Protein AF-A0A2W0HSY3-F1 (afdb_monomer_lite)

InterPro domains:
  IPR002575 Aminoglycoside phosphotransferase [PF01636] (132-343)
  IPR011009 Protein kinase-like domain superfamily [SSF56112] (126-343)

Secondary structure (DSSP, 8-state):
-HHHHHHHHHHHHHHHHHHHHHHHHHHHHHHHHHTT-HHHHHHHHHHHHTT-TT-HHHHHHHHHHHHHTT-HHHHHHHHHTTS-HHHHHHHHHHHHHHHHHH-SSTT-EEEEE--S-SS-SEEEEEE-TTS-EEEEEEEETTT-HHHHHIIIIIGGG-HHHHHHS--EEEEEEETTEEEEEEEPP-SEETTTS--HHHHHHHHHHHHHHHTS-HHHHHTTSPPPPHHHHHHHHHHHHHT----GGGGGGTT-HHHHHHHHHHHHHHHHHHT--HHHHHHHHHHHHHHHTTTGGGTS-HHHHEEEE-SS-STTSEEE-TTS-EEE--GGG-EEEETTHHHHHHHHHTT--HHHHIIIIIT-TTT----HHHHHHHHHHHHHHHHHHS-HHHHHHHTTTTHHHHHHHHHHHHHT-

pLDDT: mean 87.39, std 12.42, range [38.22, 98.12]

Organism: NCBI:txid2045244

Structure (mmCIF, N/CA/C/O backbone):
data_AF-A0A2W0HSY3-F1
#
_entry.id   AF-A0A2W0HSY3-F1
#
loop_
_atom_site.group_PDB
_atom_site.id
_atom_site.type_symbol
_atom_site.label_atom_id
_atom_site.label_alt_id
_atom_site.label_comp_id
_atom_site.label_asym_id
_atom_site.label_entity_id
_atom_site.label_seq_id
_atom_site.pdbx_PDB_ins_code
_atom_site.Cartn_x
_atom_site.Cartn_y
_atom_site.Cartn_z
_atom_site.occupancy
_atom_site.B_iso_or_equiv
_atom_site.auth_seq_id
_atom_site.auth_comp_id
_atom_site.auth_asym_id
_atom_site.auth_atom_id
_atom_site.pdbx_PDB_model_num
ATOM 1 N N . MET A 1 1 ? -35.942 5.256 -56.254 1.00 47.88 1 MET A N 1
ATOM 2 C CA . MET A 1 1 ? -35.816 5.582 -54.806 1.00 47.88 1 MET A CA 1
ATOM 3 C C . MET A 1 1 ? -35.812 4.362 -53.870 1.00 47.88 1 MET A C 1
ATOM 5 O O . MET A 1 1 ? -35.253 4.448 -52.785 1.00 47.88 1 MET A O 1
ATOM 9 N N . THR A 1 2 ? -36.342 3.200 -54.265 1.00 46.00 2 THR A N 1
ATOM 10 C CA . THR A 1 2 ? -36.420 1.975 -53.434 1.00 46.00 2 THR A CA 1
ATOM 11 C C . THR A 1 2 ? -35.087 1.238 -53.196 1.00 46.00 2 THR A C 1
ATOM 13 O O . THR A 1 2 ? -34.966 0.524 -52.202 1.00 46.00 2 THR A O 1
ATOM 16 N N . SER A 1 3 ? -34.056 1.424 -54.035 1.00 44.88 3 SER A N 1
ATOM 17 C CA . SER A 1 3 ? -32.749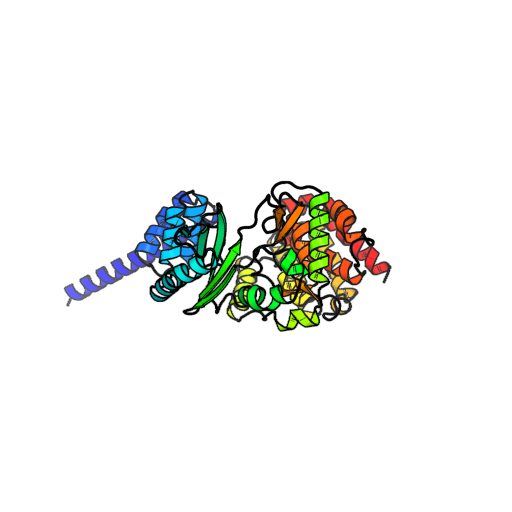 0.749 -53.858 1.00 44.88 3 SER A CA 1
ATOM 18 C C . SER A 1 3 ? -31.816 1.453 -52.850 1.00 44.88 3 SER A C 1
ATOM 20 O O . SER A 1 3 ? -31.068 0.791 -52.129 1.00 44.88 3 SER A O 1
ATOM 22 N N . ILE A 1 4 ? -31.934 2.781 -52.712 1.00 43.00 4 ILE A N 1
ATOM 23 C CA . ILE A 1 4 ? -31.157 3.597 -51.759 1.00 43.00 4 ILE A CA 1
ATOM 24 C C . ILE A 1 4 ? -31.634 3.346 -50.317 1.00 43.00 4 ILE A C 1
ATOM 26 O O . ILE A 1 4 ? -30.820 3.168 -49.411 1.00 43.00 4 ILE A O 1
ATOM 30 N N . LEU A 1 5 ? -32.949 3.202 -50.112 1.00 38.22 5 LEU A N 1
ATOM 31 C CA . LEU A 1 5 ? -33.541 2.873 -48.807 1.00 38.22 5 LEU A CA 1
ATOM 32 C C . LEU A 1 5 ? -33.212 1.442 -48.335 1.00 38.22 5 LEU A C 1
ATOM 34 O O . LEU A 1 5 ? -33.030 1.219 -47.136 1.00 38.22 5 LEU A O 1
ATOM 38 N N . LYS A 1 6 ? -33.069 0.473 -49.257 1.00 42.56 6 LYS A N 1
ATOM 39 C CA . LYS A 1 6 ? -32.594 -0.884 -48.922 1.00 42.56 6 LYS A CA 1
ATOM 40 C C . LYS A 1 6 ? -31.126 -0.878 -48.478 1.00 42.56 6 LYS A C 1
ATOM 42 O O . LYS A 1 6 ? -30.827 -1.462 -47.441 1.00 42.56 6 LYS A O 1
ATOM 47 N N . LYS A 1 7 ? -30.235 -0.156 -49.176 1.00 43.62 7 LYS A N 1
ATOM 48 C CA . LYS A 1 7 ? -28.817 -0.021 -48.778 1.00 43.62 7 LYS A CA 1
ATOM 49 C C . LYS A 1 7 ? -28.647 0.653 -47.406 1.00 43.62 7 LYS A C 1
ATOM 51 O O . LYS A 1 7 ? -27.840 0.186 -46.605 1.00 43.62 7 LYS A O 1
ATOM 56 N N . GLY A 1 8 ? -29.448 1.677 -47.091 1.00 39.06 8 GLY A N 1
ATOM 57 C CA . GLY A 1 8 ? -29.434 2.340 -45.778 1.00 39.06 8 GLY A CA 1
ATOM 58 C C . GLY A 1 8 ? -29.848 1.429 -44.612 1.00 39.06 8 GLY A C 1
ATOM 59 O O . GLY A 1 8 ? -29.198 1.435 -43.566 1.00 39.06 8 GLY A O 1
ATOM 60 N N . ARG A 1 9 ? -30.869 0.576 -44.799 1.00 42.19 9 ARG A N 1
ATOM 61 C CA . ARG A 1 9 ? -31.290 -0.418 -43.788 1.00 42.19 9 ARG A CA 1
ATOM 62 C C . ARG A 1 9 ? -30.239 -1.506 -43.552 1.00 42.19 9 ARG A C 1
ATOM 64 O O . ARG A 1 9 ? -30.031 -1.899 -42.407 1.00 42.19 9 ARG A O 1
ATOM 71 N N . THR A 1 10 ? -29.544 -1.959 -44.595 1.00 52.25 10 THR A N 1
ATOM 72 C CA . THR A 1 10 ? -28.485 -2.976 -44.469 1.00 52.25 10 THR A CA 1
ATOM 73 C C . THR A 1 10 ? -27.254 -2.435 -43.735 1.00 52.25 10 THR A C 1
ATOM 75 O O . THR A 1 10 ? -26.720 -3.113 -42.861 1.00 52.25 10 THR A O 1
ATOM 78 N N . ILE A 1 11 ? -26.841 -1.191 -44.009 1.00 50.22 11 ILE A N 1
ATOM 79 C CA . ILE A 1 11 ? -25.710 -0.543 -43.320 1.00 50.22 11 ILE A CA 1
ATOM 80 C C . ILE A 1 11 ? -26.048 -0.259 -41.848 1.00 50.22 11 ILE A C 1
ATOM 82 O O . ILE A 1 11 ? -25.233 -0.536 -40.966 1.00 50.22 11 ILE A O 1
ATOM 86 N N . ALA A 1 12 ? -27.260 0.223 -41.553 1.00 46.22 12 ALA A N 1
ATOM 87 C CA . ALA A 1 12 ? -27.715 0.438 -40.179 1.00 46.22 12 ALA A CA 1
ATOM 88 C C . ALA A 1 12 ? -27.831 -0.881 -39.387 1.00 46.22 12 ALA A C 1
ATOM 90 O O . ALA A 1 12 ? -27.395 -0.942 -38.238 1.00 46.22 12 ALA A O 1
ATOM 91 N N . GLY A 1 13 ? -28.334 -1.953 -40.013 1.00 38.31 13 GLY A N 1
ATOM 92 C CA . GLY A 1 13 ? -28.402 -3.293 -39.418 1.00 38.31 13 GLY A CA 1
ATOM 93 C C . GLY A 1 13 ? -27.022 -3.885 -39.118 1.00 38.31 13 GLY A C 1
ATOM 94 O O . GLY A 1 13 ? -26.785 -4.352 -38.005 1.00 38.31 13 GLY A O 1
ATOM 95 N N . LEU A 1 14 ? -26.077 -3.780 -40.059 1.00 49.12 14 LEU A N 1
ATOM 96 C CA . LEU A 1 14 ? -24.688 -4.218 -39.866 1.00 49.12 14 LEU A CA 1
ATOM 97 C C . LEU A 1 14 ? -23.975 -3.410 -38.774 1.00 49.12 14 LEU A C 1
ATOM 99 O O . LEU A 1 14 ? -23.235 -3.971 -37.966 1.00 49.12 14 LEU A O 1
ATOM 103 N N . THR A 1 15 ? -24.226 -2.101 -38.704 1.00 53.12 15 THR A N 1
ATOM 104 C CA . THR A 1 15 ? -23.649 -1.218 -37.679 1.00 53.12 15 THR A CA 1
ATOM 105 C C . THR A 1 15 ? -24.214 -1.537 -36.294 1.00 53.12 15 THR A C 1
ATOM 107 O O . THR A 1 15 ? -23.459 -1.656 -35.327 1.00 53.12 15 THR A O 1
ATOM 110 N N . PHE A 1 16 ? -25.525 -1.766 -36.193 1.00 44.16 16 PHE A N 1
ATOM 111 C CA . PHE A 1 16 ? -26.187 -2.162 -34.951 1.00 44.16 16 PHE A CA 1
ATOM 112 C C . PHE A 1 16 ? -25.740 -3.549 -34.471 1.00 44.16 16 PHE A C 1
ATOM 114 O O . PHE A 1 16 ? -25.403 -3.721 -33.299 1.00 44.16 16 PHE A O 1
ATOM 121 N N . GLN A 1 17 ? -25.645 -4.528 -35.373 1.00 48.41 17 GLN A N 1
ATOM 122 C CA . GLN A 1 17 ? -25.146 -5.864 -35.053 1.00 48.41 17 GLN A CA 1
ATOM 123 C C . GLN A 1 17 ? -23.683 -5.808 -34.591 1.00 48.41 17 GLN A C 1
ATOM 125 O O . GLN A 1 17 ? -23.343 -6.391 -33.565 1.00 48.41 17 GLN A O 1
ATOM 130 N N . ARG A 1 18 ? -22.831 -5.011 -35.254 1.00 57.44 18 ARG A N 1
ATOM 131 C CA . ARG A 1 18 ? -21.427 -4.799 -34.858 1.00 57.44 18 ARG A CA 1
ATOM 132 C C . ARG A 1 18 ? -21.304 -4.143 -33.477 1.00 57.44 18 ARG A C 1
ATOM 134 O O . ARG A 1 18 ? -20.464 -4.572 -32.682 1.00 57.44 18 ARG A O 1
ATOM 141 N N . LEU A 1 19 ? -22.163 -3.171 -33.158 1.00 56.44 19 LEU A N 1
ATOM 142 C CA . LEU A 1 19 ? -22.247 -2.544 -31.831 1.00 56.44 19 LEU A CA 1
ATOM 143 C C . LEU A 1 19 ? -22.704 -3.537 -30.750 1.00 56.44 19 LEU A C 1
ATOM 145 O O . LEU A 1 19 ? -22.127 -3.582 -29.660 1.00 56.44 19 LEU A O 1
ATOM 149 N N . MET A 1 20 ? -23.703 -4.369 -31.050 1.00 59.62 20 MET A N 1
ATOM 150 C CA . MET A 1 20 ? -24.232 -5.369 -30.118 1.00 59.62 20 MET A CA 1
ATOM 151 C C . MET A 1 20 ? -23.242 -6.509 -29.857 1.00 59.62 20 MET A C 1
ATOM 153 O O . MET A 1 20 ? -23.042 -6.894 -28.702 1.00 59.62 20 MET A O 1
ATOM 157 N N . THR A 1 21 ? -22.548 -7.000 -30.887 1.00 63.19 21 THR A N 1
ATOM 158 C CA . THR A 1 21 ? -21.480 -7.998 -30.736 1.00 63.19 21 THR A CA 1
ATOM 159 C C . THR A 1 21 ? -20.318 -7.446 -29.912 1.00 63.19 21 THR A C 1
ATOM 161 O O . THR A 1 21 ? -19.794 -8.156 -29.054 1.00 63.19 21 THR A O 1
ATOM 164 N N . ASN A 1 22 ? -19.950 -6.172 -30.100 1.00 74.75 22 ASN A N 1
ATOM 165 C CA . ASN A 1 22 ? -18.899 -5.540 -29.301 1.00 74.75 22 ASN A CA 1
ATOM 166 C C . ASN A 1 22 ? -19.304 -5.434 -27.819 1.00 74.75 22 ASN A C 1
ATOM 168 O O . ASN A 1 22 ? -18.531 -5.785 -26.928 1.00 74.75 22 ASN A O 1
ATOM 172 N N . ARG A 1 23 ? -20.562 -5.065 -27.539 1.00 79.94 23 ARG A N 1
ATOM 173 C CA . ARG A 1 23 ? -21.109 -5.055 -26.171 1.00 79.94 23 ARG A CA 1
ATOM 174 C C . ARG A 1 23 ? -21.131 -6.442 -25.528 1.00 79.94 23 ARG A C 1
ATOM 176 O O . ARG A 1 23 ? -20.822 -6.552 -24.342 1.00 79.94 23 ARG A O 1
ATOM 183 N N . LYS A 1 24 ? -21.489 -7.492 -26.276 1.00 84.62 24 LYS A N 1
ATOM 184 C CA . LYS A 1 24 ? -21.477 -8.873 -25.766 1.00 84.62 24 LYS A CA 1
ATOM 185 C C . LYS A 1 24 ? -20.056 -9.309 -25.407 1.00 84.62 24 LYS A C 1
ATOM 187 O O . LYS A 1 24 ? -19.857 -9.783 -24.295 1.00 84.62 24 LYS A O 1
ATOM 192 N N . ALA A 1 25 ? -19.080 -9.057 -26.283 1.00 85.81 25 ALA A N 1
ATOM 193 C CA . ALA A 1 25 ? -17.674 -9.366 -26.020 1.00 85.81 25 ALA A CA 1
ATOM 194 C C . ALA A 1 25 ? -17.157 -8.659 -24.757 1.00 85.81 25 ALA A C 1
ATOM 196 O O . ALA A 1 25 ? -16.577 -9.307 -23.892 1.00 85.81 25 ALA A O 1
ATOM 197 N N . HIS A 1 26 ? -17.457 -7.367 -24.585 1.00 89.06 26 HIS A N 1
ATOM 198 C CA . HIS A 1 26 ? -17.089 -6.620 -23.376 1.00 89.06 26 HIS A CA 1
ATOM 199 C C . HIS A 1 26 ? -17.721 -7.191 -22.102 1.00 89.06 26 HIS A C 1
ATOM 201 O O . HIS A 1 26 ? -17.066 -7.264 -21.062 1.00 89.06 26 HIS A O 1
ATOM 207 N N . ARG A 1 27 ? -18.999 -7.591 -22.158 1.00 87.94 27 ARG A N 1
ATOM 208 C CA . ARG A 1 27 ? -19.686 -8.216 -21.016 1.00 87.94 27 ARG A CA 1
ATOM 209 C C . ARG A 1 27 ? -19.063 -9.563 -20.664 1.00 87.94 27 ARG A C 1
ATOM 211 O O . ARG A 1 27 ? -18.789 -9.788 -19.489 1.00 87.94 27 ARG A O 1
ATOM 218 N N . SER A 1 28 ? -18.808 -10.409 -21.662 1.00 91.56 28 SER A N 1
ATOM 219 C CA . SER A 1 28 ? -18.150 -11.707 -21.484 1.00 91.56 28 SER A CA 1
ATOM 220 C C . SER A 1 28 ? -16.746 -11.545 -20.911 1.00 91.56 28 SER A C 1
ATOM 222 O O . SER A 1 28 ? -16.454 -12.140 -19.880 1.00 91.56 28 SER A O 1
ATOM 224 N N . PHE A 1 29 ? -15.925 -10.664 -21.489 1.00 92.88 29 PHE A N 1
ATOM 225 C CA . PHE A 1 29 ? -14.591 -10.354 -20.977 1.00 92.88 29 PHE A CA 1
ATOM 226 C C . PHE A 1 29 ? -14.633 -9.902 -19.516 1.00 92.88 29 PHE A C 1
ATOM 228 O O . PHE A 1 29 ? -13.931 -10.446 -18.669 1.00 92.88 29 PHE A O 1
ATOM 235 N N . LYS A 1 30 ? -15.505 -8.938 -19.191 1.00 89.88 30 LYS A N 1
ATOM 236 C CA . LYS A 1 30 ? -15.646 -8.421 -17.825 1.00 89.88 30 LYS A CA 1
ATOM 237 C C . LYS A 1 30 ? -16.075 -9.507 -16.838 1.00 89.88 30 LYS A C 1
ATOM 239 O O . LYS A 1 30 ? -15.584 -9.501 -15.713 1.00 89.88 30 LYS A O 1
ATOM 244 N N . HIS A 1 31 ? -17.008 -10.372 -17.230 1.00 89.69 31 HIS A N 1
ATOM 245 C CA . HIS A 1 31 ? -17.491 -11.459 -16.385 1.00 89.69 31 HIS A CA 1
ATOM 246 C C . HIS A 1 31 ? -16.392 -12.493 -16.123 1.00 89.69 31 HIS A C 1
ATOM 248 O O . HIS A 1 31 ? -16.107 -12.759 -14.962 1.00 89.69 31 HIS A O 1
ATOM 254 N N . LEU A 1 32 ? -15.732 -12.980 -17.179 1.00 93.56 32 LEU A N 1
ATOM 255 C CA . LEU A 1 32 ? -14.670 -13.990 -17.088 1.00 93.56 32 LEU A CA 1
ATOM 256 C C . LEU A 1 32 ? -13.454 -13.481 -16.307 1.00 93.56 32 LEU A C 1
ATOM 258 O O . LEU A 1 32 ? -12.937 -14.173 -15.436 1.00 93.56 32 LEU A O 1
ATOM 262 N N . TYR A 1 33 ? -13.051 -12.229 -16.542 1.00 90.25 33 TYR A N 1
ATOM 263 C CA . TYR A 1 33 ? -12.015 -11.572 -15.747 1.00 90.25 33 TYR A CA 1
ATOM 264 C C . TYR A 1 33 ? -12.397 -11.509 -14.260 1.00 90.25 33 TYR A C 1
ATOM 266 O O . TYR A 1 33 ? -11.583 -11.806 -13.393 1.00 90.25 33 TYR A O 1
ATOM 274 N N . ALA A 1 34 ? -13.646 -11.143 -13.947 1.00 84.50 34 ALA A N 1
ATOM 275 C CA . ALA A 1 34 ? -14.113 -11.061 -12.563 1.00 84.50 34 ALA A CA 1
ATOM 276 C C . ALA A 1 34 ? -14.216 -12.437 -11.883 1.00 84.50 34 ALA A C 1
ATOM 278 O O . ALA A 1 34 ? -14.038 -12.519 -10.671 1.00 84.50 34 ALA A O 1
ATOM 279 N N . SER A 1 35 ? -14.481 -13.502 -12.645 1.00 87.12 35 SER A N 1
ATOM 280 C CA . SER A 1 35 ? -14.481 -14.884 -12.158 1.00 87.12 35 SER A CA 1
ATOM 281 C C . SER A 1 35 ? -13.099 -15.547 -12.189 1.00 87.12 35 SER A C 1
ATOM 283 O O . SER A 1 35 ? -13.014 -16.733 -11.890 1.00 87.12 35 SER A O 1
ATOM 285 N N . LYS A 1 36 ? -12.037 -14.807 -12.548 1.00 92.69 36 LYS A N 1
ATOM 286 C CA . LYS A 1 36 ? -10.657 -15.301 -12.707 1.00 92.69 36 LYS A CA 1
ATOM 287 C C . LYS A 1 36 ? -10.495 -16.452 -13.715 1.00 92.69 36 LYS A C 1
ATOM 289 O O . LYS A 1 36 ? -9.532 -17.204 -13.645 1.00 92.69 36 LYS A O 1
ATOM 294 N N . ASP A 1 37 ? -11.407 -16.574 -14.682 1.00 95.31 37 ASP A N 1
ATOM 295 C CA . ASP A 1 37 ? -11.264 -17.504 -15.815 1.00 95.31 37 ASP A CA 1
ATOM 296 C C . ASP A 1 37 ? -10.443 -16.806 -16.914 1.00 95.31 37 ASP A C 1
ATOM 298 O O . ASP A 1 37 ? -10.971 -16.319 -17.921 1.00 95.31 37 ASP A O 1
ATOM 302 N N . TYR A 1 38 ? -9.149 -16.624 -16.631 1.00 95.88 38 TYR A N 1
ATOM 303 C CA . TYR A 1 38 ? -8.268 -15.744 -17.398 1.00 95.88 38 TYR A CA 1
ATOM 304 C C . TYR A 1 38 ? -8.009 -16.244 -18.820 1.00 95.88 38 TYR A C 1
ATOM 306 O O . TYR A 1 38 ? -8.093 -15.445 -19.753 1.00 95.88 38 TYR A O 1
ATOM 314 N N . GLU A 1 39 ? -7.812 -17.550 -18.998 1.00 96.62 39 GLU A N 1
ATOM 315 C CA . GLU A 1 39 ? -7.611 -18.183 -20.307 1.00 96.62 39 GLU A CA 1
ATOM 316 C C . GLU A 1 39 ? -8.765 -17.896 -21.271 1.00 96.62 39 GLU A C 1
ATOM 318 O O . GLU A 1 39 ? -8.577 -17.421 -22.394 1.00 96.62 39 GLU A O 1
ATOM 323 N N . LYS A 1 40 ? -10.012 -18.071 -20.816 1.00 96.44 40 LYS A N 1
ATOM 324 C CA . LYS A 1 40 ? -11.172 -17.737 -21.654 1.00 96.44 40 LYS A CA 1
ATOM 325 C C . LYS A 1 40 ? -11.339 -16.234 -21.825 1.00 96.44 40 LYS A C 1
ATOM 327 O O . LYS A 1 40 ? -11.788 -15.788 -22.883 1.00 96.44 40 LYS A O 1
ATOM 332 N N . ALA A 1 41 ? -11.011 -15.438 -20.805 1.00 96.69 41 ALA A N 1
ATOM 333 C CA . ALA A 1 41 ? -11.081 -13.984 -20.898 1.00 96.69 41 ALA A CA 1
ATOM 334 C C . ALA A 1 41 ? -10.146 -13.440 -21.993 1.00 96.69 41 ALA A C 1
ATOM 336 O O . ALA A 1 41 ? -10.546 -12.519 -22.708 1.00 96.69 41 ALA A O 1
ATOM 337 N N . ILE A 1 42 ? -8.956 -14.024 -22.175 1.00 97.75 42 ILE A N 1
ATOM 338 C CA . ILE A 1 42 ? -7.982 -13.614 -23.201 1.00 97.75 42 ILE A CA 1
ATOM 339 C C . ILE A 1 42 ? -8.627 -13.534 -24.587 1.00 97.75 42 ILE A C 1
ATOM 341 O O . ILE A 1 42 ? -8.558 -12.485 -25.229 1.00 97.75 42 ILE A O 1
ATOM 345 N N . LEU A 1 43 ? -9.353 -14.580 -24.998 1.00 96.44 43 LEU A N 1
ATOM 346 C CA . LEU A 1 43 ? -9.995 -14.662 -26.318 1.00 96.44 43 LEU A CA 1
ATOM 347 C C . LEU A 1 43 ? -10.917 -13.466 -26.599 1.00 96.44 43 LEU A C 1
ATOM 349 O O . LEU A 1 43 ? -10.926 -12.899 -27.695 1.00 96.44 43 LEU A O 1
ATOM 353 N N . PHE A 1 44 ? -11.698 -13.052 -25.597 1.00 95.88 44 PHE A N 1
ATOM 354 C CA . PHE A 1 44 ? -12.585 -11.898 -25.727 1.00 95.88 44 PHE A CA 1
ATOM 355 C C . PHE A 1 44 ? -11.819 -10.576 -25.681 1.00 95.88 44 PHE A C 1
ATOM 357 O O . PHE A 1 44 ? -12.153 -9.665 -26.439 1.00 95.88 44 PHE A O 1
ATOM 364 N N . GLY A 1 45 ? -10.808 -10.461 -24.817 1.00 94.88 45 GLY A N 1
ATOM 365 C CA . GLY A 1 45 ? -9.984 -9.259 -24.695 1.00 94.88 45 GLY A CA 1
ATOM 366 C C . GLY A 1 45 ? -9.231 -8.938 -25.987 1.00 94.88 45 GLY A C 1
ATOM 367 O O . GLY A 1 45 ? -9.291 -7.805 -26.465 1.00 94.88 45 GLY A O 1
ATOM 368 N N . GLU A 1 46 ? -8.610 -9.937 -26.616 1.00 95.69 46 GLU A N 1
ATOM 369 C CA . GLU A 1 46 ? -7.919 -9.777 -27.902 1.00 95.69 46 GLU A CA 1
ATOM 370 C C . GLU A 1 46 ? -8.879 -9.387 -29.028 1.00 95.69 46 GLU A C 1
ATOM 372 O O . GLU A 1 46 ? -8.607 -8.465 -29.801 1.00 95.69 46 GLU A O 1
ATOM 377 N N . ALA A 1 47 ? -10.051 -10.029 -29.097 1.00 93.56 47 ALA A N 1
ATOM 378 C CA . ALA A 1 47 ? -11.070 -9.698 -30.090 1.00 93.56 47 ALA A CA 1
ATOM 379 C C . ALA A 1 47 ? -11.585 -8.253 -29.952 1.00 93.56 47 ALA A C 1
ATOM 381 O O . ALA A 1 47 ? -11.954 -7.629 -30.956 1.00 93.56 47 ALA A O 1
ATOM 382 N N . ILE A 1 48 ? -11.617 -7.722 -28.725 1.00 92.50 48 ILE A N 1
ATOM 383 C CA . ILE A 1 48 ? -11.942 -6.320 -28.455 1.00 92.50 48 ILE A CA 1
ATOM 384 C C . ILE A 1 48 ? -10.790 -5.413 -28.895 1.00 92.50 48 ILE A C 1
ATOM 386 O O . ILE A 1 48 ? -11.028 -4.511 -29.698 1.00 92.50 48 ILE A O 1
ATOM 390 N N . LEU A 1 49 ? -9.552 -5.663 -28.447 1.00 91.81 49 LEU A N 1
ATOM 391 C CA . LEU A 1 49 ? -8.402 -4.813 -28.788 1.00 91.81 49 LEU A CA 1
ATOM 392 C C . LEU A 1 49 ? -8.104 -4.789 -30.286 1.00 91.81 49 LEU A C 1
ATOM 394 O O . LEU A 1 49 ? -7.734 -3.745 -30.808 1.00 91.81 49 LEU A O 1
ATOM 398 N N . LYS A 1 50 ? -8.360 -5.878 -31.017 1.00 91.88 50 LYS A N 1
ATOM 399 C CA . LYS A 1 50 ? -8.261 -5.889 -32.485 1.00 91.88 50 LYS A CA 1
ATOM 400 C C . LYS A 1 50 ? -9.179 -4.850 -33.147 1.00 91.88 50 LYS A C 1
ATOM 402 O O . LYS A 1 50 ? -8.859 -4.330 -34.210 1.00 91.88 50 LYS A O 1
ATOM 407 N N . LYS A 1 51 ? -10.338 -4.560 -32.546 1.00 89.88 51 LYS A N 1
ATOM 408 C CA . LYS A 1 51 ? -11.318 -3.577 -33.050 1.00 89.88 51 LYS A CA 1
ATOM 409 C C . LYS A 1 51 ? -11.145 -2.196 -32.427 1.00 89.88 51 LYS A C 1
ATOM 411 O O . LYS A 1 51 ? -11.534 -1.203 -33.036 1.00 89.88 51 LYS A O 1
ATOM 416 N N . SER A 1 52 ? -10.617 -2.140 -31.212 1.00 86.56 52 SER A N 1
ATOM 417 C CA . SER A 1 52 ? -10.424 -0.917 -30.440 1.00 86.56 52 SER A CA 1
ATOM 418 C C . SER A 1 52 ? -9.051 -0.950 -29.759 1.00 86.56 52 SER A C 1
ATOM 420 O O . SER A 1 52 ? -8.980 -1.127 -28.544 1.00 86.56 52 SER A O 1
ATOM 422 N N . PRO A 1 53 ? -7.949 -0.773 -30.519 1.00 86.06 53 PRO A N 1
ATOM 423 C CA . PRO A 1 53 ? -6.590 -0.914 -29.982 1.00 86.06 53 PRO A CA 1
ATOM 424 C C . PRO A 1 53 ? -6.265 0.066 -28.849 1.00 86.06 53 PRO A C 1
ATOM 426 O O . PRO A 1 53 ? -5.422 -0.227 -28.002 1.00 86.06 53 PRO A O 1
ATOM 429 N N . ALA A 1 54 ? -6.954 1.209 -28.819 1.00 80.50 54 ALA A N 1
ATOM 430 C CA . ALA A 1 54 ? -6.811 2.251 -27.807 1.00 80.50 54 ALA A CA 1
ATOM 431 C C . ALA A 1 54 ? -7.647 2.013 -26.531 1.00 80.50 54 ALA A C 1
ATOM 433 O O . ALA A 1 54 ? -7.667 2.876 -25.655 1.00 80.50 54 ALA A O 1
ATOM 434 N N . ASP A 1 55 ? -8.357 0.882 -26.394 1.00 84.38 55 ASP A N 1
ATOM 435 C CA . ASP A 1 55 ? -9.101 0.580 -25.164 1.00 84.38 55 ASP A CA 1
ATOM 436 C C . ASP A 1 55 ? -8.142 0.217 -24.018 1.00 84.38 55 ASP A C 1
ATOM 438 O O . ASP A 1 55 ? -7.773 -0.941 -23.797 1.00 84.38 55 ASP A O 1
ATOM 442 N N . TYR A 1 56 ? -7.738 1.246 -23.274 1.00 82.75 56 TYR A N 1
ATOM 443 C CA . TYR A 1 56 ? -6.816 1.133 -22.148 1.00 82.75 56 TYR A CA 1
ATOM 444 C C . TYR A 1 56 ? -7.334 0.200 -21.040 1.00 82.75 56 TYR A C 1
ATOM 446 O O . TYR A 1 56 ? -6.555 -0.539 -20.436 1.00 82.75 56 TYR A O 1
ATOM 454 N N . ILE A 1 57 ? -8.646 0.187 -20.775 1.00 84.19 57 ILE A N 1
ATOM 455 C CA . ILE A 1 57 ? -9.225 -0.625 -19.693 1.00 84.19 57 ILE A CA 1
ATOM 456 C C . ILE A 1 57 ? -9.130 -2.108 -20.046 1.00 84.19 57 ILE A C 1
ATOM 458 O O . ILE A 1 57 ? -8.760 -2.924 -19.196 1.00 84.19 57 ILE A O 1
ATOM 462 N N . VAL A 1 58 ? -9.475 -2.464 -21.285 1.00 89.69 58 VAL A N 1
ATOM 463 C CA . VAL A 1 58 ? -9.377 -3.845 -21.763 1.00 89.69 58 VAL A CA 1
ATOM 464 C C . VAL A 1 58 ? -7.923 -4.279 -21.813 1.00 89.69 58 VAL A C 1
ATOM 466 O O . VAL A 1 58 ? -7.613 -5.351 -21.303 1.00 89.69 58 VAL A O 1
ATOM 469 N N . ARG A 1 59 ? -7.027 -3.427 -22.320 1.00 90.56 59 ARG A N 1
ATOM 470 C CA . ARG A 1 59 ? -5.588 -3.703 -22.366 1.00 90.56 59 ARG A CA 1
ATOM 471 C C . ARG A 1 59 ? -5.007 -3.999 -20.988 1.00 90.56 59 ARG A C 1
ATOM 473 O O . ARG A 1 59 ? -4.405 -5.050 -20.805 1.00 90.56 59 ARG A O 1
ATOM 480 N N . LYS A 1 60 ? -5.269 -3.141 -19.998 1.00 86.50 60 LYS A N 1
ATOM 481 C CA . LYS A 1 60 ? -4.805 -3.322 -18.612 1.00 86.50 60 LYS A CA 1
ATOM 482 C C . LYS A 1 60 ? -5.253 -4.661 -18.019 1.00 86.50 60 LYS A C 1
ATOM 484 O O . LYS A 1 60 ? -4.465 -5.358 -17.387 1.00 86.50 60 LYS A O 1
ATOM 489 N N . LYS A 1 61 ? -6.515 -5.039 -18.235 1.00 91.00 61 LYS A N 1
ATOM 490 C CA . LYS A 1 61 ? -7.056 -6.318 -17.752 1.00 91.00 61 LYS A CA 1
ATOM 491 C C . LYS A 1 61 ? -6.518 -7.514 -18.524 1.00 91.00 61 LYS A C 1
ATOM 493 O O . LYS A 1 61 ? -6.263 -8.543 -17.916 1.00 91.00 61 LYS A O 1
ATOM 498 N N . LEU A 1 62 ? -6.343 -7.380 -19.834 1.00 93.50 62 LEU A N 1
ATOM 499 C CA . LEU A 1 62 ? -5.816 -8.441 -20.683 1.00 93.50 62 LEU A CA 1
ATOM 500 C C . LEU A 1 62 ? -4.353 -8.746 -20.342 1.00 93.50 62 LEU A C 1
ATOM 502 O O . LEU A 1 62 ? -3.993 -9.912 -20.254 1.00 93.50 62 LEU A O 1
ATOM 506 N N . THR A 1 63 ? -3.548 -7.719 -20.056 1.00 92.19 63 THR A N 1
ATOM 507 C CA . THR A 1 63 ? -2.194 -7.875 -19.508 1.00 92.19 63 THR A CA 1
ATOM 508 C C . THR A 1 63 ? -2.192 -8.723 -18.232 1.00 92.19 63 THR A C 1
ATOM 510 O O . THR A 1 63 ? -1.360 -9.618 -18.121 1.00 92.19 63 THR A O 1
ATOM 513 N N . ILE A 1 64 ? -3.142 -8.505 -17.309 1.00 91.06 64 ILE A N 1
ATOM 514 C CA . ILE A 1 64 ? -3.296 -9.371 -16.126 1.00 91.06 64 ILE A CA 1
ATOM 515 C C . ILE A 1 64 ? -3.660 -10.791 -16.546 1.00 91.06 64 ILE A C 1
ATOM 517 O O . ILE A 1 64 ? -3.018 -11.724 -16.084 1.00 91.06 64 ILE A O 1
ATOM 521 N N . CYS A 1 65 ? -4.657 -10.972 -17.421 1.00 94.50 65 CYS A N 1
ATOM 522 C CA . CYS A 1 65 ? -5.050 -12.315 -17.845 1.00 94.50 65 CYS A CA 1
ATOM 523 C C . CYS A 1 65 ? -3.860 -13.094 -18.422 1.00 94.50 65 CYS A C 1
ATOM 525 O O . CYS A 1 65 ? -3.684 -14.256 -18.075 1.00 94.50 65 CYS A O 1
ATOM 527 N N . PHE A 1 66 ? -3.032 -12.457 -19.258 1.00 95.62 66 PHE A N 1
ATOM 528 C CA . PHE A 1 66 ? -1.815 -13.077 -19.778 1.00 95.62 66 PHE A CA 1
ATOM 529 C C . PHE A 1 66 ? -0.833 -13.442 -18.671 1.00 95.62 66 PHE A C 1
ATOM 531 O O . PHE A 1 66 ? -0.373 -14.577 -18.627 1.00 95.62 66 PHE A O 1
ATOM 538 N N . GLY A 1 67 ? -0.540 -12.512 -17.765 1.00 92.25 67 GLY A N 1
ATOM 539 C CA . GLY A 1 67 ? 0.399 -12.756 -16.676 1.00 92.25 67 GLY A CA 1
ATOM 540 C C . GLY A 1 67 ? -0.043 -13.864 -15.722 1.00 92.25 67 GLY A C 1
ATOM 541 O O . GLY A 1 67 ? 0.737 -14.757 -15.417 1.00 92.25 67 GLY A O 1
ATOM 542 N N . GLU A 1 68 ? -1.304 -13.845 -15.298 1.00 92.25 68 GLU A N 1
ATOM 543 C CA . GLU A 1 68 ? -1.876 -14.852 -14.393 1.00 92.25 68 GLU A CA 1
ATOM 544 C C . GLU A 1 68 ? -2.036 -16.229 -15.056 1.00 92.25 68 GLU A C 1
ATOM 546 O O . GLU A 1 68 ? -2.125 -17.235 -14.360 1.00 92.25 68 GLU A O 1
ATOM 551 N N . SER A 1 69 ? -2.044 -16.287 -16.393 1.00 94.00 69 SER A N 1
ATOM 552 C CA . SER A 1 69 ? -2.053 -17.542 -17.163 1.00 94.00 69 SER A CA 1
ATOM 553 C C . SER A 1 69 ? -0.641 -18.000 -17.575 1.00 94.00 69 SER A C 1
ATOM 555 O O . SER A 1 69 ? -0.490 -18.935 -18.351 1.00 94.00 69 SER A O 1
ATOM 557 N N . GLY A 1 70 ? 0.421 -17.336 -17.098 1.00 93.19 70 GLY A N 1
ATOM 558 C CA . GLY A 1 70 ? 1.815 -17.687 -17.410 1.00 93.19 70 GLY A CA 1
ATOM 559 C C . GLY A 1 70 ? 2.321 -17.219 -18.783 1.00 93.19 70 GLY A C 1
ATOM 560 O O . GLY A 1 70 ? 3.461 -17.492 -19.154 1.00 93.19 70 GLY A O 1
ATOM 561 N N . HIS A 1 71 ? 1.523 -16.464 -19.541 1.00 95.12 71 HIS A N 1
ATOM 562 C CA . HIS A 1 71 ? 1.900 -15.893 -20.838 1.00 95.12 71 HIS A CA 1
ATOM 563 C C . HIS A 1 71 ? 2.649 -14.557 -20.687 1.00 95.12 71 HIS A C 1
ATOM 565 O O . HIS A 1 71 ? 2.204 -13.513 -21.174 1.00 95.12 71 HIS A O 1
ATOM 571 N N . PHE A 1 72 ? 3.791 -14.563 -19.997 1.00 92.69 72 PHE A N 1
ATOM 572 C CA . PHE A 1 72 ? 4.490 -13.332 -19.603 1.00 92.69 72 PHE A CA 1
ATOM 573 C C . PHE A 1 72 ? 4.955 -12.460 -20.774 1.00 92.69 72 PHE A C 1
ATOM 575 O O . PHE A 1 72 ? 4.826 -11.240 -20.703 1.00 92.69 72 PHE A O 1
ATOM 582 N N . GLU A 1 73 ? 5.435 -13.057 -21.865 1.00 93.25 73 GLU A N 1
ATOM 583 C CA . GLU A 1 73 ? 5.864 -12.319 -23.063 1.00 93.25 73 GLU A CA 1
ATOM 584 C C . GLU A 1 73 ? 4.693 -11.550 -23.687 1.00 93.25 73 GLU A C 1
ATOM 586 O O . GLU A 1 73 ? 4.770 -10.340 -23.889 1.00 93.25 73 GLU A O 1
ATOM 591 N N . ARG A 1 74 ? 3.542 -12.213 -23.854 1.00 95.19 74 ARG A N 1
ATOM 592 C CA . ARG A 1 74 ? 2.311 -11.574 -24.349 1.00 95.19 74 ARG A CA 1
ATOM 593 C C . ARG A 1 74 ? 1.808 -10.493 -23.396 1.00 95.19 74 ARG A C 1
ATOM 595 O O . ARG A 1 74 ? 1.273 -9.474 -23.839 1.00 95.19 74 ARG A O 1
ATOM 602 N N . ALA A 1 75 ? 1.982 -10.678 -22.086 1.00 93.25 75 ALA A N 1
ATOM 603 C CA . ALA A 1 75 ? 1.655 -9.656 -21.097 1.00 93.25 75 ALA A CA 1
ATOM 604 C C . ALA A 1 75 ? 2.536 -8.406 -21.272 1.00 93.25 75 ALA A C 1
ATOM 606 O O . ALA A 1 75 ? 2.008 -7.288 -21.257 1.00 93.25 75 ALA A O 1
ATOM 607 N N . VAL A 1 76 ? 3.845 -8.597 -21.485 1.00 92.31 76 VAL A N 1
ATOM 608 C CA . VAL A 1 76 ? 4.822 -7.537 -21.780 1.00 92.31 76 VAL A CA 1
ATOM 609 C C . VAL A 1 76 ? 4.460 -6.805 -23.069 1.00 92.31 76 VAL A C 1
ATOM 611 O O . VAL A 1 76 ? 4.303 -5.586 -23.037 1.00 92.31 76 VAL A O 1
ATOM 614 N N . GLU A 1 77 ? 4.233 -7.522 -24.169 1.00 92.69 77 GLU A N 1
ATOM 615 C CA . GLU A 1 77 ? 3.846 -6.941 -25.462 1.00 92.69 77 GLU A CA 1
ATOM 616 C C . GLU A 1 77 ? 2.545 -6.140 -25.366 1.00 92.69 77 GLU A C 1
ATOM 618 O O . GLU A 1 77 ? 2.449 -5.009 -25.849 1.00 92.69 77 GLU A O 1
ATOM 623 N N . THR A 1 78 ? 1.538 -6.697 -24.686 1.00 91.81 78 THR A N 1
ATOM 624 C CA . THR A 1 78 ? 0.242 -6.034 -24.495 1.00 91.81 78 THR A CA 1
ATOM 625 C C . THR A 1 78 ? 0.402 -4.735 -23.715 1.00 91.81 78 THR A C 1
ATOM 627 O O . THR A 1 78 ? -0.253 -3.741 -24.048 1.00 91.81 78 THR A O 1
ATOM 630 N N . LYS A 1 79 ? 1.280 -4.735 -22.704 1.00 89.62 79 LYS A N 1
ATOM 631 C CA . LYS A 1 79 ? 1.578 -3.574 -21.866 1.00 89.62 79 LYS A CA 1
ATOM 632 C C . LYS A 1 79 ? 2.374 -2.518 -22.646 1.00 89.62 79 LYS A C 1
ATOM 634 O O . LYS A 1 79 ? 1.967 -1.360 -22.663 1.00 89.62 79 LYS A O 1
ATOM 639 N N . TRP A 1 80 ? 3.417 -2.925 -23.373 1.00 90.44 80 TRP A N 1
ATOM 640 C CA . TRP A 1 80 ? 4.225 -2.060 -24.243 1.00 90.44 80 TRP A CA 1
ATOM 641 C C . TRP A 1 80 ? 3.392 -1.388 -25.340 1.00 90.44 80 TRP A C 1
ATOM 643 O O . TRP A 1 80 ? 3.460 -0.175 -25.529 1.00 90.44 80 TRP A O 1
ATOM 653 N N . GLY A 1 81 ? 2.511 -2.145 -26.000 1.00 88.88 81 GLY A N 1
ATOM 654 C CA . GLY A 1 81 ? 1.581 -1.618 -27.003 1.00 88.88 81 GLY A CA 1
ATOM 655 C C . GLY A 1 81 ? 0.499 -0.684 -26.444 1.00 88.88 81 GLY A C 1
ATOM 656 O O . GLY A 1 81 ? -0.321 -0.183 -27.210 1.00 88.88 81 GLY A O 1
ATOM 657 N N . GLY A 1 82 ? 0.443 -0.487 -25.122 1.00 86.88 82 GLY A N 1
ATOM 658 C CA . GLY A 1 82 ? -0.400 0.518 -24.473 1.00 86.88 82 GLY A CA 1
ATOM 659 C C . GLY A 1 82 ? 0.227 1.907 -24.397 1.00 86.88 82 GLY A C 1
ATOM 660 O O . GLY A 1 82 ? -0.500 2.866 -24.154 1.00 86.88 82 GLY A O 1
ATOM 661 N N . LEU A 1 83 ? 1.540 2.010 -24.608 1.00 88.31 83 LEU A N 1
ATOM 662 C CA . LEU A 1 83 ? 2.255 3.277 -24.693 1.00 88.31 83 LEU A CA 1
ATOM 663 C C . LEU A 1 83 ? 2.050 3.923 -26.066 1.00 88.31 83 LEU A C 1
ATOM 665 O O . LEU A 1 83 ? 2.000 3.240 -27.090 1.00 88.31 83 LEU A O 1
ATOM 669 N N . SER A 1 84 ? 1.978 5.252 -26.096 1.00 90.12 84 SER A N 1
ATOM 670 C CA . SER A 1 84 ? 2.062 6.017 -27.340 1.00 90.12 84 SER A CA 1
ATOM 671 C C . SER A 1 84 ? 3.449 5.885 -27.978 1.00 90.12 84 SER A C 1
ATOM 673 O O . SER A 1 84 ? 4.442 5.628 -27.299 1.00 90.12 84 SER A O 1
ATOM 675 N N . ALA A 1 85 ? 3.545 6.126 -29.289 1.00 92.19 85 ALA A N 1
ATOM 676 C CA . ALA A 1 85 ? 4.827 6.085 -29.999 1.00 92.19 85 ALA A CA 1
ATOM 677 C C . ALA A 1 85 ? 5.868 7.055 -29.402 1.00 92.19 85 ALA A C 1
ATOM 679 O O . ALA A 1 85 ? 7.049 6.724 -29.326 1.00 92.19 85 ALA A O 1
ATOM 680 N N . SER A 1 86 ? 5.435 8.231 -28.931 1.00 93.50 86 SER A N 1
ATOM 681 C CA . SER A 1 86 ? 6.309 9.189 -28.244 1.00 93.50 86 SER A CA 1
ATOM 682 C C . SER A 1 86 ? 6.812 8.667 -26.900 1.00 93.50 86 SER A C 1
ATOM 684 O O . SER A 1 86 ? 7.993 8.822 -26.604 1.00 93.50 86 SER A O 1
ATOM 686 N N . GLU A 1 87 ? 5.953 8.022 -26.106 1.00 93.06 87 GLU A N 1
ATOM 687 C CA . GLU A 1 87 ? 6.350 7.429 -24.822 1.00 93.06 87 GLU A CA 1
ATOM 688 C C . GLU A 1 87 ? 7.314 6.260 -25.025 1.00 93.06 87 GLU A C 1
ATOM 690 O O . GLU A 1 87 ? 8.334 6.190 -24.345 1.00 93.06 87 GLU A O 1
ATOM 695 N N . GLN A 1 88 ? 7.038 5.381 -25.995 1.00 94.56 88 GLN A N 1
ATOM 696 C CA . GLN A 1 88 ? 7.937 4.282 -26.358 1.00 94.56 88 GLN A CA 1
ATOM 697 C C . GLN A 1 88 ? 9.315 4.808 -26.760 1.00 94.56 88 GLN A C 1
ATOM 699 O O . GLN A 1 88 ? 10.325 4.339 -26.241 1.00 94.56 88 GLN A O 1
ATOM 704 N N . LYS A 1 89 ? 9.354 5.823 -27.632 1.00 95.31 89 LYS A N 1
ATOM 705 C CA . LYS A 1 89 ? 10.598 6.479 -28.044 1.00 95.31 89 LYS A CA 1
ATOM 706 C C . LYS A 1 89 ? 11.353 7.057 -26.844 1.00 95.31 89 LYS A C 1
ATOM 708 O O . LYS A 1 89 ? 12.529 6.765 -26.683 1.00 95.31 89 LYS A O 1
ATOM 713 N N . THR A 1 90 ? 10.667 7.796 -25.971 1.00 95.19 90 THR A N 1
ATOM 714 C CA . THR A 1 90 ? 11.267 8.370 -24.754 1.00 95.19 90 THR A CA 1
ATOM 715 C C . THR A 1 90 ? 11.875 7.303 -23.843 1.00 95.19 90 THR A C 1
ATOM 717 O O . THR A 1 90 ? 12.965 7.501 -23.315 1.00 95.19 90 THR A O 1
ATOM 720 N N . VAL A 1 91 ? 11.192 6.170 -23.647 1.00 94.50 91 VAL A N 1
ATOM 721 C CA . VAL A 1 91 ? 11.733 5.065 -22.842 1.00 94.50 91 VAL A CA 1
ATOM 722 C C . VAL A 1 91 ? 12.984 4.487 -23.499 1.00 94.50 91 VAL A C 1
ATOM 724 O O . VAL A 1 91 ? 13.997 4.341 -22.824 1.00 94.50 91 VAL A O 1
ATOM 727 N N . LEU A 1 92 ? 12.934 4.197 -24.802 1.00 93.88 92 LEU A N 1
ATOM 728 C CA . LEU A 1 92 ? 14.068 3.628 -25.537 1.00 93.88 92 LEU A CA 1
ATOM 729 C C . LEU A 1 92 ? 15.290 4.555 -25.551 1.00 93.88 92 LEU A C 1
ATOM 731 O O . LEU A 1 92 ? 16.408 4.068 -25.447 1.00 93.88 92 LEU A O 1
ATOM 735 N N . GLU A 1 93 ? 15.088 5.870 -25.634 1.00 94.38 93 GLU A N 1
ATOM 736 C CA . GLU A 1 93 ? 16.170 6.862 -25.569 1.00 94.38 93 GLU A CA 1
ATOM 737 C C . GLU A 1 93 ? 16.781 6.974 -24.164 1.00 94.38 93 GLU A C 1
ATOM 739 O O . GLU A 1 93 ? 17.976 7.215 -24.034 1.00 94.38 93 GLU A O 1
ATOM 744 N N . ALA A 1 94 ? 15.992 6.760 -23.107 1.00 93.50 94 ALA A N 1
ATOM 745 C CA . ALA A 1 94 ? 16.471 6.847 -21.729 1.00 93.50 94 ALA A CA 1
ATOM 746 C C . ALA A 1 94 ? 17.208 5.584 -21.245 1.00 93.50 94 ALA A C 1
ATOM 748 O O . ALA A 1 94 ? 17.982 5.671 -20.291 1.00 93.50 94 ALA A O 1
ATOM 749 N N . LEU A 1 95 ? 16.955 4.419 -21.857 1.00 91.62 95 LEU A N 1
ATOM 750 C CA . LEU A 1 95 ? 17.534 3.139 -21.432 1.00 91.62 95 LEU A CA 1
ATOM 751 C C . LEU A 1 95 ? 19.072 3.115 -21.497 1.00 91.62 95 LEU A C 1
ATOM 753 O O . LEU A 1 95 ? 19.651 2.789 -20.462 1.00 91.62 95 LEU A O 1
ATOM 757 N N . PRO A 1 96 ? 19.741 3.514 -22.600 1.00 91.12 96 PRO A N 1
ATOM 758 C CA . PRO A 1 96 ? 21.205 3.526 -22.660 1.00 91.12 96 PRO A CA 1
ATOM 759 C C . PRO A 1 96 ? 21.831 4.370 -21.550 1.00 91.12 96 PRO A C 1
ATOM 761 O O . PRO A 1 96 ? 22.753 3.939 -20.872 1.00 91.12 96 PRO A O 1
ATOM 764 N N . GLU A 1 97 ? 21.263 5.543 -21.266 1.00 91.12 97 GLU A N 1
ATOM 765 C CA . GLU A 1 97 ? 21.801 6.401 -20.211 1.00 91.12 97 GLU A CA 1
ATOM 766 C C . GLU A 1 97 ? 21.594 5.817 -18.797 1.00 91.12 97 GLU A C 1
ATOM 768 O O . GLU A 1 97 ? 22.321 6.162 -17.862 1.00 91.12 97 GLU A O 1
ATOM 773 N N . ILE A 1 98 ? 20.559 4.993 -18.597 1.00 92.12 98 ILE A N 1
ATOM 774 C CA . ILE A 1 98 ? 20.341 4.250 -17.346 1.00 92.12 98 ILE A CA 1
ATOM 775 C C . ILE A 1 98 ? 21.347 3.102 -17.246 1.00 92.12 98 ILE A C 1
ATOM 777 O O . ILE A 1 98 ? 21.936 2.915 -16.183 1.00 92.12 98 ILE A O 1
ATOM 781 N N . GLU A 1 99 ? 21.568 2.371 -18.337 1.00 91.31 99 GLU A N 1
ATOM 782 C CA . GLU A 1 99 ? 22.566 1.300 -18.427 1.00 91.31 99 GLU A CA 1
ATOM 783 C C . GLU A 1 99 ? 23.972 1.830 -18.112 1.00 91.31 99 GLU A C 1
ATOM 785 O O . GLU A 1 99 ? 24.649 1.247 -17.265 1.00 91.31 99 GLU A O 1
ATOM 790 N N . ASP A 1 100 ? 24.340 2.990 -18.666 1.00 89.25 100 ASP A N 1
ATOM 791 C CA . ASP A 1 100 ? 25.603 3.687 -18.382 1.00 89.25 100 ASP A CA 1
ATOM 792 C C . ASP A 1 100 ? 25.736 4.099 -16.905 1.00 89.25 100 ASP A C 1
ATOM 794 O O . ASP A 1 100 ? 26.835 4.121 -16.344 1.00 89.25 100 ASP A O 1
ATOM 798 N N . THR A 1 101 ? 24.614 4.438 -16.254 1.00 89.75 101 THR A N 1
ATOM 799 C CA . THR A 1 101 ? 24.595 4.789 -14.823 1.00 89.75 101 THR A CA 1
ATOM 800 C C . THR A 1 101 ? 24.791 3.546 -13.948 1.00 89.75 101 THR A C 1
ATOM 802 O O . THR A 1 101 ? 25.463 3.627 -12.922 1.00 89.75 101 THR A O 1
ATOM 805 N N . ILE A 1 102 ? 24.210 2.406 -14.340 1.00 88.69 102 ILE A N 1
ATOM 806 C CA . ILE A 1 102 ? 24.318 1.127 -13.621 1.00 88.69 102 ILE A CA 1
ATOM 807 C C . ILE A 1 102 ? 25.738 0.555 -13.721 1.00 88.69 102 ILE A C 1
ATOM 809 O O . ILE A 1 102 ? 26.271 0.056 -12.732 1.00 88.69 102 ILE A O 1
ATOM 813 N N . GLY A 1 103 ? 26.365 0.636 -14.893 1.00 74.69 103 GLY A N 1
ATOM 814 C CA . GLY A 1 103 ? 27.715 0.132 -15.112 1.00 74.69 103 GLY A CA 1
ATOM 815 C C . GLY A 1 103 ? 28.404 0.888 -16.239 1.00 74.69 103 GLY A C 1
ATOM 816 O O . GLY A 1 103 ? 27.874 0.995 -17.335 1.00 74.69 103 GLY A O 1
ATOM 817 N N . ARG A 1 104 ? 29.629 1.371 -15.994 1.00 54.09 104 ARG A N 1
ATOM 818 C CA . ARG A 1 104 ? 30.470 2.085 -16.979 1.00 54.09 104 ARG A CA 1
ATOM 819 C C . ARG A 1 104 ? 30.961 1.205 -18.152 1.00 54.09 104 ARG A C 1
ATOM 821 O O . ARG A 1 104 ? 31.868 1.617 -18.872 1.00 54.09 104 ARG A O 1
ATOM 828 N N . SER A 1 105 ? 30.434 -0.007 -18.326 1.00 52.22 105 SER A N 1
ATOM 829 C CA . SER A 1 105 ? 30.878 -0.998 -19.309 1.00 52.22 105 SER A CA 1
ATOM 830 C C . SER A 1 105 ? 29.705 -1.563 -20.108 1.00 52.22 105 SER A C 1
ATOM 832 O O . SER A 1 105 ? 28.605 -1.761 -19.603 1.00 52.22 105 SER A O 1
ATOM 834 N N . THR A 1 106 ? 29.979 -1.855 -21.377 1.00 57.22 106 THR A N 1
ATOM 835 C CA . THR A 1 106 ? 29.072 -2.263 -22.465 1.00 57.22 106 THR A CA 1
ATOM 836 C C . THR A 1 106 ? 28.293 -3.579 -22.256 1.00 57.22 106 THR A C 1
ATOM 838 O O . THR A 1 106 ? 27.788 -4.142 -23.226 1.00 57.22 106 THR A O 1
ATOM 841 N N . GLY A 1 107 ? 28.243 -4.129 -21.040 1.00 67.25 107 GLY A N 1
ATOM 842 C CA . GLY A 1 107 ? 27.714 -5.465 -20.750 1.00 67.25 107 GLY A CA 1
ATOM 843 C C . GLY A 1 107 ? 26.333 -5.513 -20.083 1.00 67.25 107 GLY A C 1
ATOM 844 O O . GLY A 1 107 ? 25.707 -6.577 -20.072 1.00 67.25 107 GLY A O 1
ATOM 845 N N . THR A 1 108 ? 25.798 -4.380 -19.605 1.00 81.44 108 THR A N 1
ATOM 846 C CA . THR A 1 108 ? 24.455 -4.334 -19.001 1.00 81.44 108 THR A CA 1
ATOM 847 C C . THR A 1 108 ? 23.387 -4.765 -20.007 1.00 81.44 108 THR A C 1
ATOM 849 O O . THR A 1 108 ? 23.265 -4.200 -21.091 1.00 81.44 108 THR A O 1
ATOM 852 N N . ARG A 1 109 ? 22.573 -5.763 -19.639 1.00 85.06 109 ARG A N 1
ATOM 853 C CA . ARG A 1 109 ? 21.449 -6.230 -20.467 1.00 85.06 109 ARG A CA 1
ATOM 854 C C . ARG A 1 109 ? 20.122 -5.842 -19.842 1.00 85.06 109 ARG A C 1
ATOM 856 O O . ARG A 1 109 ? 19.809 -6.286 -18.735 1.00 85.06 109 ARG A O 1
ATOM 863 N N . SER A 1 110 ? 19.321 -5.092 -20.591 1.00 91.31 110 SER A N 1
ATOM 864 C CA . SER A 1 110 ? 17.972 -4.699 -20.191 1.00 91.31 110 SER A CA 1
ATOM 865 C C . SER A 1 110 ? 16.909 -5.520 -20.901 1.00 91.31 110 SER A C 1
ATOM 867 O O . SER A 1 110 ? 16.968 -5.748 -22.109 1.00 91.31 110 SER A O 1
ATOM 869 N N . ARG A 1 111 ? 15.877 -5.922 -20.164 1.00 93.44 111 ARG A N 1
ATOM 870 C CA . ARG A 1 111 ? 14.665 -6.508 -20.744 1.00 93.44 111 ARG A CA 1
ATOM 871 C C . ARG A 1 111 ? 13.432 -6.044 -19.997 1.00 93.44 111 ARG A C 1
ATOM 873 O O . ARG A 1 111 ? 13.450 -5.918 -18.776 1.00 93.44 111 ARG A O 1
ATOM 880 N N . MET A 1 112 ? 12.342 -5.827 -20.720 1.00 93.19 112 MET A N 1
ATOM 881 C CA . MET A 1 112 ? 11.059 -5.565 -20.081 1.00 93.19 112 MET A CA 1
ATOM 882 C C . MET A 1 112 ? 10.536 -6.856 -19.444 1.00 93.19 112 MET A C 1
ATOM 884 O O . MET A 1 112 ? 10.588 -7.923 -20.055 1.00 93.19 112 MET A O 1
ATOM 888 N N . ILE A 1 113 ? 10.028 -6.759 -18.219 1.00 92.31 113 ILE A N 1
ATOM 889 C CA . ILE A 1 113 ? 9.449 -7.888 -17.488 1.00 92.31 113 ILE A CA 1
ATOM 890 C C . ILE A 1 113 ? 7.993 -7.612 -17.127 1.00 92.31 113 ILE A C 1
ATOM 892 O O . ILE A 1 113 ? 7.578 -6.468 -16.909 1.00 92.31 113 ILE A O 1
ATOM 896 N N . TYR A 1 114 ? 7.202 -8.680 -17.049 1.00 87.12 114 TYR A N 1
ATOM 897 C CA . TYR A 1 114 ? 5.864 -8.598 -16.487 1.00 87.12 114 TYR A CA 1
ATOM 898 C C . TYR A 1 114 ? 5.942 -8.616 -14.960 1.00 87.12 114 TYR A C 1
ATOM 900 O O . TYR A 1 114 ? 6.581 -9.482 -14.368 1.00 87.12 114 TYR A O 1
ATOM 908 N N . THR A 1 115 ? 5.233 -7.684 -14.331 1.00 80.62 115 THR A N 1
ATOM 909 C CA . THR A 1 115 ? 4.892 -7.752 -12.911 1.00 80.62 115 THR A CA 1
ATOM 910 C C . THR A 1 115 ? 3.410 -7.430 -12.747 1.00 80.62 115 THR A C 1
ATOM 912 O O . THR A 1 115 ? 2.817 -6.714 -13.563 1.00 80.62 115 THR A O 1
ATOM 915 N N . THR A 1 116 ? 2.803 -7.950 -11.685 1.00 67.88 116 THR A N 1
ATOM 916 C CA . THR A 1 116 ? 1.363 -7.849 -11.394 1.00 67.88 116 THR A CA 1
ATOM 917 C C . THR A 1 116 ? 0.909 -6.439 -10.975 1.00 67.88 116 THR A C 1
ATOM 919 O O . THR A 1 116 ? -0.273 -6.213 -10.716 1.00 67.88 116 THR A O 1
ATOM 922 N N . GLY A 1 117 ? 1.813 -5.449 -10.960 1.00 65.81 117 GLY A N 1
ATOM 923 C CA . GLY A 1 117 ? 1.507 -4.067 -10.592 1.00 65.81 117 GLY A CA 1
ATOM 924 C C . GLY A 1 117 ? 0.750 -3.294 -11.680 1.00 65.81 117 GLY A C 1
ATOM 925 O O . GLY A 1 117 ? 1.174 -3.183 -12.835 1.00 65.81 117 GLY A O 1
ATOM 926 N N . LEU A 1 118 ? -0.374 -2.698 -11.278 1.00 63.72 118 LEU A N 1
ATOM 927 C CA . LEU A 1 118 ? -1.304 -1.984 -12.160 1.00 63.72 118 LEU A CA 1
ATOM 928 C C . LEU A 1 118 ? -0.959 -0.516 -12.420 1.00 63.72 118 LEU A C 1
ATOM 930 O O . LEU A 1 118 ? -1.619 0.126 -13.241 1.00 63.72 118 LEU A O 1
ATOM 934 N N . GLU A 1 119 ? -0.010 0.023 -11.665 1.00 69.31 119 GLU A N 1
ATOM 935 C CA . GLU A 1 119 ? 0.205 1.466 -11.550 1.00 69.31 119 GLU A CA 1
ATOM 936 C C . GLU A 1 119 ? 1.388 1.993 -12.362 1.00 69.31 119 GLU A C 1
ATOM 938 O O . GLU A 1 119 ? 1.485 3.196 -12.588 1.00 69.31 119 GLU A O 1
ATOM 943 N N . HIS A 1 120 ? 2.278 1.106 -12.802 1.00 79.31 120 HIS A N 1
ATOM 944 C CA . HIS A 1 120 ? 3.401 1.451 -13.663 1.00 79.31 120 HIS A CA 1
ATOM 945 C C . HIS A 1 120 ? 3.110 1.059 -15.110 1.00 79.31 120 HIS A C 1
ATOM 947 O O . HIS A 1 120 ? 2.437 0.058 -15.384 1.00 79.31 120 HIS A O 1
ATOM 953 N N . LEU A 1 121 ? 3.661 1.839 -16.035 1.00 85.31 121 LEU A N 1
ATOM 954 C CA . LEU A 1 121 ? 3.518 1.622 -17.467 1.00 85.31 121 LEU A CA 1
ATOM 955 C C . LEU A 1 121 ? 4.328 0.409 -17.918 1.00 85.31 121 LEU A C 1
ATOM 957 O O . LEU A 1 121 ? 3.811 -0.423 -18.648 1.00 85.31 121 LEU A O 1
ATOM 961 N N . CYS A 1 122 ? 5.549 0.243 -17.419 1.00 89.31 122 CYS A N 1
ATOM 962 C CA . CYS A 1 122 ? 6.366 -0.954 -17.617 1.00 89.31 122 CYS A CA 1
ATOM 963 C C . CYS A 1 122 ? 7.460 -1.052 -16.543 1.00 89.31 122 CYS A C 1
ATOM 965 O O . CYS A 1 122 ? 7.692 -0.095 -15.799 1.00 89.31 122 CYS A O 1
ATOM 967 N N . ILE A 1 123 ? 8.084 -2.230 -16.437 1.00 92.62 123 ILE A N 1
ATOM 968 C CA . ILE A 1 123 ? 9.290 -2.447 -15.633 1.00 92.62 123 ILE A CA 1
ATOM 969 C C . ILE A 1 123 ? 10.358 -3.070 -16.519 1.00 92.62 123 ILE A C 1
ATOM 971 O O . ILE A 1 123 ? 10.075 -4.038 -17.226 1.00 92.62 123 ILE A O 1
ATOM 975 N N . TYR A 1 124 ? 11.571 -2.535 -16.443 1.00 94.81 124 TYR A N 1
ATOM 976 C CA . TYR A 1 124 ? 12.761 -3.141 -17.027 1.00 94.81 124 TYR A CA 1
ATOM 977 C C . TYR A 1 124 ? 13.608 -3.784 -15.937 1.00 94.81 124 TYR A C 1
ATOM 979 O O . TYR A 1 124 ? 13.842 -3.177 -14.897 1.00 94.81 124 TYR A O 1
ATOM 987 N N . GLU A 1 125 ? 14.042 -5.015 -16.181 1.00 95.56 125 GLU A N 1
ATOM 988 C CA . GLU A 1 125 ? 15.103 -5.680 -15.434 1.00 95.56 125 GLU A CA 1
ATOM 989 C C . GLU A 1 125 ? 16.422 -5.419 -16.156 1.00 95.56 125 GLU A C 1
ATOM 991 O O . GLU A 1 125 ? 16.546 -5.739 -17.340 1.00 95.56 125 GLU A O 1
ATOM 996 N N . HIS A 1 126 ? 17.388 -4.867 -15.434 1.00 95.12 126 HIS A N 1
ATOM 997 C CA . HIS A 1 126 ? 18.755 -4.659 -15.887 1.00 95.12 126 HIS A CA 1
ATOM 998 C C . HIS A 1 126 ? 19.653 -5.634 -15.137 1.00 95.12 126 HIS A C 1
ATOM 1000 O O . HIS A 1 126 ? 19.584 -5.717 -13.909 1.00 95.12 126 HIS A O 1
ATOM 1006 N N . ARG A 1 127 ? 20.479 -6.377 -15.865 1.00 93.69 127 ARG A N 1
ATOM 1007 C CA . ARG A 1 127 ? 21.493 -7.264 -15.287 1.00 93.69 127 ARG A CA 1
ATOM 1008 C C . ARG A 1 127 ? 22.859 -6.685 -15.606 1.00 93.69 127 ARG A C 1
ATOM 1010 O O . ARG A 1 127 ? 23.186 -6.575 -16.788 1.00 93.69 127 ARG A O 1
ATOM 1017 N N . SER A 1 128 ? 23.593 -6.289 -14.575 1.00 90.94 128 SER A N 1
ATOM 1018 C CA . SER A 1 128 ? 24.977 -5.829 -14.691 1.00 90.94 128 SER A CA 1
ATOM 1019 C C . SER A 1 128 ? 25.940 -7.013 -14.804 1.00 90.94 128 SER A C 1
ATOM 1021 O O . SER A 1 128 ? 25.590 -8.156 -14.495 1.00 90.94 128 SER A O 1
ATOM 1023 N N . ASP A 1 129 ? 27.169 -6.731 -15.237 1.00 86.25 129 ASP A N 1
ATOM 1024 C CA . ASP A 1 129 ? 28.222 -7.740 -15.428 1.00 86.25 129 ASP A CA 1
ATOM 1025 C C . ASP A 1 129 ? 28.654 -8.420 -14.120 1.00 86.25 129 ASP A C 1
ATOM 1027 O O . ASP A 1 129 ? 29.048 -9.584 -14.121 1.00 86.25 129 ASP A O 1
ATOM 1031 N N . ASP A 1 130 ? 28.533 -7.719 -12.991 1.00 86.94 130 ASP A N 1
ATOM 1032 C CA . ASP A 1 130 ? 28.805 -8.249 -11.649 1.00 86.94 130 ASP A CA 1
ATOM 1033 C C . ASP A 1 130 ? 27.662 -9.128 -11.096 1.00 86.94 130 ASP A C 1
ATOM 1035 O O . ASP A 1 130 ? 27.729 -9.613 -9.966 1.00 86.94 130 ASP A O 1
ATOM 1039 N N . GLY A 1 131 ? 26.608 -9.353 -11.888 1.00 88.31 131 GLY A N 1
ATOM 1040 C CA . GLY A 1 131 ? 25.465 -10.190 -11.533 1.00 88.31 131 GLY A CA 1
ATOM 1041 C C . GLY A 1 131 ? 24.392 -9.490 -10.698 1.00 88.31 131 GLY A C 1
ATOM 1042 O O . GLY A 1 131 ? 23.373 -10.120 -10.393 1.00 88.31 131 GLY A O 1
ATOM 1043 N N . ARG A 1 132 ? 24.565 -8.206 -10.352 1.00 91.19 132 ARG A N 1
ATOM 1044 C CA . ARG A 1 132 ? 23.523 -7.429 -9.666 1.00 91.19 132 ARG A CA 1
ATOM 1045 C C . ARG A 1 132 ? 22.339 -7.183 -10.603 1.00 91.19 132 ARG A C 1
ATOM 1047 O O . ARG A 1 132 ? 22.441 -7.183 -11.833 1.00 91.19 132 ARG A O 1
ATOM 1054 N N . ILE A 1 133 ? 21.160 -7.039 -10.002 1.00 94.62 133 ILE A N 1
ATOM 1055 C CA . ILE A 1 133 ? 19.908 -6.852 -10.734 1.00 94.62 133 ILE A CA 1
ATOM 1056 C C . ILE A 1 133 ? 19.293 -5.530 -10.311 1.00 94.62 133 ILE A C 1
ATOM 1058 O O . ILE A 1 133 ? 19.071 -5.298 -9.125 1.00 94.62 133 ILE A O 1
ATOM 1062 N N . TYR A 1 134 ? 18.941 -4.708 -11.291 1.00 95.69 134 TYR A N 1
ATOM 1063 C CA . TYR A 1 134 ? 18.261 -3.436 -11.086 1.00 95.69 134 TYR A CA 1
ATOM 1064 C C . TYR A 1 134 ? 16.906 -3.451 -11.779 1.00 95.69 134 TYR A C 1
ATOM 1066 O O . TYR A 1 134 ? 16.712 -4.111 -12.801 1.00 95.69 134 TYR A O 1
ATOM 1074 N N . LEU A 1 135 ? 15.955 -2.711 -11.224 1.00 95.75 135 LEU A N 1
ATOM 1075 C CA . LEU A 1 135 ? 14.618 -2.552 -11.768 1.00 95.75 135 LEU A CA 1
ATOM 1076 C C . LEU A 1 135 ? 14.360 -1.083 -12.078 1.00 95.75 135 LEU A C 1
ATOM 1078 O O . LEU A 1 135 ? 14.417 -0.246 -11.178 1.00 95.75 135 LEU A O 1
ATOM 1082 N N . THR A 1 136 ? 14.006 -0.785 -13.327 1.00 95.56 136 THR A N 1
ATOM 1083 C CA . THR A 1 136 ? 13.488 0.531 -13.715 1.00 95.56 136 THR A CA 1
ATOM 1084 C C . THR A 1 136 ? 11.976 0.486 -13.823 1.00 95.56 136 THR A C 1
ATOM 1086 O O . THR A 1 136 ? 11.430 -0.157 -14.719 1.00 95.56 136 THR A O 1
ATOM 1089 N N . LYS A 1 137 ? 11.288 1.204 -12.932 1.00 94.38 137 LYS A N 1
ATOM 1090 C CA . LYS A 1 137 ? 9.841 1.436 -12.990 1.00 94.38 137 LYS A CA 1
ATOM 1091 C C . LYS A 1 137 ? 9.572 2.673 -13.845 1.00 94.38 137 LYS A C 1
ATOM 1093 O O . LYS A 1 137 ? 10.044 3.762 -13.520 1.00 94.38 137 LYS A O 1
ATOM 1098 N N . VAL A 1 138 ? 8.793 2.515 -14.915 1.00 93.75 138 VAL A N 1
ATOM 1099 C CA . VAL A 1 138 ? 8.349 3.628 -15.767 1.00 93.75 138 VAL A CA 1
ATOM 1100 C C . VAL A 1 138 ? 6.948 4.054 -15.343 1.00 93.75 138 VAL A C 1
ATOM 1102 O O . VAL A 1 138 ? 6.008 3.255 -15.374 1.00 93.75 138 VAL A O 1
ATOM 1105 N N . ILE A 1 139 ? 6.794 5.314 -14.946 1.00 91.88 139 ILE A N 1
ATOM 1106 C CA . ILE A 1 139 ? 5.534 5.881 -14.451 1.00 91.88 139 ILE A CA 1
ATOM 1107 C C . ILE A 1 139 ? 5.210 7.205 -15.148 1.00 91.88 139 ILE A C 1
ATOM 1109 O O . ILE A 1 139 ? 6.099 7.918 -15.611 1.00 91.88 139 ILE A O 1
ATOM 1113 N N . SER A 1 140 ? 3.928 7.571 -15.181 1.00 88.44 140 SER A N 1
ATOM 1114 C CA . SER A 1 140 ? 3.498 8.899 -15.633 1.00 88.44 140 SER A CA 1
ATOM 1115 C C . SER A 1 140 ? 3.862 9.966 -14.598 1.00 88.44 140 SER A C 1
ATOM 1117 O O . SER A 1 140 ? 3.462 9.881 -13.431 1.00 88.44 140 SER A O 1
ATOM 1119 N N . ALA A 1 141 ? 4.563 11.022 -15.025 1.00 86.50 141 ALA A N 1
ATOM 1120 C CA . ALA A 1 141 ? 4.936 12.142 -14.158 1.00 86.50 141 ALA A CA 1
ATOM 1121 C C . ALA A 1 141 ? 3.710 12.893 -13.609 1.00 86.50 141 ALA A C 1
ATOM 1123 O O . ALA A 1 141 ? 3.757 13.490 -12.529 1.00 86.50 141 ALA A O 1
ATOM 1124 N N . GLN A 1 142 ? 2.605 12.888 -14.360 1.00 82.69 142 GLN A N 1
ATOM 1125 C CA . GLN A 1 142 ? 1.379 13.582 -13.974 1.00 82.69 142 GLN A CA 1
ATOM 1126 C C . GLN A 1 142 ? 0.599 12.812 -12.907 1.00 82.69 142 GLN A C 1
ATOM 1128 O O . GLN A 1 142 ? 0.074 13.430 -11.975 1.00 82.69 142 GLN A O 1
ATOM 1133 N N . GLU A 1 143 ? 0.548 11.486 -13.030 1.00 77.88 143 GLU A N 1
ATOM 1134 C CA . GLU A 1 143 ? -0.265 10.615 -12.176 1.00 77.88 143 GLU A CA 1
ATOM 1135 C C . GLU A 1 143 ? 0.467 10.198 -10.898 1.00 77.88 143 GLU A C 1
ATOM 1137 O O . GLU A 1 143 ? -0.158 10.062 -9.848 1.00 77.88 143 GLU A O 1
ATOM 1142 N N . LYS A 1 144 ? 1.797 10.044 -10.952 1.00 83.12 144 LYS A N 1
ATOM 1143 C CA . LYS A 1 144 ? 2.599 9.468 -9.860 1.00 83.12 144 LYS A CA 1
ATOM 1144 C C . LYS A 1 144 ? 3.554 10.471 -9.218 1.00 83.12 144 LYS A C 1
ATOM 1146 O O . LYS A 1 144 ? 4.710 10.186 -8.912 1.00 83.12 144 LYS A O 1
ATOM 1151 N N . LYS A 1 145 ? 3.029 11.667 -8.934 1.00 87.75 145 LYS A N 1
ATOM 1152 C CA . LYS A 1 145 ? 3.781 12.754 -8.281 1.00 87.75 145 LYS A CA 1
ATOM 1153 C C . LYS A 1 145 ? 4.338 12.369 -6.910 1.00 87.75 145 LYS A C 1
ATOM 1155 O O . LYS A 1 145 ? 5.402 12.858 -6.548 1.00 87.75 145 LYS A O 1
ATOM 1160 N N . ARG A 1 146 ? 3.625 11.529 -6.150 1.00 90.25 146 ARG A N 1
ATOM 1161 C CA . ARG A 1 146 ? 4.021 11.112 -4.793 1.00 90.25 146 ARG A CA 1
ATOM 1162 C C . ARG A 1 146 ? 5.219 10.173 -4.811 1.00 90.25 146 ARG A C 1
ATOM 1164 O O . ARG A 1 146 ? 6.183 10.446 -4.109 1.00 90.25 146 ARG A O 1
ATOM 1171 N N . GLU A 1 147 ? 5.202 9.167 -5.680 1.00 92.00 147 GLU A N 1
ATOM 1172 C CA . GLU A 1 147 ? 6.339 8.260 -5.861 1.00 92.00 147 GLU A CA 1
ATOM 1173 C C . GLU A 1 147 ? 7.588 9.014 -6.334 1.00 92.00 147 GLU A C 1
ATOM 1175 O O . GLU A 1 147 ? 8.655 8.911 -5.739 1.00 92.00 147 GLU A O 1
ATOM 1180 N N . MET A 1 148 ? 7.439 9.874 -7.347 1.00 92.25 148 MET A N 1
ATOM 1181 C CA . MET A 1 148 ? 8.539 10.719 -7.815 1.00 92.25 148 MET A CA 1
ATOM 1182 C C . MET A 1 148 ? 9.088 11.618 -6.694 1.00 92.25 148 MET A C 1
ATOM 1184 O O . MET A 1 148 ? 10.303 11.742 -6.534 1.00 92.25 148 MET A O 1
ATOM 1188 N N . ALA A 1 149 ? 8.214 12.275 -5.925 1.00 93.12 149 ALA A N 1
ATOM 1189 C CA . ALA A 1 149 ? 8.629 13.136 -4.821 1.00 93.12 149 ALA A CA 1
ATOM 1190 C C . ALA A 1 149 ? 9.306 12.346 -3.693 1.00 93.12 149 ALA A C 1
ATOM 1192 O O . ALA A 1 149 ? 10.249 12.857 -3.088 1.00 93.12 149 ALA A O 1
ATOM 1193 N N . PHE A 1 150 ? 8.882 11.102 -3.447 1.00 94.81 150 PHE A N 1
ATOM 1194 C CA . PHE A 1 150 ? 9.545 10.225 -2.491 1.00 94.81 150 PHE A CA 1
ATOM 1195 C C . PHE A 1 150 ? 11.019 10.053 -2.849 1.00 94.81 150 PHE A C 1
ATOM 1197 O O . PHE A 1 150 ? 11.883 10.486 -2.090 1.00 94.81 150 PHE A O 1
ATOM 1204 N N . TYR A 1 151 ? 11.299 9.523 -4.039 1.00 95.56 151 TYR A N 1
ATOM 1205 C CA . TYR A 1 151 ? 12.662 9.195 -4.449 1.00 95.56 151 TYR A CA 1
ATOM 1206 C C . TYR A 1 151 ? 13.557 10.424 -4.664 1.00 95.56 151 TYR A C 1
ATOM 1208 O O . TYR A 1 151 ? 14.763 10.343 -4.469 1.00 95.56 151 TYR A O 1
ATOM 1216 N N . THR A 1 152 ? 12.986 11.578 -5.028 1.00 94.19 152 THR A N 1
ATOM 1217 C CA . THR A 1 152 ? 13.776 12.792 -5.323 1.00 94.19 152 THR A CA 1
ATOM 1218 C C . THR A 1 152 ? 13.921 13.765 -4.155 1.00 94.19 152 THR A C 1
ATOM 1220 O O . THR A 1 152 ? 14.809 14.611 -4.195 1.00 94.19 152 THR A O 1
ATOM 1223 N N . GLN A 1 153 ? 13.053 13.704 -3.139 1.00 93.62 153 GLN A N 1
ATOM 1224 C CA . GLN A 1 153 ? 13.026 14.706 -2.061 1.00 93.62 153 GLN A CA 1
ATOM 1225 C C . GLN A 1 153 ? 12.903 14.095 -0.664 1.00 93.62 153 GLN A C 1
ATOM 1227 O O . GLN A 1 153 ? 13.600 14.530 0.252 1.00 93.62 153 GLN A O 1
ATOM 1232 N N . VAL A 1 154 ? 12.022 13.108 -0.475 1.00 93.50 154 VAL A N 1
ATOM 1233 C CA . VAL A 1 154 ? 11.758 12.531 0.856 1.00 93.50 154 VAL A CA 1
ATOM 1234 C C . VAL A 1 154 ? 12.879 11.578 1.264 1.00 93.50 154 VAL A C 1
ATOM 1236 O O . VAL A 1 154 ? 13.443 11.742 2.343 1.00 93.50 154 VAL A O 1
ATOM 1239 N N . LEU A 1 155 ? 13.223 10.625 0.395 1.00 94.44 155 LEU A N 1
ATOM 1240 C CA . LEU A 1 155 ? 14.226 9.597 0.653 1.00 94.44 155 LEU A CA 1
ATOM 1241 C C . LEU A 1 155 ? 15.598 10.205 1.004 1.00 94.44 155 LEU A C 1
ATOM 1243 O O . LEU A 1 155 ? 16.094 9.891 2.083 1.00 94.44 155 LEU A O 1
ATOM 1247 N N . PRO A 1 156 ? 16.172 11.153 0.228 1.00 93.12 156 PRO A N 1
ATOM 1248 C CA . PRO A 1 156 ? 17.467 11.755 0.572 1.00 93.12 156 PRO A CA 1
ATOM 1249 C C . PRO A 1 156 ? 17.460 12.557 1.883 1.00 93.12 156 PRO A C 1
ATOM 1251 O O . PRO A 1 156 ? 18.515 12.845 2.440 1.00 93.12 156 PRO A O 1
ATOM 1254 N N . SER A 1 157 ? 16.278 12.936 2.382 1.00 90.81 157 SER A N 1
ATOM 1255 C CA . SER A 1 157 ? 16.120 13.744 3.596 1.00 90.81 157 SER A CA 1
ATOM 1256 C C . SER A 1 157 ? 16.029 12.913 4.886 1.00 90.81 157 SER A C 1
ATOM 1258 O O . SER A 1 157 ? 15.888 13.494 5.962 1.00 90.81 157 SER A O 1
ATOM 1260 N N . SER A 1 158 ? 16.075 11.576 4.811 1.00 90.81 158 SER A N 1
ATOM 1261 C CA . SER A 1 158 ? 15.972 10.684 5.974 1.00 90.81 158 SER A CA 1
ATOM 1262 C C . SER A 1 158 ? 16.930 9.502 5.865 1.00 90.81 158 SER A C 1
ATOM 1264 O O . SER A 1 158 ? 16.753 8.614 5.034 1.00 90.81 158 SER A O 1
ATOM 1266 N N . SER A 1 159 ? 17.910 9.438 6.767 1.00 91.00 159 SER A N 1
ATOM 1267 C CA . SER A 1 159 ? 18.833 8.300 6.856 1.00 91.00 159 SER A CA 1
ATOM 1268 C C . SER A 1 159 ? 18.123 6.984 7.194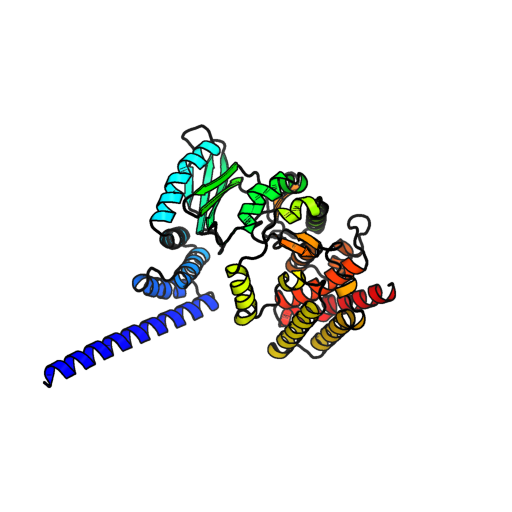 1.00 91.00 159 SER A C 1
ATOM 1270 O O . SER A 1 159 ? 18.544 5.930 6.719 1.00 91.00 159 SER A O 1
ATOM 1272 N N . ALA A 1 160 ? 17.030 7.034 7.965 1.00 91.25 160 ALA A N 1
ATOM 1273 C CA . ALA A 1 160 ? 16.200 5.867 8.252 1.00 91.25 160 ALA A CA 1
ATOM 1274 C C . ALA A 1 160 ? 15.542 5.327 6.972 1.00 91.25 160 ALA A C 1
ATOM 1276 O O . ALA A 1 160 ? 15.633 4.135 6.690 1.00 91.25 160 ALA A O 1
ATOM 1277 N N . LEU A 1 161 ? 14.957 6.203 6.144 1.00 93.44 161 LEU A N 1
ATOM 1278 C CA . LEU A 1 161 ? 14.381 5.792 4.858 1.00 93.44 161 LEU A CA 1
ATOM 1279 C C . LEU A 1 161 ? 15.445 5.243 3.901 1.00 93.44 161 LEU A C 1
ATOM 1281 O O . LEU A 1 161 ? 15.199 4.219 3.270 1.00 93.44 161 LEU A O 1
ATOM 1285 N N . VAL A 1 162 ? 16.621 5.879 3.817 1.00 94.56 162 VAL A N 1
ATOM 1286 C CA . VAL A 1 162 ? 17.739 5.403 2.977 1.00 94.56 162 VAL A CA 1
ATOM 1287 C C . VAL A 1 162 ? 18.165 3.993 3.374 1.00 94.56 162 VAL A C 1
ATOM 1289 O O . VAL A 1 162 ? 18.347 3.143 2.510 1.00 94.56 162 VAL A O 1
ATOM 1292 N N . ARG A 1 163 ? 18.269 3.708 4.677 1.00 94.12 163 ARG A N 1
ATOM 1293 C CA . ARG A 1 163 ? 18.640 2.376 5.177 1.00 94.12 163 ARG A CA 1
ATOM 1294 C C . ARG A 1 163 ? 17.646 1.291 4.749 1.00 94.12 163 ARG A C 1
ATOM 1296 O O . ARG A 1 163 ? 18.059 0.181 4.404 1.00 94.12 163 ARG A O 1
ATOM 1303 N N . HIS A 1 164 ? 16.357 1.621 4.781 1.00 95.75 164 HIS A N 1
ATOM 1304 C CA . HIS A 1 164 ? 15.255 0.676 4.595 1.00 95.75 164 HIS A CA 1
ATOM 1305 C C . HIS A 1 164 ? 14.619 0.708 3.204 1.00 95.75 164 HIS A C 1
ATOM 1307 O O . HIS A 1 164 ? 13.594 0.073 2.994 1.00 95.75 164 HIS A O 1
ATOM 1313 N N . THR A 1 165 ? 15.209 1.409 2.241 1.00 96.06 165 THR A N 1
ATOM 1314 C CA . THR A 1 165 ? 14.783 1.396 0.834 1.00 96.06 165 THR A CA 1
ATOM 1315 C C . THR A 1 165 ? 15.901 0.764 0.004 1.00 96.06 165 THR A C 1
ATOM 1317 O O . THR A 1 165 ? 17.071 0.952 0.352 1.00 96.06 165 THR A O 1
ATOM 1320 N N . PRO A 1 166 ? 15.603 -0.002 -1.062 1.00 96.25 166 PRO A N 1
ATOM 1321 C CA . PRO A 1 166 ? 16.642 -0.424 -1.997 1.00 96.25 166 PRO A CA 1
ATOM 1322 C C . PRO A 1 166 ? 17.413 0.770 -2.566 1.00 96.25 166 PRO A C 1
ATOM 1324 O O . PRO A 1 166 ? 16.875 1.877 -2.668 1.00 96.25 166 PRO A O 1
ATOM 1327 N N . GLU A 1 167 ? 18.675 0.548 -2.929 1.00 95.12 167 GLU A N 1
ATOM 1328 C CA . GLU A 1 167 ? 19.532 1.605 -3.457 1.00 95.12 167 GLU A CA 1
ATOM 1329 C C . GLU A 1 167 ? 18.929 2.192 -4.738 1.00 95.12 167 GLU A C 1
ATOM 1331 O O . GLU A 1 167 ? 18.613 1.470 -5.683 1.00 95.12 167 GLU A O 1
ATOM 1336 N N . VAL A 1 168 ? 18.762 3.514 -4.771 1.00 95.81 168 VAL A N 1
ATOM 1337 C CA . VAL A 1 168 ? 18.245 4.226 -5.942 1.00 95.81 168 VAL A CA 1
ATOM 1338 C C . VAL A 1 168 ? 19.420 4.671 -6.791 1.00 95.81 168 VAL A C 1
ATOM 1340 O O . VAL A 1 168 ? 20.174 5.556 -6.398 1.00 95.81 168 VAL A O 1
ATOM 1343 N N . VAL A 1 169 ? 19.536 4.083 -7.976 1.00 93.31 169 VAL A N 1
ATOM 1344 C CA . VAL A 1 169 ? 20.623 4.361 -8.920 1.00 93.31 169 VAL A CA 1
ATOM 1345 C C . VAL A 1 169 ? 20.312 5.591 -9.765 1.00 93.31 169 VAL A C 1
ATOM 1347 O O . VAL A 1 169 ? 21.186 6.409 -10.040 1.00 93.31 169 VAL A O 1
ATOM 1350 N N . SER A 1 170 ? 19.057 5.740 -10.199 1.00 94.31 170 SER A N 1
ATOM 1351 C CA . SER A 1 170 ? 18.676 6.822 -11.105 1.00 94.31 170 SER A CA 1
ATOM 1352 C C . SER A 1 170 ? 17.210 7.208 -10.966 1.00 94.31 170 SER A C 1
ATOM 1354 O O . SER A 1 170 ? 16.340 6.364 -10.753 1.00 94.31 170 SER A O 1
ATOM 1356 N N . VAL A 1 171 ? 16.925 8.500 -11.135 1.00 95.31 171 VAL A N 1
ATOM 1357 C CA . VAL A 1 171 ? 15.564 9.012 -11.326 1.00 95.31 171 VAL A CA 1
ATOM 1358 C C . VAL A 1 171 ? 15.573 9.986 -12.498 1.00 95.31 171 VAL A C 1
ATOM 1360 O O . VAL A 1 171 ? 15.916 11.159 -12.340 1.00 95.31 171 VAL A O 1
ATOM 1363 N N . LYS A 1 172 ? 15.183 9.515 -13.686 1.00 94.25 172 LYS A N 1
ATOM 1364 C CA . LYS A 1 172 ? 15.133 10.338 -14.903 1.00 94.25 172 LYS A CA 1
ATOM 1365 C C . LYS A 1 172 ? 13.722 10.825 -15.192 1.00 94.25 172 LYS A C 1
ATOM 1367 O O . LYS A 1 172 ? 12.747 10.106 -14.986 1.00 94.25 172 LYS A O 1
ATOM 1372 N N . LYS A 1 173 ? 13.612 12.056 -15.694 1.00 93.88 173 LYS A N 1
ATOM 1373 C CA . LYS A 1 173 ? 12.352 12.646 -16.165 1.00 93.88 173 LYS A CA 1
ATOM 1374 C C . LYS A 1 173 ? 12.502 12.989 -17.637 1.00 93.88 173 LYS A C 1
ATOM 1376 O O . LYS A 1 173 ? 13.359 13.797 -17.976 1.00 93.88 173 LYS A O 1
ATOM 1381 N N . ALA A 1 174 ? 11.664 12.413 -18.487 1.00 91.31 174 ALA A N 1
ATOM 1382 C CA . ALA A 1 174 ? 11.713 12.641 -19.926 1.00 91.31 174 ALA A CA 1
ATOM 1383 C C . ALA A 1 174 ? 10.319 12.446 -20.526 1.00 91.31 174 ALA A C 1
ATOM 1385 O O . ALA A 1 174 ? 9.590 11.561 -20.092 1.00 91.31 174 ALA A O 1
ATOM 1386 N N . GLY A 1 175 ? 9.913 13.288 -21.481 1.00 88.50 175 GLY A N 1
ATOM 1387 C CA . GLY A 1 175 ? 8.671 13.093 -22.248 1.00 88.50 175 GLY A CA 1
ATOM 1388 C C . GLY A 1 175 ? 7.379 12.949 -21.425 1.00 88.50 175 GLY A C 1
ATOM 1389 O O . GLY A 1 175 ? 6.456 12.269 -21.854 1.00 88.50 175 GLY A O 1
ATOM 1390 N N . GLY A 1 176 ? 7.299 13.541 -20.225 1.00 90.69 176 GLY A N 1
ATOM 1391 C CA . GLY A 1 176 ? 6.151 13.362 -19.318 1.00 90.69 176 GLY A CA 1
ATOM 1392 C C . GLY A 1 176 ? 6.156 12.047 -18.523 1.00 90.69 176 GLY A C 1
ATOM 1393 O O . GLY A 1 176 ? 5.233 11.798 -17.744 1.00 90.69 176 GLY A O 1
ATOM 1394 N N . LEU A 1 177 ? 7.209 11.245 -18.663 1.00 94.50 177 LEU A N 1
ATOM 1395 C CA . LEU A 1 177 ? 7.479 10.029 -17.909 1.00 94.50 177 LEU A CA 1
ATOM 1396 C C . LEU A 1 177 ? 8.530 10.270 -16.823 1.00 94.50 177 LEU A C 1
ATOM 1398 O O . LEU A 1 177 ? 9.336 11.205 -16.883 1.00 94.50 177 LEU A O 1
ATOM 1402 N N . VAL A 1 178 ? 8.517 9.391 -15.830 1.00 95.00 178 VAL A N 1
ATOM 1403 C CA . VAL A 1 178 ? 9.559 9.259 -14.814 1.00 95.00 178 VAL A CA 1
ATOM 1404 C C . VAL A 1 178 ? 10.038 7.812 -14.825 1.00 95.00 178 VAL A C 1
ATOM 1406 O O . VAL A 1 178 ? 9.223 6.891 -14.790 1.00 95.00 178 VAL A O 1
ATOM 1409 N N . LEU A 1 179 ? 11.351 7.624 -14.884 1.00 96.12 179 LEU A N 1
ATOM 1410 C CA . LEU A 1 179 ? 12.014 6.328 -14.842 1.00 96.12 179 LEU A CA 1
ATOM 1411 C C . LEU A 1 179 ? 12.802 6.261 -13.535 1.00 96.12 179 LEU A C 1
ATOM 1413 O O . LEU A 1 179 ? 13.751 7.023 -13.353 1.00 96.12 179 LEU A O 1
ATOM 1417 N N . ILE A 1 180 ? 12.360 5.409 -12.609 1.00 95.94 180 ILE A N 1
ATOM 1418 C CA . ILE A 1 180 ? 13.011 5.201 -11.308 1.00 95.94 180 ILE A CA 1
ATOM 1419 C C . ILE A 1 180 ? 13.727 3.863 -11.348 1.00 95.94 180 ILE A C 1
ATOM 1421 O O . ILE A 1 180 ? 13.071 2.823 -11.411 1.00 95.94 180 ILE A O 1
ATOM 1425 N N . THR A 1 181 ? 15.050 3.907 -11.284 1.00 96.06 181 THR A N 1
ATOM 1426 C CA . THR A 1 181 ? 15.933 2.745 -11.280 1.00 96.06 181 THR A CA 1
ATOM 1427 C C . THR A 1 181 ? 16.427 2.490 -9.865 1.00 96.06 181 THR A C 1
ATOM 1429 O O . THR A 1 181 ? 17.046 3.364 -9.256 1.00 96.06 181 THR A O 1
ATOM 1432 N N . GLN A 1 182 ? 16.171 1.291 -9.352 1.00 95.94 182 GLN A N 1
ATOM 1433 C CA . GLN A 1 182 ? 16.627 0.849 -8.035 1.00 95.94 182 GLN A CA 1
ATOM 1434 C C . GLN A 1 182 ? 17.238 -0.547 -8.110 1.00 95.94 182 GLN A C 1
ATOM 1436 O O . GLN A 1 182 ? 16.873 -1.333 -8.986 1.00 95.94 182 GLN A O 1
ATOM 1441 N N . GLU A 1 183 ? 18.137 -0.875 -7.190 1.00 95.12 183 GLU A N 1
ATOM 1442 C CA . GLU A 1 183 ? 18.559 -2.257 -6.980 1.00 95.12 183 GLU A CA 1
ATOM 1443 C C . GLU A 1 183 ? 17.336 -3.119 -6.631 1.00 95.12 183 GLU A C 1
ATOM 1445 O O . GLU A 1 183 ? 16.421 -2.700 -5.916 1.00 95.12 183 GLU A O 1
ATOM 1450 N N . LYS A 1 184 ? 17.277 -4.330 -7.183 1.00 94.94 184 LYS A N 1
ATOM 1451 C CA . LYS A 1 184 ? 16.214 -5.279 -6.869 1.00 94.94 184 LYS A CA 1
ATOM 1452 C C . LYS A 1 184 ? 16.390 -5.741 -5.425 1.00 94.94 184 LYS A C 1
ATOM 1454 O O . LYS A 1 184 ? 17.397 -6.363 -5.108 1.00 94.94 184 LYS A O 1
ATOM 1459 N N . ALA A 1 185 ? 15.386 -5.490 -4.585 1.00 93.38 185 ALA A N 1
ATOM 1460 C CA . ALA A 1 185 ? 15.364 -6.008 -3.220 1.00 93.38 185 ALA A CA 1
ATOM 1461 C C . ALA A 1 185 ? 15.591 -7.531 -3.219 1.00 93.38 185 ALA A C 1
ATOM 1463 O O . ALA A 1 185 ? 14.931 -8.268 -3.963 1.00 93.38 185 ALA A O 1
ATOM 1464 N N . ALA A 1 186 ? 16.549 -7.979 -2.411 1.00 91.75 186 ALA A N 1
ATOM 1465 C CA . ALA A 1 186 ? 16.911 -9.382 -2.270 1.00 91.75 186 ALA A CA 1
ATOM 1466 C C . ALA A 1 186 ? 16.236 -10.009 -1.038 1.00 91.75 186 ALA A C 1
ATOM 1468 O O . ALA A 1 186 ? 15.572 -9.337 -0.253 1.00 91.75 186 ALA A O 1
ATOM 1469 N N . GLY A 1 187 ? 16.415 -11.319 -0.861 1.00 93.69 187 GLY A N 1
ATO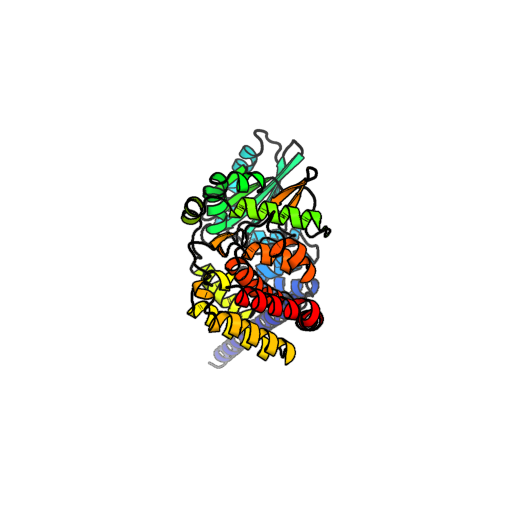M 1470 C CA . GLY A 1 187 ? 15.894 -12.044 0.297 1.00 93.69 187 GLY A CA 1
ATOM 1471 C C . GLY A 1 187 ? 14.443 -12.502 0.147 1.00 93.69 187 GLY A C 1
ATOM 1472 O O . GLY A 1 187 ? 13.913 -12.604 -0.963 1.00 93.69 187 GLY A O 1
ATOM 1473 N N . ARG A 1 188 ? 13.815 -12.843 1.276 1.00 95.31 188 ARG A N 1
ATOM 1474 C CA . ARG A 1 188 ? 12.432 -13.348 1.310 1.00 95.31 188 ARG A CA 1
ATOM 1475 C C . ARG A 1 188 ? 11.448 -12.241 1.664 1.00 95.31 188 ARG A C 1
ATOM 1477 O O . ARG A 1 188 ? 11.794 -11.305 2.377 1.00 95.31 188 ARG A O 1
ATOM 1484 N N . LEU A 1 189 ? 10.206 -12.382 1.217 1.00 94.88 189 LEU A N 1
ATOM 1485 C CA . LEU A 1 189 ? 9.119 -11.510 1.653 1.00 94.88 189 LEU A CA 1
ATOM 1486 C C . LEU A 1 189 ? 8.761 -11.799 3.111 1.00 94.88 189 LEU A C 1
ATOM 1488 O O . LEU A 1 189 ? 8.700 -12.956 3.521 1.00 94.88 189 LEU A O 1
ATOM 1492 N N . LEU A 1 190 ? 8.426 -10.766 3.877 1.00 94.81 190 LEU A N 1
ATOM 1493 C CA . LEU A 1 190 ? 7.882 -10.940 5.225 1.00 94.81 190 LEU A CA 1
ATOM 1494 C C . LEU A 1 190 ? 6.578 -11.763 5.207 1.00 94.81 190 LEU A C 1
ATOM 1496 O O . LEU A 1 190 ? 6.280 -12.466 6.165 1.00 94.81 190 LEU A O 1
ATOM 1500 N N . SER A 1 191 ? 5.804 -11.710 4.117 1.00 91.19 191 SER A N 1
ATOM 1501 C CA . SER A 1 191 ? 4.584 -12.511 3.957 1.00 91.19 191 SER A CA 1
ATOM 1502 C C . SER A 1 191 ? 4.816 -13.976 3.579 1.00 91.19 191 SER A C 1
ATOM 1504 O O . SER A 1 191 ? 3.853 -14.739 3.609 1.00 91.19 191 SER A O 1
ATOM 1506 N N . SER A 1 192 ? 6.034 -14.387 3.196 1.00 89.38 192 SER A N 1
ATOM 1507 C CA . SER A 1 192 ? 6.261 -15.772 2.762 1.00 89.38 192 SER A CA 1
ATOM 1508 C C . SER A 1 192 ? 6.210 -16.754 3.929 1.00 89.38 192 SER A C 1
ATOM 1510 O O . SER A 1 192 ? 5.717 -17.865 3.771 1.00 89.38 192 SER A O 1
ATOM 1512 N N . GLU A 1 193 ? 6.705 -16.338 5.096 1.00 84.31 193 GLU A N 1
ATOM 1513 C CA . GLU A 1 193 ? 6.732 -17.138 6.319 1.00 84.31 193 GLU A CA 1
ATOM 1514 C C . GLU A 1 193 ? 6.510 -16.224 7.523 1.00 84.31 193 GLU A C 1
ATOM 1516 O O . GLU A 1 193 ? 7.320 -15.335 7.795 1.00 84.31 193 GLU A O 1
ATOM 1521 N N . TYR A 1 194 ? 5.410 -16.441 8.245 1.00 82.38 194 TYR A N 1
ATOM 1522 C CA . TYR A 1 194 ? 5.097 -15.660 9.434 1.00 82.38 194 TYR A CA 1
ATOM 1523 C C . TYR A 1 194 ? 6.005 -16.065 10.597 1.00 82.38 194 TYR A C 1
ATOM 1525 O O . TYR A 1 194 ? 5.994 -17.214 11.036 1.00 82.38 194 TYR A O 1
ATOM 1533 N N . GLN A 1 195 ? 6.762 -15.101 11.115 1.00 88.94 195 GLN A N 1
ATOM 1534 C CA . GLN A 1 195 ? 7.549 -15.239 12.335 1.00 88.94 195 GLN A CA 1
ATOM 1535 C C . GLN A 1 195 ? 7.279 -14.027 13.225 1.00 88.94 195 GLN A C 1
ATOM 1537 O O . GLN A 1 195 ? 7.427 -12.884 12.786 1.00 88.94 195 GLN A O 1
ATOM 1542 N N . HIS A 1 196 ? 6.921 -14.267 14.490 1.00 89.38 196 HIS A N 1
ATOM 1543 C CA . HIS A 1 196 ? 6.666 -13.203 15.477 1.00 89.38 196 HIS A CA 1
ATOM 1544 C C . HIS A 1 196 ? 7.825 -12.204 15.555 1.00 89.38 196 HIS A C 1
ATOM 1546 O O . HIS A 1 196 ? 7.616 -10.992 15.572 1.00 89.38 196 HIS A O 1
ATOM 1552 N N . THR A 1 197 ? 9.057 -12.710 15.545 1.00 91.44 197 THR A N 1
ATOM 1553 C CA . THR A 1 197 ? 10.281 -11.902 15.604 1.00 91.44 197 THR A CA 1
ATOM 1554 C C . THR A 1 197 ? 10.450 -10.987 14.394 1.00 91.44 197 THR A C 1
ATOM 1556 O O . THR A 1 197 ? 10.860 -9.841 14.568 1.00 91.44 197 THR A O 1
ATOM 1559 N N . ASP A 1 198 ? 10.090 -11.441 13.192 1.00 93.94 198 ASP A N 1
ATOM 1560 C CA . ASP A 1 198 ? 10.176 -10.621 11.981 1.00 93.94 198 ASP A CA 1
ATOM 1561 C C . ASP A 1 198 ? 9.123 -9.507 11.980 1.00 93.94 198 ASP A C 1
ATOM 1563 O O . ASP A 1 198 ? 9.420 -8.378 11.594 1.00 93.94 198 ASP A O 1
ATOM 1567 N N . VAL A 1 199 ? 7.898 -9.790 12.444 1.00 93.44 199 VAL A N 1
ATOM 1568 C CA . VAL A 1 199 ? 6.842 -8.768 12.568 1.00 93.44 199 VAL A CA 1
ATOM 1569 C C . VAL A 1 199 ? 7.252 -7.688 13.561 1.00 93.44 199 VAL A C 1
ATOM 1571 O O . VAL A 1 199 ? 7.110 -6.498 13.285 1.00 93.44 199 VAL A O 1
ATOM 1574 N N . LEU A 1 200 ? 7.813 -8.100 14.694 1.00 92.62 200 LEU A N 1
ATOM 1575 C CA . LEU A 1 200 ? 8.367 -7.197 15.692 1.00 92.62 200 LEU A CA 1
ATOM 1576 C C . LEU A 1 200 ? 9.480 -6.305 15.123 1.00 92.62 200 LEU A C 1
ATOM 1578 O O . LEU A 1 200 ? 9.484 -5.101 15.368 1.00 92.62 200 LEU A O 1
ATOM 1582 N N . GLN A 1 201 ? 10.403 -6.870 14.343 1.00 93.81 201 GLN A N 1
ATOM 1583 C CA . GLN A 1 201 ? 11.458 -6.095 13.680 1.00 93.81 201 GLN A CA 1
ATOM 1584 C C . GLN A 1 201 ? 10.896 -5.159 12.601 1.00 93.81 201 GLN A C 1
ATOM 1586 O O . GLN A 1 201 ? 11.330 -4.016 12.496 1.00 93.81 201 GLN A O 1
ATOM 1591 N N . ALA A 1 202 ? 9.883 -5.582 11.842 1.00 94.88 202 ALA A N 1
ATOM 1592 C CA . ALA A 1 202 ? 9.210 -4.716 10.876 1.00 94.88 202 ALA A CA 1
ATOM 1593 C C . ALA A 1 202 ? 8.512 -3.521 11.554 1.00 94.88 202 ALA A C 1
ATOM 1595 O O . ALA A 1 202 ? 8.508 -2.418 11.004 1.00 94.88 202 ALA A O 1
ATOM 1596 N N . LEU A 1 203 ? 7.956 -3.710 12.754 1.00 94.44 203 LEU A N 1
ATOM 1597 C CA . LEU A 1 203 ? 7.407 -2.615 13.554 1.00 94.44 203 LEU A CA 1
ATOM 1598 C C . LEU A 1 203 ? 8.502 -1.658 14.065 1.00 94.44 203 LEU A C 1
ATOM 1600 O O . LEU A 1 203 ? 8.278 -0.450 14.053 1.00 94.44 203 LEU A O 1
ATOM 1604 N N . ASP A 1 204 ? 9.693 -2.141 14.433 1.00 93.00 204 ASP A N 1
ATOM 1605 C CA . ASP A 1 204 ? 10.828 -1.256 14.772 1.00 93.00 204 ASP A CA 1
ATOM 1606 C C . ASP A 1 204 ? 11.272 -0.405 13.590 1.00 93.00 204 ASP A C 1
ATOM 1608 O O . ASP A 1 204 ? 11.531 0.794 13.719 1.00 93.00 204 ASP A O 1
ATOM 1612 N N . VAL A 1 205 ? 11.352 -1.034 12.418 1.00 93.56 205 VAL A N 1
ATOM 1613 C CA . VAL A 1 205 ? 11.655 -0.341 11.168 1.00 93.56 205 VAL A CA 1
ATOM 1614 C C . VAL A 1 205 ? 10.615 0.749 10.929 1.00 93.56 205 VAL A C 1
ATOM 1616 O O . VAL A 1 205 ? 10.987 1.889 10.642 1.00 93.56 205 VAL A O 1
ATOM 1619 N N . LEU A 1 206 ? 9.328 0.440 11.115 1.00 92.88 206 LEU A N 1
ATOM 1620 C CA . LEU A 1 206 ? 8.257 1.424 11.003 1.00 92.88 206 LEU A CA 1
ATOM 1621 C C . LEU A 1 206 ? 8.446 2.597 11.975 1.00 92.88 206 LEU A C 1
ATOM 1623 O O . LEU A 1 206 ? 8.391 3.745 11.535 1.00 92.88 206 LEU A O 1
ATOM 1627 N N . GLU A 1 207 ? 8.720 2.340 13.255 1.00 89.81 207 GLU A N 1
ATOM 1628 C CA . GLU A 1 207 ? 8.960 3.405 14.238 1.00 89.81 207 GLU A CA 1
ATOM 1629 C C . GLU A 1 207 ? 10.147 4.285 13.847 1.00 89.81 207 GLU A C 1
ATOM 1631 O O . GLU A 1 207 ? 10.039 5.512 13.889 1.00 89.81 207 GLU A O 1
ATOM 1636 N N . SER A 1 208 ? 11.245 3.682 13.377 1.00 88.50 208 SER A N 1
ATOM 1637 C CA . SER A 1 208 ? 12.425 4.422 12.912 1.00 88.50 208 SER A CA 1
ATOM 1638 C C . SER A 1 208 ? 12.101 5.369 11.748 1.00 88.50 208 SER A C 1
ATOM 1640 O O . SER A 1 208 ? 12.623 6.484 11.672 1.00 88.50 208 SER A O 1
ATOM 1642 N N . ILE A 1 209 ? 11.185 4.961 10.866 1.00 86.94 209 ILE A N 1
ATOM 1643 C CA . ILE A 1 209 ? 10.735 5.757 9.725 1.00 86.94 209 ILE A CA 1
ATOM 1644 C C . ILE A 1 209 ? 9.797 6.869 10.198 1.00 86.94 209 ILE A C 1
ATOM 1646 O O . ILE A 1 209 ? 10.009 8.039 9.862 1.00 86.94 209 ILE A O 1
ATOM 1650 N N . THR A 1 210 ? 8.792 6.537 11.013 1.00 80.94 210 THR A N 1
ATOM 1651 C CA . THR A 1 210 ? 7.797 7.506 11.499 1.00 80.94 210 THR A CA 1
ATOM 1652 C C . THR A 1 210 ? 8.360 8.507 12.508 1.00 80.94 210 THR A C 1
ATOM 1654 O O . THR A 1 210 ? 7.827 9.608 12.618 1.00 80.94 210 THR A O 1
ATOM 1657 N N . GLY A 1 211 ? 9.452 8.162 13.200 1.00 73.81 211 GLY A N 1
ATOM 1658 C CA . GLY A 1 211 ? 10.169 9.030 14.136 1.00 73.81 211 GLY A CA 1
ATOM 1659 C C . GLY A 1 211 ? 11.055 10.091 13.472 1.00 73.81 211 GLY A C 1
ATOM 1660 O O . GLY A 1 211 ? 11.603 10.950 14.162 1.00 73.81 211 GLY A O 1
ATOM 1661 N N . THR A 1 212 ? 11.201 10.070 12.141 1.00 69.50 212 THR A N 1
ATOM 1662 C CA . THR A 1 212 ? 11.928 11.119 11.410 1.00 69.50 212 THR A CA 1
ATOM 1663 C C . THR A 1 212 ? 11.199 12.468 11.525 1.00 69.50 212 THR A C 1
ATOM 1665 O O . THR A 1 212 ? 9.974 12.506 11.579 1.00 69.50 212 THR A O 1
ATOM 1668 N N . ASP A 1 213 ? 11.938 13.588 11.515 1.00 71.06 213 ASP A N 1
ATOM 1669 C CA . ASP A 1 213 ? 11.412 14.962 11.606 1.00 71.06 213 ASP A CA 1
ATOM 1670 C C . ASP A 1 213 ? 10.261 15.232 10.607 1.00 71.06 213 ASP A C 1
ATOM 1672 O O . ASP A 1 213 ? 10.466 15.579 9.436 1.00 71.06 213 ASP A O 1
ATOM 1676 N N . GLU A 1 214 ? 9.025 15.077 11.099 1.00 72.25 214 GLU A N 1
ATOM 1677 C CA . GLU A 1 214 ? 7.784 15.185 10.328 1.00 72.25 214 GLU A CA 1
ATOM 1678 C C . GLU A 1 214 ? 7.714 16.511 9.572 1.00 72.25 214 GLU A C 1
ATOM 1680 O O . GLU A 1 214 ? 7.321 16.556 8.402 1.00 72.25 214 GLU A O 1
ATOM 1685 N N . LYS A 1 215 ? 8.122 17.607 10.227 1.00 75.00 215 LYS A N 1
ATOM 1686 C CA . LYS A 1 215 ? 8.027 18.958 9.666 1.00 75.00 215 LYS A CA 1
ATOM 1687 C C . LYS A 1 215 ? 8.902 19.090 8.425 1.00 75.00 215 LYS A C 1
ATOM 1689 O O . LYS A 1 215 ? 8.476 19.720 7.453 1.00 75.00 215 LYS A O 1
ATOM 1694 N N . LYS A 1 216 ? 10.086 18.470 8.430 1.00 80.62 216 LYS A N 1
ATOM 1695 C CA . LYS A 1 216 ? 10.996 18.468 7.276 1.00 80.62 216 LYS A CA 1
ATOM 1696 C C . LYS A 1 216 ? 10.451 17.648 6.116 1.00 80.62 216 LYS A C 1
ATOM 1698 O O . LYS A 1 216 ? 10.491 18.127 4.988 1.00 80.62 216 LYS A O 1
ATOM 1703 N N . LEU A 1 217 ? 9.916 16.455 6.367 1.00 84.44 217 LEU A N 1
ATOM 1704 C CA . LEU A 1 217 ? 9.458 15.565 5.292 1.00 84.44 217 LEU A CA 1
ATOM 1705 C C . LEU A 1 217 ? 8.105 15.985 4.706 1.00 84.44 217 LEU A C 1
ATOM 1707 O O . LEU A 1 217 ? 7.878 15.878 3.501 1.00 84.44 217 LEU A O 1
ATOM 1711 N N . ARG A 1 218 ? 7.203 16.523 5.533 1.00 85.81 218 ARG A N 1
ATOM 1712 C CA . ARG A 1 218 ? 5.827 16.843 5.135 1.00 85.81 218 ARG A CA 1
ATOM 1713 C C . ARG A 1 218 ? 5.721 17.837 3.983 1.00 85.81 218 ARG A C 1
ATOM 1715 O O . ARG A 1 218 ? 4.812 17.709 3.168 1.00 85.81 218 ARG A O 1
ATOM 1722 N N . ARG A 1 219 ? 6.636 18.805 3.888 1.00 87.12 219 ARG A N 1
ATOM 1723 C CA . ARG A 1 219 ? 6.655 19.787 2.786 1.00 87.12 219 ARG A CA 1
ATOM 1724 C C . ARG A 1 219 ? 6.978 19.159 1.424 1.00 87.12 219 ARG A C 1
ATOM 1726 O O . ARG A 1 219 ? 6.626 19.736 0.402 1.00 87.12 219 ARG A O 1
ATOM 1733 N N . HIS A 1 220 ? 7.625 17.994 1.421 1.00 89.75 220 HIS A N 1
ATOM 1734 C CA . HIS A 1 220 ? 8.045 17.281 0.215 1.00 89.75 220 HIS A CA 1
ATOM 1735 C C . HIS A 1 220 ? 7.003 16.280 -0.286 1.00 89.75 220 HIS A C 1
ATOM 1737 O O . HIS A 1 220 ? 7.117 15.801 -1.408 1.00 89.75 220 HIS A O 1
ATOM 1743 N N . ILE A 1 221 ? 5.975 15.966 0.509 1.00 90.12 221 ILE A N 1
ATOM 1744 C CA . ILE A 1 221 ? 4.946 14.988 0.143 1.00 90.12 221 ILE A CA 1
ATOM 1745 C C . ILE A 1 221 ? 3.776 15.724 -0.522 1.00 90.12 221 ILE A C 1
ATOM 1747 O O . ILE A 1 221 ? 3.006 16.406 0.167 1.00 90.12 221 ILE A O 1
ATOM 1751 N N . PRO A 1 222 ? 3.598 15.610 -1.853 1.00 88.69 222 PRO A N 1
ATOM 1752 C CA . PRO A 1 222 ? 2.518 16.301 -2.531 1.00 88.69 222 PRO A CA 1
ATOM 1753 C C . PRO A 1 222 ? 1.163 15.722 -2.113 1.00 88.69 222 PRO A C 1
ATOM 1755 O O . PRO A 1 222 ? 1.002 14.523 -1.879 1.00 88.69 222 PRO A O 1
ATOM 1758 N N . GLY A 1 223 ? 0.153 16.589 -2.036 1.00 85.56 223 GLY A N 1
ATOM 1759 C CA . GLY A 1 223 ? -1.224 16.150 -1.826 1.00 85.56 223 GLY A CA 1
ATOM 1760 C C . GLY A 1 223 ? -1.769 15.373 -3.029 1.00 85.56 223 GLY A C 1
ATOM 1761 O O . GLY A 1 223 ? -1.265 15.504 -4.143 1.00 85.56 223 GLY A O 1
ATOM 1762 N N . ARG A 1 224 ? -2.860 14.621 -2.820 1.00 81.44 224 ARG A N 1
ATOM 1763 C CA . ARG A 1 224 ? -3.548 13.895 -3.904 1.00 81.44 224 ARG A CA 1
ATOM 1764 C C . ARG A 1 224 ? -3.950 14.830 -5.049 1.00 81.44 224 ARG A C 1
ATOM 1766 O O . ARG A 1 224 ? -4.608 15.856 -4.804 1.00 81.44 224 ARG A O 1
ATOM 1773 N N . THR A 1 225 ? -3.634 14.419 -6.272 1.00 76.69 225 THR A N 1
ATOM 1774 C CA . THR A 1 225 ? -4.077 15.005 -7.541 1.00 76.69 225 THR A CA 1
ATOM 1775 C C . THR A 1 225 ? -5.596 14.893 -7.716 1.00 76.69 225 THR A C 1
ATOM 1777 O O . THR A 1 225 ? -6.281 14.174 -6.985 1.00 76.69 225 THR A O 1
ATOM 1780 N N . ALA A 1 226 ? -6.157 15.624 -8.685 1.00 75.06 226 ALA A N 1
ATOM 1781 C CA . ALA A 1 226 ? -7.576 15.504 -9.020 1.00 75.06 226 ALA A CA 1
ATOM 1782 C C . ALA A 1 226 ? -7.928 14.083 -9.497 1.00 75.06 226 ALA A C 1
ATOM 1784 O O . ALA A 1 226 ? -8.937 13.540 -9.052 1.00 75.06 226 ALA A O 1
ATOM 1785 N N . GLY A 1 227 ? -7.064 13.471 -10.317 1.00 70.62 227 GLY A N 1
ATOM 1786 C CA . GLY A 1 227 ? -7.206 12.088 -10.781 1.00 70.62 227 GLY A CA 1
ATOM 1787 C C . GLY A 1 227 ? -7.258 11.096 -9.621 1.00 70.62 227 GLY A C 1
ATOM 1788 O O . GLY A 1 227 ? -8.248 10.387 -9.486 1.00 70.62 227 GLY A O 1
ATOM 1789 N N . GLU A 1 228 ? -6.285 11.146 -8.705 1.00 73.50 228 GLU A N 1
ATOM 1790 C CA . GLU A 1 228 ? -6.258 10.278 -7.514 1.00 73.50 228 GLU A CA 1
ATOM 1791 C C . GLU A 1 228 ? -7.494 10.470 -6.623 1.00 73.50 228 GLU A C 1
ATOM 1793 O O . GLU A 1 228 ? -8.007 9.516 -6.047 1.00 73.50 228 GLU A O 1
ATOM 1798 N N . ARG A 1 229 ? -8.020 11.698 -6.499 1.00 76.62 229 ARG A N 1
ATOM 1799 C CA . ARG A 1 229 ? -9.260 11.947 -5.739 1.00 76.62 229 ARG A CA 1
ATOM 1800 C C . ARG A 1 229 ? -10.483 11.353 -6.430 1.00 76.62 229 ARG A C 1
ATOM 1802 O O . ARG A 1 229 ? -11.364 10.831 -5.750 1.00 76.62 229 ARG A O 1
ATOM 1809 N N . VAL A 1 230 ? -10.568 11.466 -7.755 1.00 73.25 230 VAL A N 1
ATOM 1810 C CA . VAL A 1 230 ? -11.664 10.887 -8.543 1.00 73.25 230 VAL A CA 1
ATOM 1811 C C . VAL A 1 230 ? -11.597 9.368 -8.494 1.00 73.25 230 VAL A C 1
ATOM 1813 O O . VAL A 1 230 ? -12.618 8.742 -8.227 1.00 73.25 230 VAL A O 1
ATOM 1816 N N . GLU A 1 231 ? -10.412 8.787 -8.670 1.00 68.81 231 GLU A N 1
ATOM 1817 C CA . GLU A 1 231 ? -10.174 7.355 -8.527 1.00 68.81 231 GLU A CA 1
ATOM 1818 C C . GLU A 1 231 ? -10.546 6.887 -7.124 1.00 68.81 231 GLU A C 1
ATOM 1820 O O . GLU A 1 231 ? -11.357 5.980 -6.989 1.00 68.81 231 GLU A O 1
ATOM 1825 N N . GLN A 1 232 ? -10.081 7.564 -6.074 1.00 68.75 232 GLN A N 1
ATOM 1826 C CA . GLN A 1 232 ? -10.459 7.248 -4.699 1.00 68.75 232 GLN A CA 1
ATOM 1827 C C . GLN A 1 232 ? -11.982 7.278 -4.516 1.00 68.75 232 GLN A C 1
ATOM 1829 O O . GLN A 1 232 ? -12.561 6.331 -3.988 1.00 68.75 232 GLN A O 1
ATOM 1834 N N . LEU A 1 233 ? -12.662 8.333 -4.977 1.00 70.44 233 LEU A N 1
ATOM 1835 C CA . LEU A 1 233 ? -14.124 8.427 -4.915 1.00 70.44 233 LEU A CA 1
ATOM 1836 C C . LEU A 1 233 ? -14.807 7.320 -5.724 1.00 70.44 233 LEU A C 1
ATOM 1838 O O . LEU A 1 233 ? -15.852 6.820 -5.302 1.00 70.44 233 LEU A O 1
ATOM 1842 N N . TRP A 1 234 ? -14.241 6.941 -6.868 1.00 68.62 234 TRP A N 1
ATOM 1843 C CA . TRP A 1 234 ? -14.737 5.876 -7.725 1.00 68.62 234 TRP A CA 1
ATOM 1844 C C . TRP A 1 234 ? -14.546 4.506 -7.079 1.00 68.62 234 TRP A C 1
ATOM 1846 O O . TRP A 1 234 ? -15.526 3.784 -6.962 1.00 68.62 234 TRP A O 1
ATOM 1856 N N . LEU A 1 235 ? -13.362 4.174 -6.560 1.00 64.19 235 LEU A N 1
ATOM 1857 C CA . LEU A 1 235 ? -13.082 2.948 -5.804 1.00 64.19 235 LEU A CA 1
ATOM 1858 C C . LEU A 1 235 ? -14.050 2.826 -4.624 1.00 64.19 235 LEU A C 1
ATOM 1860 O O . LEU A 1 235 ? -14.760 1.831 -4.463 1.00 64.19 235 LEU A O 1
ATOM 1864 N N . VAL A 1 236 ? -14.187 3.913 -3.869 1.00 62.34 236 VAL A N 1
ATOM 1865 C CA . VAL A 1 236 ? -15.117 4.030 -2.750 1.00 62.34 236 VAL A CA 1
ATOM 1866 C C . VAL A 1 236 ? -16.581 3.864 -3.199 1.00 62.34 236 VAL A C 1
ATOM 1868 O O . VAL A 1 236 ? -17.398 3.326 -2.453 1.00 62.34 236 VAL A O 1
ATOM 1871 N N . ARG A 1 237 ? -16.978 4.304 -4.398 1.00 60.84 237 ARG A N 1
ATOM 1872 C CA . ARG A 1 237 ? -18.364 4.175 -4.901 1.00 60.84 237 ARG A CA 1
ATOM 1873 C C . ARG A 1 237 ? -18.656 2.834 -5.579 1.00 60.84 237 ARG A C 1
ATOM 1875 O O . ARG A 1 237 ? -19.755 2.307 -5.406 1.00 60.84 237 ARG A O 1
ATOM 1882 N N . VAL A 1 238 ? -17.706 2.307 -6.342 1.00 53.62 238 VAL A N 1
ATOM 1883 C CA . VAL A 1 238 ? -17.873 1.185 -7.273 1.00 53.62 238 VAL A CA 1
ATOM 1884 C C . VAL A 1 238 ? -17.400 -0.120 -6.659 1.00 53.62 238 VAL A C 1
ATOM 1886 O O . VAL A 1 238 ? -18.169 -1.078 -6.643 1.00 53.62 238 VAL A O 1
ATOM 1889 N N . ILE A 1 239 ? -16.190 -0.142 -6.097 1.00 52.97 239 ILE A N 1
ATOM 1890 C CA . ILE A 1 239 ? -15.671 -1.311 -5.368 1.00 52.97 239 ILE A CA 1
ATOM 1891 C C . ILE A 1 239 ? -16.301 -1.374 -3.968 1.00 52.97 239 ILE A C 1
ATOM 1893 O O . ILE A 1 239 ? -16.522 -2.449 -3.424 1.00 52.97 239 ILE A O 1
ATOM 1897 N N . ARG A 1 240 ? -16.757 -0.217 -3.457 1.00 55.91 240 ARG A N 1
ATOM 1898 C CA . ARG A 1 240 ? -17.514 -0.078 -2.201 1.00 55.91 240 ARG A CA 1
ATOM 1899 C C . ARG A 1 240 ? -16.725 -0.526 -0.965 1.00 55.91 240 ARG A C 1
ATOM 1901 O O . ARG A 1 240 ? -17.358 -0.890 0.028 1.00 55.91 240 ARG A O 1
ATOM 1908 N N . ASN A 1 241 ? -15.403 -0.427 -1.048 1.00 58.50 241 ASN A N 1
ATOM 1909 C CA . ASN A 1 241 ? -14.457 -0.658 0.038 1.00 58.50 241 ASN A CA 1
ATOM 1910 C C . ASN A 1 241 ? -14.473 0.494 1.058 1.00 58.50 241 ASN A C 1
ATOM 1912 O O . ASN A 1 241 ? -15.003 1.588 0.798 1.00 58.50 241 ASN A O 1
ATOM 1916 N N . LEU A 1 242 ? -13.893 0.233 2.223 1.00 70.12 242 LEU A N 1
ATOM 1917 C CA . LEU A 1 242 ? -13.638 1.155 3.326 1.00 70.12 242 LEU A CA 1
ATOM 1918 C C . LEU A 1 242 ? -12.124 1.410 3.419 1.00 70.12 242 LEU A C 1
ATOM 1920 O O . LEU A 1 242 ? -11.485 0.965 4.369 1.00 70.12 242 LEU A O 1
ATOM 1924 N N . PRO A 1 243 ? -11.527 2.123 2.443 1.00 76.06 243 PRO A N 1
ATOM 1925 C CA . PRO A 1 243 ? -10.082 2.263 2.400 1.00 76.06 243 PRO A CA 1
ATOM 1926 C C . PRO A 1 243 ? -9.583 3.027 3.625 1.00 76.06 243 PRO A C 1
ATOM 1928 O O . PRO A 1 243 ? -10.171 4.040 4.025 1.00 76.06 243 PRO A O 1
ATOM 1931 N N . LEU A 1 244 ? -8.444 2.587 4.161 1.00 83.56 244 LEU A N 1
ATOM 1932 C CA . LEU A 1 244 ? -7.753 3.251 5.270 1.00 83.56 244 LEU A CA 1
ATOM 1933 C C . LEU A 1 244 ? -7.444 4.726 4.991 1.00 83.56 244 LEU A C 1
ATOM 1935 O O . LEU A 1 244 ? -7.361 5.531 5.909 1.00 83.56 244 LEU A O 1
ATOM 1939 N N . ASP A 1 245 ? -7.372 5.121 3.726 1.00 82.38 245 ASP A N 1
ATOM 1940 C CA . ASP A 1 245 ? -7.250 6.510 3.286 1.00 82.38 245 ASP A CA 1
ATOM 1941 C C . ASP A 1 245 ? -8.355 7.449 3.812 1.00 82.38 245 ASP A C 1
ATOM 1943 O O . ASP A 1 245 ? -8.189 8.671 3.816 1.00 82.38 245 ASP A O 1
ATOM 1947 N N . LEU A 1 246 ? -9.499 6.917 4.258 1.00 85.44 246 LEU A N 1
ATOM 1948 C CA . LEU A 1 246 ? -10.539 7.718 4.912 1.00 85.44 246 LEU A CA 1
ATOM 1949 C C . LEU A 1 246 ? -10.081 8.280 6.272 1.00 85.44 246 LEU A C 1
ATOM 1951 O O . LEU A 1 246 ? -10.641 9.280 6.731 1.00 85.44 246 LEU A O 1
ATOM 1955 N N . PHE A 1 247 ? -9.039 7.703 6.877 1.00 91.06 247 PHE A N 1
ATOM 1956 C CA . PHE A 1 247 ? -8.441 8.163 8.131 1.00 91.06 247 PHE A CA 1
ATOM 1957 C C . PHE A 1 247 ? -7.473 9.340 7.970 1.00 91.06 247 PHE A C 1
ATOM 1959 O O . PHE A 1 247 ? -7.142 9.984 8.963 1.00 91.06 247 PHE A O 1
ATOM 1966 N N . ASP A 1 248 ? -7.113 9.736 6.744 1.00 88.94 248 ASP A N 1
ATOM 1967 C CA . ASP A 1 248 ? -6.272 10.921 6.484 1.00 88.94 248 ASP A CA 1
ATOM 1968 C C . ASP A 1 248 ? -6.889 12.237 7.007 1.00 88.94 248 ASP A C 1
ATOM 1970 O O . ASP A 1 248 ? -6.266 13.301 6.966 1.00 88.94 248 ASP A O 1
ATOM 1974 N N . ARG A 1 249 ? -8.157 12.194 7.431 1.00 89.50 249 ARG A N 1
ATOM 1975 C CA . ARG A 1 249 ? -8.889 13.309 8.041 1.00 89.50 249 ARG A CA 1
ATOM 1976 C C . ARG A 1 249 ? -9.561 12.916 9.359 1.00 89.50 249 ARG A C 1
ATOM 1978 O O . ARG A 1 249 ? -10.581 13.509 9.713 1.00 89.50 249 ARG A O 1
ATOM 1985 N N . ALA A 1 250 ? -9.044 11.904 10.060 1.00 90.31 250 ALA A N 1
ATOM 1986 C CA . ALA A 1 250 ? -9.598 11.426 11.330 1.00 90.31 250 ALA A CA 1
ATOM 1987 C C . ALA A 1 250 ? -9.602 12.504 12.436 1.00 90.31 250 ALA A C 1
ATOM 1989 O O . ALA A 1 250 ? -10.392 12.422 13.370 1.00 90.31 250 ALA A O 1
ATOM 1990 N N . ASP A 1 251 ? -8.832 13.579 12.287 1.00 91.44 251 ASP A N 1
ATOM 1991 C CA . ASP A 1 251 ? -8.888 14.792 13.115 1.00 91.44 251 ASP A CA 1
ATOM 1992 C C . ASP A 1 251 ? -10.226 15.557 12.990 1.00 91.44 251 ASP A C 1
ATOM 1994 O O . ASP A 1 251 ? -10.587 16.385 13.827 1.00 91.44 251 ASP A O 1
ATOM 1998 N N . ARG A 1 252 ? -11.019 15.296 11.941 1.00 92.75 252 ARG A N 1
ATOM 1999 C CA . ARG A 1 252 ? -12.237 16.062 11.637 1.00 92.75 252 ARG A CA 1
ATOM 2000 C C . ARG A 1 252 ? -13.503 15.318 12.042 1.00 92.75 252 ARG A C 1
ATOM 2002 O O . ARG A 1 252 ? -13.811 14.241 11.524 1.00 92.75 252 ARG A O 1
ATOM 2009 N N . LYS A 1 253 ? -14.369 15.972 12.827 1.00 93.00 253 LYS A N 1
ATOM 2010 C CA . LYS A 1 253 ? -15.704 15.446 13.199 1.00 93.00 253 LYS A CA 1
ATOM 2011 C C . LYS A 1 253 ? -16.547 15.022 11.989 1.00 93.00 253 LYS A C 1
ATOM 2013 O O . LYS A 1 253 ? -17.242 14.010 12.028 1.00 93.00 253 LYS A O 1
ATOM 2018 N N . LYS A 1 254 ? -16.526 15.806 10.901 1.00 92.25 254 LYS A N 1
ATOM 2019 C CA . LYS A 1 254 ? -17.282 15.492 9.669 1.00 92.25 254 LYS A CA 1
ATOM 2020 C C . LYS A 1 254 ? -16.747 14.238 8.964 1.00 92.25 254 LYS A C 1
ATOM 2022 O O . LYS A 1 254 ? -17.551 13.472 8.447 1.00 92.25 254 LYS A O 1
ATOM 2027 N N . ALA A 1 255 ? -15.430 14.022 8.962 1.00 90.62 255 ALA A N 1
ATOM 2028 C CA . ALA A 1 255 ? -14.821 12.856 8.327 1.00 90.62 255 ALA A CA 1
ATOM 2029 C C . ALA A 1 255 ? -15.142 11.567 9.095 1.00 90.62 255 ALA A C 1
ATOM 2031 O O . ALA A 1 255 ? -15.587 10.605 8.481 1.00 90.62 255 ALA A O 1
ATOM 2032 N N . ASN A 1 256 ? -15.045 11.586 10.430 1.00 91.75 256 ASN A N 1
ATOM 2033 C CA . ASN A 1 256 ? -15.429 10.441 11.267 1.00 91.75 256 ASN A CA 1
ATOM 2034 C C . ASN A 1 256 ? -16.898 10.054 11.082 1.00 91.75 256 ASN A C 1
ATOM 2036 O O . ASN A 1 256 ? -17.200 8.897 10.813 1.00 91.75 256 ASN A O 1
ATOM 2040 N N . ARG A 1 257 ? -17.818 11.030 11.129 1.00 92.06 257 ARG A N 1
ATOM 2041 C CA . ARG A 1 257 ? -19.247 10.771 10.872 1.00 92.06 257 ARG A CA 1
ATOM 2042 C C . ARG A 1 257 ? -19.493 10.193 9.479 1.00 92.06 257 ARG A C 1
ATOM 2044 O O . ARG A 1 257 ? -20.339 9.321 9.315 1.00 92.06 257 ARG A O 1
ATOM 2051 N N . TYR A 1 258 ? -18.769 10.681 8.472 1.00 90.81 258 TYR A N 1
ATOM 2052 C CA . TYR A 1 258 ? -18.859 10.138 7.120 1.00 90.81 258 TYR A CA 1
ATOM 2053 C C . TYR A 1 258 ? -18.378 8.684 7.064 1.00 90.81 258 TYR A C 1
ATOM 2055 O O . TYR A 1 258 ? -19.083 7.846 6.507 1.00 90.81 258 TYR A O 1
ATOM 2063 N N . LEU A 1 259 ? -17.226 8.379 7.666 1.00 91.38 259 LEU A N 1
ATOM 2064 C CA . LEU A 1 259 ? -16.676 7.027 7.731 1.00 91.38 259 LEU A CA 1
ATOM 2065 C C . LEU A 1 259 ? -17.638 6.057 8.435 1.00 91.38 259 LEU A C 1
ATOM 2067 O O . LEU A 1 259 ? -18.013 5.050 7.842 1.00 91.38 259 LEU A O 1
ATOM 2071 N N . LEU A 1 260 ? -18.133 6.401 9.626 1.00 93.62 260 LEU A N 1
ATOM 2072 C CA . LEU A 1 260 ? -19.076 5.568 10.386 1.00 93.62 260 LEU A CA 1
ATOM 2073 C C . LEU A 1 260 ? -20.396 5.348 9.633 1.00 93.62 260 LEU A C 1
ATOM 2075 O O . LEU A 1 260 ? -20.876 4.220 9.525 1.00 93.62 260 LEU A O 1
ATOM 2079 N N . LYS A 1 261 ? -20.938 6.389 8.983 1.00 92.88 261 LYS A N 1
ATOM 2080 C CA . LYS A 1 261 ? -22.108 6.245 8.099 1.00 92.88 261 LYS A CA 1
ATOM 2081 C C . LYS A 1 261 ? -21.855 5.224 6.985 1.00 92.88 261 LYS A C 1
ATOM 2083 O O . LYS A 1 261 ? -22.759 4.470 6.621 1.00 92.88 261 LYS A O 1
ATOM 2088 N N . ARG A 1 262 ? -20.643 5.196 6.424 1.00 90.38 262 ARG A N 1
ATOM 2089 C CA . ARG A 1 262 ? -20.271 4.224 5.389 1.00 90.38 262 ARG A CA 1
ATOM 2090 C C . ARG A 1 262 ? -20.101 2.818 5.937 1.00 90.38 262 ARG A C 1
ATOM 2092 O O . ARG A 1 262 ? -20.573 1.896 5.280 1.00 90.38 262 ARG A O 1
ATOM 2099 N N . VAL A 1 263 ? -19.482 2.663 7.104 1.00 93.44 263 VAL A N 1
ATOM 2100 C CA . VAL A 1 263 ? -19.377 1.379 7.812 1.00 93.44 263 VAL A CA 1
ATOM 2101 C C . VAL A 1 263 ? -20.774 0.799 8.034 1.00 93.44 263 VAL A C 1
ATOM 2103 O O . VAL A 1 263 ? -21.067 -0.299 7.568 1.00 93.44 263 VAL A O 1
ATOM 2106 N N . ASN A 1 264 ? -21.694 1.584 8.598 1.00 94.00 264 ASN A N 1
ATOM 2107 C CA . ASN A 1 264 ? -23.078 1.162 8.823 1.00 94.00 264 ASN A CA 1
ATOM 2108 C C . ASN A 1 264 ? -23.800 0.775 7.518 1.00 94.00 264 ASN A C 1
ATOM 2110 O O . ASN A 1 264 ? -24.475 -0.255 7.447 1.00 94.00 264 ASN A O 1
ATOM 2114 N N . ALA A 1 265 ? -23.628 1.556 6.447 1.00 91.56 265 ALA A N 1
ATOM 2115 C CA . ALA A 1 265 ? -24.184 1.215 5.137 1.00 91.56 265 ALA A CA 1
ATOM 2116 C C . ALA A 1 265 ? -23.575 -0.076 4.554 1.00 91.56 265 ALA A C 1
ATOM 2118 O O . ALA A 1 265 ? -24.289 -0.869 3.937 1.00 91.56 265 ALA A O 1
ATOM 2119 N N . TYR A 1 266 ? -22.272 -0.296 4.750 1.00 90.69 266 TYR A N 1
ATOM 2120 C CA . TYR A 1 266 ? -21.566 -1.500 4.317 1.00 90.69 266 TYR A CA 1
ATOM 2121 C C . TYR A 1 266 ? -22.100 -2.743 5.038 1.00 90.69 266 TYR A C 1
ATOM 2123 O O . TYR A 1 266 ? -22.512 -3.698 4.371 1.00 90.69 266 TYR A O 1
ATOM 2131 N N . LEU A 1 267 ? -22.183 -2.687 6.372 1.00 94.00 267 LEU A N 1
ATOM 2132 C CA . LEU A 1 267 ? -22.688 -3.763 7.228 1.00 94.00 267 LEU A CA 1
ATOM 2133 C C . LEU A 1 267 ? -24.123 -4.161 6.868 1.00 94.00 267 LEU A C 1
ATOM 2135 O O . LEU A 1 267 ? -24.428 -5.343 6.706 1.00 94.00 267 LEU A O 1
ATOM 2139 N N . ASN A 1 268 ? -25.007 -3.174 6.697 1.00 94.25 268 ASN A N 1
ATOM 2140 C CA . ASN A 1 268 ? -26.405 -3.421 6.347 1.00 94.25 268 ASN A CA 1
ATOM 2141 C C . ASN A 1 268 ? -26.546 -4.061 4.968 1.00 94.25 268 ASN A C 1
ATOM 2143 O O . ASN A 1 268 ? -27.236 -5.063 4.820 1.00 94.25 268 ASN A O 1
ATOM 2147 N N . ARG A 1 269 ? -25.841 -3.528 3.970 1.00 90.06 269 ARG A N 1
ATOM 2148 C CA . ARG A 1 269 ? -25.921 -4.017 2.592 1.00 90.06 269 ARG A CA 1
ATOM 2149 C C . ARG A 1 269 ? -25.377 -5.435 2.424 1.00 90.06 269 ARG A C 1
ATOM 2151 O O . ARG A 1 269 ? -25.879 -6.181 1.595 1.00 90.06 269 ARG A O 1
ATOM 2158 N N . ARG A 1 270 ? -24.322 -5.788 3.159 1.00 90.75 270 ARG A N 1
ATOM 2159 C CA . ARG A 1 270 ? -23.728 -7.136 3.139 1.00 90.75 270 ARG A CA 1
ATOM 2160 C C . ARG A 1 270 ? -24.469 -8.113 4.067 1.00 90.75 270 ARG A C 1
ATOM 2162 O O . ARG A 1 270 ? -24.164 -9.303 4.064 1.00 90.75 270 ARG A O 1
ATOM 2169 N N . GLY A 1 271 ? -25.439 -7.628 4.847 1.00 95.00 271 GLY A N 1
ATOM 2170 C CA . GLY A 1 271 ? -26.238 -8.443 5.758 1.00 95.00 271 GLY A CA 1
ATOM 2171 C C . GLY A 1 271 ? -25.417 -9.060 6.891 1.00 95.00 271 GLY A C 1
ATOM 2172 O O . GLY A 1 271 ? -25.575 -10.249 7.154 1.00 95.00 271 GLY A O 1
ATOM 2173 N N . TYR A 1 272 ? -24.502 -8.298 7.502 1.00 96.94 272 TYR A N 1
ATOM 2174 C CA . TYR A 1 272 ? -23.792 -8.739 8.713 1.00 96.94 272 TYR A CA 1
ATOM 2175 C C . TYR A 1 272 ? -24.774 -8.981 9.873 1.00 96.94 272 TYR A C 1
ATOM 2177 O O . TYR A 1 272 ? -25.881 -8.428 9.889 1.00 96.94 272 TYR A O 1
ATOM 2185 N N . SER A 1 273 ? -24.365 -9.810 10.830 1.00 97.75 273 SER A N 1
ATOM 2186 C CA . SER A 1 273 ? -25.152 -10.229 11.988 1.00 97.75 273 SER A CA 1
ATOM 2187 C C . SER A 1 273 ? -25.514 -9.059 12.909 1.00 97.75 273 SER A C 1
ATOM 2189 O O . SER A 1 273 ? -24.879 -7.999 12.901 1.00 97.75 273 SER A O 1
ATOM 2191 N N . GLY A 1 274 ? -26.555 -9.255 13.726 1.00 98.00 274 GLY A N 1
ATOM 2192 C CA . GLY A 1 274 ? -26.943 -8.288 14.756 1.00 98.00 274 GLY A CA 1
ATOM 2193 C C . GLY A 1 274 ? -25.815 -8.018 15.756 1.00 98.00 274 GLY A C 1
ATOM 2194 O O . GLY A 1 274 ? -25.587 -6.865 16.106 1.00 98.00 274 GLY A O 1
ATOM 2195 N N . GLU A 1 275 ? -25.059 -9.055 16.132 1.00 97.62 275 GLU A N 1
ATOM 2196 C CA . GLU A 1 275 ? -23.898 -8.954 17.028 1.00 97.62 275 GLU A CA 1
ATOM 2197 C C . GLU A 1 275 ? -22.798 -8.059 16.439 1.00 97.62 275 GLU A C 1
ATOM 2199 O O . GLU A 1 275 ? -22.356 -7.112 17.087 1.00 97.62 275 GLU A O 1
ATOM 2204 N N . THR A 1 276 ? -22.401 -8.292 15.183 1.00 97.69 276 THR A N 1
ATOM 2205 C CA . THR A 1 276 ? -21.388 -7.464 14.510 1.00 97.69 276 THR A CA 1
ATOM 2206 C C . THR A 1 276 ? -21.833 -6.005 14.402 1.00 97.69 276 THR A C 1
ATOM 2208 O O . THR A 1 276 ? -21.058 -5.085 14.672 1.00 97.69 276 THR A O 1
ATOM 2211 N N . LYS A 1 277 ? -23.100 -5.767 14.040 1.00 98.12 277 LYS A N 1
ATOM 2212 C CA . LYS A 1 277 ? -23.663 -4.409 13.988 1.00 98.12 277 LYS A CA 1
ATOM 2213 C C . LYS A 1 277 ? -23.685 -3.743 15.364 1.00 98.12 277 LYS A C 1
ATOM 2215 O O . LYS A 1 277 ? -23.435 -2.543 15.447 1.00 98.12 277 LYS A O 1
ATOM 2220 N N . ALA A 1 278 ? -23.974 -4.495 16.426 1.00 97.94 278 ALA A N 1
ATOM 2221 C CA . ALA A 1 278 ? -23.951 -3.984 17.790 1.00 97.94 278 ALA A CA 1
ATOM 2222 C C . ALA A 1 278 ? -22.536 -3.548 18.192 1.00 97.94 278 ALA A C 1
ATOM 2224 O O . ALA A 1 278 ? -22.376 -2.412 18.624 1.00 97.94 278 ALA A O 1
ATOM 2225 N N . LEU A 1 279 ? -21.513 -4.375 17.947 1.00 98.00 279 LEU A N 1
ATOM 2226 C CA . LEU A 1 279 ? -20.111 -4.027 18.224 1.00 98.00 279 LEU A CA 1
ATOM 2227 C C . LEU A 1 279 ? -19.675 -2.751 17.488 1.00 98.00 279 LEU A C 1
ATOM 2229 O O . LEU A 1 279 ? -19.127 -1.837 18.099 1.00 98.00 279 LEU A O 1
ATOM 2233 N N . PHE A 1 280 ? -19.998 -2.609 16.199 1.00 97.50 280 PHE A N 1
ATOM 2234 C CA . PHE A 1 280 ? -19.692 -1.368 15.475 1.00 97.50 280 PHE A CA 1
ATOM 2235 C C . PHE A 1 280 ? -20.467 -0.151 15.984 1.00 97.50 280 PHE A C 1
ATOM 2237 O O . PHE A 1 280 ? -19.936 0.956 15.946 1.00 97.50 280 PHE A O 1
ATOM 2244 N N . LYS A 1 281 ? -21.689 -0.333 16.495 1.00 97.06 281 LYS A N 1
ATOM 2245 C CA . LYS A 1 281 ? -22.435 0.742 17.162 1.00 97.06 281 LYS A CA 1
ATOM 2246 C C . LYS A 1 281 ? -21.758 1.167 18.468 1.00 97.06 281 LYS A C 1
ATOM 2248 O O . LYS A 1 281 ? -21.801 2.342 18.820 1.00 97.06 281 LYS A O 1
ATOM 2253 N N . GLU A 1 282 ? -21.130 0.241 19.186 1.00 97.12 282 GLU A N 1
ATOM 2254 C CA . GLU A 1 282 ? -20.319 0.572 20.361 1.00 97.12 282 GLU A CA 1
ATOM 2255 C C . GLU A 1 282 ? -19.046 1.327 19.978 1.00 97.12 282 GLU A C 1
ATOM 2257 O O . GLU A 1 282 ? -18.765 2.362 20.578 1.00 97.12 282 GLU A O 1
ATOM 2262 N N . ILE A 1 283 ? -18.332 0.883 18.938 1.00 96.50 283 ILE A N 1
ATOM 2263 C CA . ILE A 1 283 ? -17.180 1.614 18.386 1.00 96.50 283 ILE A CA 1
ATOM 2264 C C . ILE A 1 283 ? -17.605 3.019 17.937 1.00 96.50 283 ILE A C 1
ATOM 2266 O O . ILE A 1 283 ? -16.922 3.996 18.237 1.00 96.50 283 ILE A O 1
ATOM 2270 N N . GLU A 1 284 ? -18.753 3.149 17.262 1.00 95.56 284 GLU A N 1
ATOM 2271 C CA . GLU A 1 284 ? -19.329 4.442 16.879 1.00 95.56 284 GLU A CA 1
ATOM 2272 C C . GLU A 1 284 ? -19.515 5.343 18.100 1.00 95.56 284 GLU A C 1
ATOM 2274 O O . GLU A 1 284 ? -18.996 6.456 18.077 1.00 95.56 284 GLU A O 1
ATOM 2279 N N . LYS A 1 285 ? -20.141 4.857 19.181 1.00 94.88 285 LYS A N 1
ATOM 2280 C CA . LYS A 1 285 ? -20.285 5.616 20.437 1.00 94.88 285 LYS A CA 1
ATOM 2281 C C . LYS A 1 285 ? -18.936 6.028 21.023 1.00 94.88 285 LYS A C 1
ATOM 2283 O O . LYS A 1 285 ? -18.755 7.196 21.361 1.00 94.88 285 LYS A O 1
ATOM 2288 N N . CYS A 1 286 ? -17.969 5.110 21.092 1.00 93.38 286 CYS A N 1
ATOM 2289 C CA . CYS A 1 286 ? -16.612 5.422 21.544 1.00 93.38 286 CYS A CA 1
ATOM 2290 C C . CYS A 1 286 ? -16.002 6.569 20.725 1.00 93.38 286 CYS A C 1
ATOM 2292 O O . CYS A 1 286 ? -15.401 7.470 21.295 1.00 93.38 286 CYS A O 1
ATOM 2294 N N . VAL A 1 287 ? -16.194 6.584 19.403 1.00 91.00 287 VAL A N 1
ATOM 2295 C CA . VAL A 1 287 ? -15.655 7.622 18.511 1.00 91.00 287 VAL A CA 1
ATOM 2296 C C . VAL A 1 287 ? -16.431 8.943 18.605 1.00 91.00 287 VAL A C 1
ATOM 2298 O O . VAL A 1 287 ? -15.824 10.022 18.611 1.00 91.00 287 VAL A O 1
ATOM 2301 N N . THR A 1 288 ? -17.765 8.893 18.628 1.00 89.44 288 THR A N 1
ATOM 2302 C CA . THR A 1 288 ? -18.628 10.079 18.546 1.00 89.44 288 THR A CA 1
ATOM 2303 C C . THR A 1 288 ? -18.815 10.763 19.884 1.00 89.44 288 THR A C 1
ATOM 2305 O O . THR A 1 288 ? -18.653 11.986 19.948 1.00 89.44 288 THR A O 1
ATOM 2308 N N . ASP A 1 289 ? -19.130 9.997 20.925 1.00 87.56 289 ASP A N 1
ATOM 2309 C CA . ASP A 1 289 ? -19.586 10.519 22.215 1.00 87.56 289 ASP A CA 1
ATOM 2310 C C . ASP A 1 289 ? -18.395 11.078 22.990 1.00 87.56 289 ASP A C 1
ATOM 2312 O O . ASP A 1 289 ? -18.446 12.204 23.481 1.00 87.56 289 ASP A O 1
ATOM 2316 N N . GLN A 1 290 ? -17.266 10.364 22.946 1.00 86.56 290 GLN A N 1
ATOM 2317 C CA . GLN A 1 290 ? -15.984 10.814 23.506 1.00 86.56 290 GLN A CA 1
ATOM 2318 C C . GLN A 1 290 ? -15.237 11.788 22.592 1.00 86.56 290 GLN A C 1
ATOM 2320 O O . GLN A 1 290 ? -14.131 12.231 22.889 1.00 86.56 290 GLN A O 1
ATOM 2325 N N . GLN A 1 291 ? -15.836 12.142 21.451 1.00 86.81 291 GLN A N 1
ATOM 2326 C CA . GLN A 1 291 ? -15.307 13.139 20.530 1.00 86.81 291 GLN A CA 1
ATOM 2327 C C . GLN A 1 291 ? -13.848 12.871 20.124 1.00 86.81 291 GLN A C 1
ATOM 2329 O O . GLN A 1 291 ? -13.070 13.819 20.000 1.00 86.81 291 GLN A O 1
ATOM 2334 N N . LEU A 1 292 ? -13.491 11.608 19.842 1.00 87.44 292 LEU A N 1
ATOM 2335 C CA . LEU A 1 292 ? -12.100 11.181 19.612 1.00 87.44 292 LEU A CA 1
ATOM 2336 C C . LEU A 1 292 ? -11.364 11.995 18.540 1.00 87.44 292 LEU A C 1
ATOM 2338 O O . LEU A 1 292 ? -10.158 12.187 18.628 1.00 87.44 292 LEU A O 1
ATOM 2342 N N . HIS A 1 293 ? -12.082 12.561 17.568 1.00 87.62 293 HIS A N 1
ATOM 2343 C CA . HIS A 1 293 ? -11.519 13.506 16.597 1.00 87.62 293 HIS A CA 1
ATOM 2344 C C . HIS A 1 293 ? -10.714 14.658 17.240 1.00 87.62 293 HIS A C 1
ATOM 2346 O O . HIS A 1 293 ? -9.743 15.119 16.652 1.00 87.62 293 HIS A O 1
ATOM 2352 N N . ARG A 1 294 ? -11.076 15.107 18.452 1.00 87.25 294 ARG A N 1
ATOM 2353 C CA . ARG A 1 294 ? -10.336 16.126 19.222 1.00 87.25 294 ARG A CA 1
ATOM 2354 C C . ARG A 1 294 ? -9.023 15.600 19.801 1.00 87.25 294 ARG A C 1
ATOM 2356 O O . ARG A 1 294 ? -8.091 16.380 19.998 1.00 87.25 294 ARG A O 1
ATOM 2363 N N . LEU A 1 295 ? -8.963 14.300 20.078 1.00 86.19 295 LEU A N 1
ATOM 2364 C CA . LEU A 1 295 ? -7.759 13.595 20.509 1.00 86.19 295 LEU A CA 1
ATOM 2365 C C . LEU A 1 295 ? -6.867 13.277 19.307 1.00 86.19 295 LEU A C 1
ATOM 2367 O O . LEU A 1 295 ? -5.648 13.303 19.423 1.00 86.19 295 LEU A O 1
ATOM 2371 N N . PHE A 1 296 ? -7.434 13.089 18.118 1.00 85.56 296 PHE A N 1
ATOM 2372 C CA . PHE A 1 296 ? -6.700 12.822 16.877 1.00 85.56 296 PHE A CA 1
ATOM 2373 C C . PHE A 1 296 ? -6.084 14.086 16.253 1.00 85.56 296 PHE A C 1
ATOM 2375 O O . PHE A 1 296 ? -6.170 14.290 15.046 1.00 85.56 296 PHE A O 1
ATOM 2382 N N . ARG A 1 297 ? -5.466 14.952 17.070 1.00 80.19 297 ARG A N 1
ATOM 2383 C CA . ARG A 1 297 ? -4.829 16.196 16.608 1.00 80.19 297 ARG A CA 1
ATOM 2384 C C . ARG A 1 297 ? -3.773 15.907 15.549 1.00 80.19 297 ARG A C 1
ATOM 2386 O O . ARG A 1 297 ? -2.871 15.093 15.764 1.00 80.19 297 ARG A O 1
ATOM 2393 N N . LYS A 1 298 ? -3.878 16.609 14.422 1.00 75.75 298 LYS A N 1
ATOM 2394 C CA . LYS A 1 298 ? -3.054 16.349 13.245 1.00 75.75 298 LYS A CA 1
ATOM 2395 C C . LYS A 1 298 ? -1.574 16.603 13.508 1.00 75.75 298 LYS A C 1
ATOM 2397 O O . LYS A 1 298 ? -0.741 15.844 13.049 1.00 75.75 298 LYS A O 1
ATOM 2402 N N . GLU A 1 299 ? -1.268 17.636 14.274 1.00 75.31 299 GLU A N 1
ATOM 2403 C CA . GLU A 1 299 ? 0.089 18.096 14.581 1.00 75.31 299 GLU A CA 1
ATOM 2404 C C . GLU A 1 299 ? 0.863 17.137 15.492 1.00 75.31 299 GLU A C 1
ATOM 2406 O O . GLU A 1 299 ? 2.060 17.312 15.674 1.00 75.31 299 GLU A O 1
ATOM 2411 N N . VAL A 1 300 ? 0.173 16.174 16.110 1.00 78.00 300 VAL A N 1
ATOM 2412 C CA . VAL A 1 300 ? 0.761 15.246 17.086 1.00 78.00 300 VAL A CA 1
ATOM 2413 C C . VAL A 1 300 ? 0.770 13.814 16.561 1.00 78.00 300 VAL A C 1
ATOM 2415 O O . VAL A 1 300 ? 1.663 13.040 16.885 1.00 78.00 300 VAL A O 1
ATOM 2418 N N . ARG A 1 301 ? -0.257 13.427 15.797 1.00 84.38 301 ARG A N 1
ATOM 2419 C CA . ARG A 1 301 ? -0.538 12.011 15.506 1.00 84.38 301 ARG A CA 1
ATOM 2420 C C . ARG A 1 301 ? -0.403 11.633 14.044 1.00 84.38 301 ARG A C 1
ATOM 2422 O O . ARG A 1 301 ? -0.655 10.479 13.706 1.00 84.38 301 ARG A O 1
ATOM 2429 N N . PHE A 1 302 ? -0.069 12.583 13.177 1.00 88.75 302 PHE A N 1
ATOM 2430 C CA . PHE A 1 302 ? 0.085 12.325 11.755 1.00 88.75 302 PHE A CA 1
ATOM 2431 C C . PHE A 1 302 ? 1.555 12.388 11.390 1.00 88.75 302 PHE A C 1
ATOM 2433 O O . PHE A 1 302 ? 2.278 13.239 11.881 1.00 88.75 302 PHE A O 1
ATOM 2440 N N . SER A 1 303 ? 1.974 11.497 10.508 1.00 89.12 303 SER A N 1
ATOM 2441 C CA . SER A 1 303 ? 3.334 11.451 9.995 1.00 89.12 303 SER A CA 1
ATOM 2442 C C . SER A 1 303 ? 3.311 11.138 8.504 1.00 89.12 303 SER A C 1
ATOM 2444 O O . SER A 1 303 ? 2.266 10.751 7.960 1.00 89.12 303 SER A O 1
ATOM 2446 N N . PRO A 1 304 ? 4.442 11.302 7.802 1.00 89.94 304 PRO A N 1
ATOM 2447 C CA . PRO A 1 304 ? 4.712 10.480 6.639 1.00 89.94 304 PRO A CA 1
ATOM 2448 C C . PRO A 1 304 ? 4.457 9.011 6.987 1.00 89.94 304 PRO A C 1
ATOM 2450 O O . PRO A 1 304 ? 4.972 8.505 7.984 1.00 89.94 304 PRO A O 1
ATOM 2453 N N . VAL A 1 305 ? 3.630 8.361 6.181 1.00 92.12 305 VAL A N 1
ATOM 2454 C CA . VAL A 1 305 ? 3.401 6.916 6.210 1.00 92.12 305 VAL A CA 1
ATOM 2455 C C . VAL A 1 305 ? 3.699 6.367 4.823 1.00 92.12 305 VAL A C 1
ATOM 2457 O O . VAL A 1 305 ? 3.398 7.037 3.829 1.00 92.12 305 VAL A O 1
ATOM 2460 N N . HIS A 1 306 ? 4.254 5.160 4.748 1.00 94.12 306 HIS A N 1
ATOM 2461 C CA . HIS A 1 306 ? 4.416 4.403 3.506 1.00 94.12 306 HIS A CA 1
ATOM 2462 C C . HIS A 1 306 ? 3.065 4.270 2.798 1.00 94.12 306 HIS A C 1
ATOM 2464 O O . HIS A 1 306 ? 2.935 4.468 1.590 1.00 94.12 306 HIS A O 1
ATOM 2470 N N . GLY A 1 307 ? 2.015 4.001 3.574 1.00 90.56 307 GLY A N 1
ATOM 2471 C CA . GLY A 1 307 ? 0.649 3.980 3.095 1.00 90.56 307 GLY A CA 1
ATOM 2472 C C . GLY A 1 307 ? 0.250 2.669 2.432 1.00 90.56 307 GLY A C 1
ATOM 2473 O O . GLY A 1 307 ? -0.947 2.493 2.207 1.00 90.56 307 GLY A O 1
ATOM 2474 N N . ASP A 1 308 ? 1.203 1.770 2.170 1.00 91.94 308 ASP A N 1
ATOM 2475 C CA . ASP A 1 308 ? 1.008 0.367 1.772 1.00 91.94 308 ASP A CA 1
ATOM 2476 C C . ASP A 1 308 ? 1.974 -0.613 2.462 1.00 91.94 308 ASP A C 1
ATOM 2478 O O . ASP A 1 308 ? 2.563 -1.495 1.848 1.00 91.94 308 ASP A O 1
ATOM 2482 N N . PHE A 1 309 ? 2.227 -0.381 3.751 1.00 94.88 309 PHE A N 1
ATOM 2483 C CA . PHE A 1 309 ? 3.195 -1.149 4.537 1.00 94.88 309 PHE A CA 1
ATOM 2484 C C . PHE A 1 309 ? 2.627 -2.519 4.938 1.00 94.88 309 PHE A C 1
ATOM 2486 O O . PHE A 1 309 ? 1.847 -2.625 5.882 1.00 94.88 309 PHE A O 1
ATOM 2493 N N . HIS A 1 310 ? 2.963 -3.571 4.193 1.00 93.56 310 HIS A N 1
ATOM 2494 C CA . HIS A 1 310 ? 2.566 -4.949 4.494 1.00 93.56 310 HIS A CA 1
ATOM 2495 C C . HIS A 1 310 ? 3.610 -5.947 3.989 1.00 93.56 310 HIS A C 1
ATOM 2497 O O . HIS A 1 310 ? 4.489 -5.590 3.211 1.00 93.56 310 HIS A O 1
ATOM 2503 N N . GLY A 1 311 ? 3.497 -7.215 4.399 1.00 93.88 311 GLY A N 1
ATOM 2504 C CA . GLY A 1 311 ? 4.565 -8.202 4.206 1.00 93.88 311 GLY A CA 1
ATOM 2505 C C . GLY A 1 311 ? 4.950 -8.542 2.759 1.00 93.88 311 GLY A C 1
ATOM 2506 O O . GLY A 1 311 ? 6.020 -9.092 2.546 1.00 93.88 311 GLY A O 1
ATOM 2507 N N . GLU A 1 312 ? 4.130 -8.184 1.767 1.00 93.00 312 GLU A N 1
ATOM 2508 C CA . GLU A 1 312 ? 4.462 -8.355 0.336 1.00 93.00 312 GLU A CA 1
ATOM 2509 C C . GLU A 1 312 ? 5.337 -7.207 -0.207 1.00 93.00 312 GLU A C 1
ATOM 2511 O O . GLU A 1 312 ? 5.936 -7.345 -1.267 1.00 93.00 312 GLU A O 1
ATOM 2516 N N . ASN A 1 313 ? 5.424 -6.089 0.521 1.00 95.25 313 ASN A N 1
ATOM 2517 C CA . ASN A 1 313 ? 6.250 -4.925 0.185 1.00 95.25 313 ASN A CA 1
ATOM 2518 C C . ASN A 1 313 ? 7.491 -4.816 1.086 1.00 95.25 313 ASN A C 1
ATOM 2520 O O . ASN A 1 313 ? 8.204 -3.815 1.034 1.00 95.25 313 ASN A O 1
ATOM 2524 N N . ILE A 1 314 ? 7.731 -5.819 1.935 1.00 96.88 314 ILE A N 1
ATOM 2525 C CA . ILE A 1 314 ? 8.824 -5.845 2.907 1.00 96.88 314 ILE A CA 1
ATOM 2526 C C . ILE A 1 314 ? 9.664 -7.093 2.647 1.00 96.88 314 ILE A C 1
ATOM 2528 O O . ILE A 1 314 ? 9.186 -8.216 2.805 1.00 96.88 314 ILE A O 1
ATOM 2532 N N . PHE A 1 315 ? 10.916 -6.878 2.265 1.00 96.88 315 PHE A N 1
ATOM 2533 C CA . PHE A 1 315 ? 11.920 -7.911 2.060 1.00 96.88 315 PHE A CA 1
ATOM 2534 C C . PHE A 1 315 ? 12.834 -8.000 3.274 1.00 96.88 315 PHE A C 1
ATOM 2536 O O . PHE A 1 315 ? 13.229 -6.976 3.831 1.00 96.88 315 PHE A O 1
ATOM 2543 N N . ILE A 1 316 ? 13.174 -9.226 3.653 1.00 96.88 316 ILE A N 1
ATOM 2544 C CA . ILE A 1 316 ? 14.130 -9.550 4.704 1.00 96.88 316 ILE A CA 1
ATOM 2545 C C . ILE A 1 316 ? 15.356 -10.141 4.022 1.00 96.88 316 ILE A C 1
ATOM 2547 O O . ILE A 1 316 ? 15.313 -11.266 3.507 1.00 96.88 316 ILE A O 1
ATOM 2551 N N . GLU A 1 317 ? 16.433 -9.366 4.005 1.00 95.06 317 GLU A N 1
ATOM 2552 C CA . GLU A 1 317 ? 17.712 -9.766 3.431 1.00 95.06 317 GLU A CA 1
ATOM 2553 C C . GLU A 1 317 ? 18.412 -10.809 4.319 1.00 95.06 317 GLU A C 1
ATOM 2555 O O . GLU A 1 317 ? 18.032 -11.064 5.469 1.00 95.06 317 GLU A O 1
ATOM 2560 N N . SER A 1 318 ? 19.439 -11.465 3.776 1.00 92.88 318 SER A N 1
ATOM 2561 C CA . SER A 1 318 ? 20.173 -12.530 4.475 1.00 92.88 318 SER A CA 1
ATOM 2562 C C . SER A 1 318 ? 20.843 -12.052 5.765 1.00 92.88 318 SER A C 1
ATOM 2564 O O . SER A 1 318 ? 20.989 -12.831 6.703 1.00 92.88 318 SER A O 1
ATOM 2566 N N . ASP A 1 319 ? 21.211 -10.774 5.826 1.00 92.88 319 ASP A N 1
ATOM 2567 C CA . ASP A 1 319 ? 21.807 -10.111 6.989 1.00 92.88 319 ASP A CA 1
ATOM 2568 C C . ASP A 1 319 ? 20.765 -9.583 7.996 1.00 92.88 319 ASP A C 1
ATOM 2570 O O . ASP A 1 319 ? 21.116 -8.871 8.935 1.00 92.88 319 ASP A O 1
ATOM 2574 N N . LYS A 1 320 ? 19.484 -9.948 7.820 1.00 91.25 320 LYS A N 1
ATOM 2575 C CA . LYS A 1 320 ? 18.336 -9.486 8.618 1.00 91.25 320 LYS A CA 1
ATOM 2576 C C . LYS A 1 320 ? 18.033 -7.995 8.479 1.00 91.25 320 LYS A C 1
ATOM 2578 O O . LYS A 1 320 ? 17.281 -7.451 9.290 1.00 91.25 320 LYS A O 1
ATOM 2583 N N . THR A 1 321 ? 18.548 -7.327 7.451 1.00 94.56 321 THR A N 1
ATOM 2584 C CA . THR A 1 321 ? 18.069 -5.989 7.111 1.00 94.56 321 THR A CA 1
ATOM 2585 C C . THR A 1 321 ? 16.725 -6.060 6.387 1.00 94.56 321 THR A C 1
ATOM 2587 O O . THR A 1 321 ? 16.385 -7.037 5.719 1.00 94.56 321 THR A O 1
ATOM 2590 N N . PHE A 1 322 ? 15.923 -5.011 6.570 1.00 97.00 322 PHE A N 1
ATOM 2591 C CA . PHE A 1 322 ? 14.588 -4.902 5.993 1.00 97.00 322 PHE A CA 1
ATOM 2592 C C . PHE A 1 322 ? 14.599 -3.850 4.892 1.00 97.00 322 PHE A C 1
ATOM 2594 O O . PHE A 1 322 ? 14.959 -2.694 5.155 1.00 97.00 322 PHE A O 1
ATOM 2601 N N . LYS A 1 323 ? 14.164 -4.237 3.690 1.00 97.06 323 LYS A N 1
ATOM 2602 C CA . LYS A 1 323 ? 13.965 -3.340 2.547 1.00 97.06 323 LYS A CA 1
ATOM 2603 C C . LYS A 1 323 ? 12.489 -3.219 2.209 1.00 97.06 323 LYS A C 1
ATOM 2605 O O . LYS A 1 323 ? 11.788 -4.213 2.050 1.00 97.06 323 LYS A O 1
ATOM 2610 N N . ILE A 1 324 ? 12.031 -1.985 2.075 1.00 96.81 324 ILE A N 1
ATOM 2611 C CA . ILE A 1 324 ? 10.645 -1.622 1.815 1.00 96.81 324 ILE A CA 1
ATOM 2612 C C . ILE A 1 324 ? 10.558 -1.053 0.404 1.00 96.81 324 ILE A C 1
ATOM 2614 O O . ILE A 1 324 ? 11.307 -0.139 0.041 1.00 96.81 324 ILE A O 1
ATOM 2618 N N . ILE A 1 325 ? 9.623 -1.581 -0.377 1.00 95.00 325 ILE A N 1
ATOM 2619 C CA . ILE A 1 325 ? 9.383 -1.177 -1.762 1.00 95.00 325 ILE A CA 1
ATOM 2620 C C . ILE A 1 325 ? 7.982 -0.591 -1.948 1.00 95.00 325 ILE A C 1
ATOM 2622 O O . ILE A 1 325 ? 7.118 -0.723 -1.094 1.00 95.00 325 ILE A O 1
ATOM 2626 N N . ASP A 1 326 ? 7.757 -0.004 -3.124 1.00 91.31 326 ASP A N 1
ATOM 2627 C CA . ASP A 1 326 ? 6.471 0.547 -3.573 1.00 91.31 326 ASP A CA 1
ATOM 2628 C C . ASP A 1 326 ? 5.942 1.737 -2.753 1.00 91.31 326 ASP A C 1
ATOM 2630 O O . ASP A 1 326 ? 4.798 1.808 -2.299 1.00 91.31 326 ASP A O 1
ATOM 2634 N N . TRP A 1 327 ? 6.776 2.772 -2.675 1.00 93.31 327 TRP A N 1
ATOM 2635 C CA . TRP A 1 327 ? 6.482 4.042 -2.008 1.00 93.31 327 TRP A CA 1
ATOM 2636 C C . TRP A 1 327 ? 5.467 4.937 -2.742 1.00 93.31 327 TRP A C 1
ATOM 2638 O O . TRP A 1 327 ? 5.298 6.113 -2.404 1.00 93.31 327 TRP A O 1
ATOM 2648 N N . ALA A 1 328 ? 4.748 4.413 -3.740 1.00 89.25 328 ALA A N 1
ATOM 2649 C CA . ALA A 1 328 ? 3.753 5.164 -4.507 1.00 89.25 328 ALA A CA 1
ATOM 2650 C C . ALA A 1 328 ? 2.600 5.701 -3.641 1.00 89.25 328 ALA A C 1
ATOM 2652 O O . ALA A 1 328 ? 2.009 6.747 -3.939 1.00 89.25 328 ALA A O 1
ATOM 2653 N N . SER A 1 329 ? 2.310 5.007 -2.538 1.00 89.25 329 SER A N 1
ATOM 2654 C CA . SER A 1 329 ? 1.216 5.323 -1.619 1.00 89.25 329 SER A CA 1
ATOM 2655 C C . SER A 1 329 ? 1.568 6.323 -0.518 1.00 89.25 329 SER A C 1
ATOM 2657 O O . SER A 1 329 ? 0.667 6.680 0.260 1.00 89.25 329 SER A O 1
ATOM 2659 N N . ILE A 1 330 ? 2.812 6.827 -0.486 1.00 91.81 330 ILE A N 1
ATOM 2660 C CA . ILE A 1 330 ? 3.283 7.726 0.570 1.00 91.81 330 ILE A CA 1
ATOM 2661 C C . ILE A 1 330 ? 2.341 8.914 0.749 1.00 91.81 330 ILE A C 1
ATOM 2663 O O . ILE A 1 330 ? 1.853 9.510 -0.219 1.00 91.81 330 ILE A O 1
ATOM 2667 N N . ARG A 1 331 ? 2.032 9.261 1.998 1.00 91.69 331 ARG A N 1
ATOM 2668 C CA . ARG A 1 331 ? 1.166 10.402 2.327 1.00 91.69 331 ARG A CA 1
ATOM 2669 C C . ARG A 1 331 ? 1.343 10.840 3.774 1.00 91.69 331 ARG A C 1
ATOM 2671 O O . ARG A 1 331 ? 2.007 10.176 4.555 1.00 91.69 331 ARG A O 1
ATOM 2678 N N . ILE A 1 332 ? 0.688 11.944 4.124 1.00 89.69 332 ILE A N 1
ATOM 2679 C CA . ILE A 1 332 ? 0.488 12.345 5.518 1.00 89.69 332 ILE A CA 1
ATOM 2680 C C . ILE A 1 332 ? -0.821 11.744 6.022 1.00 89.69 332 ILE A C 1
ATOM 2682 O O . ILE A 1 332 ? -1.895 12.139 5.559 1.00 89.69 332 ILE A O 1
ATOM 2686 N N . ALA A 1 333 ? -0.727 10.825 6.973 1.00 91.19 333 ALA A N 1
ATOM 2687 C CA . ALA A 1 333 ? -1.860 10.156 7.609 1.00 91.19 333 ALA A CA 1
ATOM 2688 C C . ALA A 1 333 ? -1.521 9.861 9.080 1.00 91.19 333 ALA A C 1
ATOM 2690 O O . ALA A 1 333 ? -0.400 10.151 9.499 1.00 91.19 333 ALA A O 1
ATOM 2691 N N . PRO A 1 334 ? -2.451 9.323 9.890 1.00 91.75 334 PRO A N 1
ATOM 2692 C CA . PRO A 1 334 ? -2.103 8.907 11.239 1.00 91.75 334 PRO A CA 1
ATOM 2693 C C . PRO A 1 334 ? -0.929 7.921 11.261 1.00 91.75 334 PRO A C 1
ATOM 2695 O O . PRO A 1 334 ? -0.940 6.959 10.495 1.00 91.75 334 PRO A O 1
ATOM 2698 N N . LYS A 1 335 ? 0.041 8.122 12.163 1.00 91.12 335 LYS A N 1
ATOM 2699 C CA . LYS A 1 335 ? 1.275 7.309 12.238 1.00 91.12 335 LYS A CA 1
ATOM 2700 C C . LYS A 1 335 ? 1.017 5.806 12.408 1.00 91.12 335 LYS A C 1
ATOM 2702 O O . LYS A 1 335 ? 1.793 4.972 11.970 1.00 91.12 335 LYS A O 1
ATOM 2707 N N . VAL A 1 336 ? -0.136 5.464 12.978 1.00 93.69 336 VAL A N 1
ATOM 2708 C CA . VAL A 1 336 ? -0.571 4.086 13.238 1.00 93.69 336 VAL A CA 1
ATOM 2709 C C . VAL A 1 336 ? -1.063 3.331 11.993 1.00 93.69 336 VAL A C 1
ATOM 2711 O O . VAL A 1 336 ? -1.275 2.126 12.066 1.00 93.69 336 VAL A O 1
ATOM 2714 N N . ILE A 1 337 ? -1.289 4.001 10.855 1.00 94.19 337 ILE A N 1
ATOM 2715 C CA . ILE A 1 337 ? -1.925 3.382 9.674 1.00 94.19 337 ILE A CA 1
ATOM 2716 C C . ILE A 1 337 ? -1.082 2.258 9.068 1.00 94.19 337 ILE A C 1
ATOM 2718 O O . ILE A 1 337 ? -1.638 1.242 8.652 1.00 94.19 337 ILE A O 1
ATOM 2722 N N . ASP A 1 338 ? 0.236 2.417 9.029 1.00 95.38 338 ASP A N 1
ATOM 2723 C CA . ASP A 1 338 ? 1.122 1.378 8.503 1.00 95.38 338 ASP A CA 1
ATOM 2724 C C . ASP A 1 338 ? 1.182 0.162 9.438 1.00 95.38 338 ASP A C 1
ATOM 2726 O O . ASP A 1 338 ? 1.146 -0.969 8.961 1.00 95.38 338 ASP A O 1
ATOM 2730 N N . ALA A 1 339 ? 1.137 0.370 10.760 1.00 95.81 339 ALA A N 1
ATOM 2731 C CA . ALA A 1 339 ? 1.014 -0.723 11.726 1.00 95.81 339 ALA A CA 1
ATOM 2732 C C . ALA A 1 339 ? -0.318 -1.475 11.555 1.00 95.81 339 ALA A 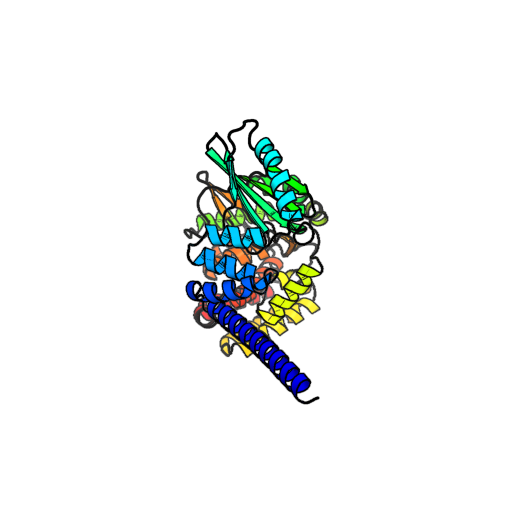C 1
ATOM 2734 O O . ALA A 1 339 ? -0.345 -2.704 11.590 1.00 95.81 339 ALA A O 1
ATOM 2735 N N . VAL A 1 340 ? -1.421 -0.755 11.301 1.00 95.81 340 VAL A N 1
ATOM 2736 C CA . VAL A 1 340 ? -2.725 -1.370 10.991 1.00 95.81 340 VAL A CA 1
ATOM 2737 C C . VAL A 1 340 ? -2.644 -2.230 9.731 1.00 95.81 340 VAL A C 1
ATOM 2739 O O . VAL A 1 340 ? -3.182 -3.335 9.724 1.00 95.81 340 VAL A O 1
ATOM 2742 N N . LYS A 1 341 ? -1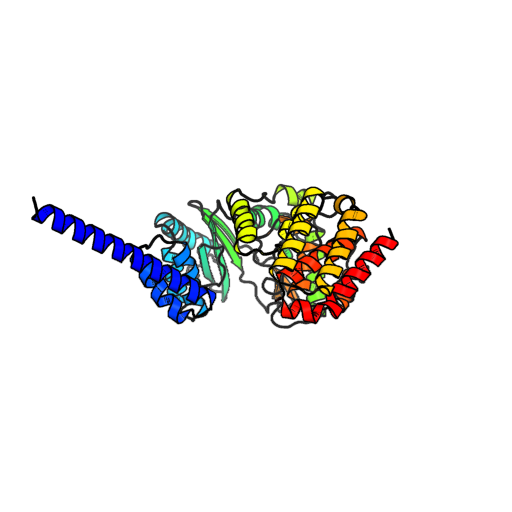.979 -1.751 8.672 1.00 93.81 341 LYS A N 1
ATOM 2743 C CA . LYS A 1 341 ? -1.807 -2.528 7.436 1.00 93.81 341 LYS A CA 1
ATOM 2744 C C . LYS A 1 341 ? -0.964 -3.777 7.659 1.00 93.81 341 LYS A C 1
ATOM 2746 O O . LYS A 1 341 ? -1.381 -4.853 7.233 1.00 93.81 341 LYS A O 1
ATOM 2751 N N . LEU A 1 342 ? 0.168 -3.645 8.346 1.00 95.50 342 LEU A N 1
ATOM 2752 C CA . LEU A 1 342 ? 1.067 -4.759 8.624 1.00 95.50 342 LEU A CA 1
ATOM 2753 C C . LEU A 1 342 ? 0.363 -5.849 9.439 1.00 95.50 342 LEU A C 1
ATOM 2755 O O . LEU A 1 342 ? 0.281 -6.995 9.000 1.00 95.50 342 LEU A O 1
ATOM 2759 N N . LEU A 1 343 ? -0.185 -5.478 10.597 1.00 94.88 343 LEU A N 1
ATOM 2760 C CA . LEU A 1 343 ? -0.788 -6.424 11.535 1.00 94.88 343 LEU A CA 1
ATOM 2761 C C . LEU A 1 343 ? -2.132 -6.950 11.024 1.00 94.88 343 LEU A C 1
ATOM 2763 O O . LEU A 1 343 ? -2.410 -8.143 11.101 1.00 94.88 343 LEU A O 1
ATOM 2767 N N . GLY A 1 344 ? -2.952 -6.077 10.437 1.00 91.56 344 GLY A N 1
ATOM 2768 C CA . GLY A 1 344 ? -4.268 -6.454 9.938 1.00 91.56 344 GLY A CA 1
ATOM 2769 C C . GLY A 1 344 ? -4.210 -7.391 8.732 1.00 91.56 344 GLY A C 1
ATOM 2770 O O . GLY A 1 344 ? -5.019 -8.313 8.654 1.00 91.56 344 GLY A O 1
ATOM 2771 N N . ARG A 1 345 ? -3.252 -7.190 7.812 1.00 86.25 345 ARG A N 1
ATOM 2772 C CA . ARG A 1 345 ? -3.077 -8.048 6.627 1.00 86.25 345 ARG A CA 1
ATOM 2773 C C . ARG A 1 345 ? -2.297 -9.324 6.918 1.00 86.25 345 ARG A C 1
ATOM 2775 O O . ARG A 1 345 ? -2.493 -10.307 6.215 1.00 86.25 345 ARG A O 1
ATOM 2782 N N . GLY A 1 346 ? -1.468 -9.327 7.960 1.00 77.75 346 GLY A N 1
ATOM 2783 C CA . GLY A 1 346 ? -0.733 -10.510 8.408 1.00 77.75 346 GLY A CA 1
ATOM 2784 C C . GLY A 1 346 ? -1.601 -11.613 9.025 1.00 77.75 346 GLY A C 1
ATOM 2785 O O . GLY A 1 346 ? -1.057 -12.642 9.401 1.00 77.75 346 GLY A O 1
ATOM 2786 N N . GLY A 1 347 ? -2.921 -11.415 9.153 1.00 75.38 347 GLY A N 1
ATOM 2787 C CA . GLY A 1 347 ? -3.820 -12.391 9.783 1.00 75.38 347 GLY A CA 1
ATOM 2788 C C . GLY A 1 347 ? -3.636 -12.506 11.300 1.00 75.38 347 GLY A C 1
ATOM 2789 O O . GLY A 1 347 ? -4.085 -13.480 11.894 1.00 75.38 347 GLY A O 1
ATOM 2790 N N . VAL A 1 348 ? -2.983 -11.516 11.912 1.00 87.56 348 VAL A N 1
ATOM 2791 C CA . VAL A 1 348 ? -2.644 -11.489 13.337 1.00 87.56 348 VAL A CA 1
ATOM 2792 C C . VAL A 1 348 ? -3.923 -11.370 14.170 1.00 87.56 348 VAL A C 1
ATOM 2794 O O . VAL A 1 348 ? -4.769 -10.510 13.901 1.00 87.56 348 VAL A O 1
ATOM 2797 N N . SER A 1 349 ? -4.081 -12.232 15.175 1.00 92.00 349 SER A N 1
ATOM 2798 C CA . SER A 1 349 ? -5.221 -12.183 16.097 1.00 92.00 349 SER A CA 1
ATOM 2799 C C . SER A 1 349 ? -5.177 -10.933 16.982 1.00 92.00 349 SER A C 1
ATOM 2801 O O . SER A 1 349 ? -4.133 -10.304 17.145 1.00 92.00 349 SER A O 1
ATOM 2803 N N . PHE A 1 350 ? -6.303 -10.549 17.593 1.00 96.38 350 PHE A N 1
ATOM 2804 C CA . PHE A 1 350 ? -6.288 -9.383 18.484 1.00 96.38 350 PHE A CA 1
ATOM 2805 C C . PHE A 1 350 ? -5.365 -9.565 19.701 1.00 96.38 350 PHE A C 1
ATOM 2807 O O . PHE A 1 350 ? -4.693 -8.615 20.089 1.00 96.38 350 PHE A O 1
ATOM 2814 N N . THR A 1 351 ? -5.274 -10.777 20.252 1.00 95.06 351 THR A N 1
ATOM 2815 C CA . THR A 1 351 ? -4.342 -11.095 21.345 1.00 95.06 351 THR A CA 1
ATOM 2816 C C . THR A 1 351 ? -2.894 -10.842 20.934 1.00 95.06 351 THR A C 1
ATOM 2818 O O . THR A 1 351 ? -2.169 -10.135 21.627 1.00 95.06 351 THR A O 1
ATOM 2821 N N . GLU A 1 352 ? -2.492 -11.318 19.758 1.00 93.94 352 GLU A N 1
ATOM 2822 C CA . GLU A 1 352 ? -1.146 -11.061 19.240 1.00 93.94 352 GLU A CA 1
ATOM 2823 C C . GLU A 1 352 ? -0.929 -9.572 18.928 1.00 93.94 352 GLU A C 1
ATOM 2825 O O . GLU A 1 352 ? 0.147 -9.041 19.171 1.00 93.94 352 GLU A O 1
ATOM 2830 N N . VAL A 1 353 ? -1.944 -8.849 18.439 1.00 95.81 353 VAL A N 1
ATOM 2831 C CA . VAL A 1 353 ? -1.862 -7.385 18.265 1.00 95.81 353 VAL A CA 1
ATOM 2832 C C . VAL A 1 353 ? -1.592 -6.680 19.599 1.00 95.81 353 VAL A C 1
ATOM 2834 O O . VAL A 1 353 ? -0.817 -5.717 19.647 1.00 95.81 353 VAL A O 1
ATOM 2837 N N . GLU A 1 354 ? -2.218 -7.139 20.683 1.00 95.38 354 GLU A N 1
ATOM 2838 C CA . GLU A 1 354 ? -1.958 -6.605 22.015 1.00 95.38 354 GLU A CA 1
ATOM 2839 C C . GLU A 1 354 ? -0.513 -6.849 22.453 1.00 95.38 354 GLU A C 1
ATOM 2841 O O . GLU A 1 354 ? 0.157 -5.903 22.867 1.00 95.38 354 GLU A O 1
ATOM 2846 N N . GLU A 1 355 ? -0.018 -8.075 22.310 1.00 93.25 355 GLU A N 1
ATOM 2847 C CA . GLU A 1 355 ? 1.342 -8.473 22.695 1.00 93.25 355 GLU A CA 1
ATOM 2848 C C . GLU A 1 355 ? 2.425 -7.771 21.863 1.00 93.25 355 GLU A C 1
ATOM 2850 O O . GLU A 1 355 ? 3.406 -7.246 22.400 1.00 93.25 355 GLU A O 1
ATOM 2855 N N . LEU A 1 356 ? 2.237 -7.731 20.543 1.00 92.88 356 LEU A N 1
ATOM 2856 C CA . LEU A 1 356 ? 3.236 -7.238 19.601 1.00 92.88 356 LEU A CA 1
ATOM 2857 C C . LEU A 1 356 ? 3.307 -5.710 19.570 1.00 92.88 356 LEU A C 1
ATOM 2859 O O . LEU A 1 356 ? 4.386 -5.174 19.335 1.00 92.88 356 LEU A O 1
ATOM 2863 N N . TYR A 1 357 ? 2.189 -5.005 19.787 1.00 94.62 357 TYR A N 1
ATOM 2864 C CA . TYR A 1 357 ? 2.118 -3.560 19.536 1.00 94.62 357 TYR A CA 1
ATOM 2865 C C . TYR A 1 357 ? 1.534 -2.742 20.693 1.00 94.62 357 TYR A C 1
ATOM 2867 O O . TYR A 1 357 ? 2.153 -1.773 21.134 1.00 94.62 357 TYR A O 1
ATOM 2875 N N . LEU A 1 358 ? 0.355 -3.095 21.217 1.00 94.19 358 LEU A N 1
ATOM 2876 C CA . LEU A 1 358 ? -0.350 -2.214 22.165 1.00 94.19 358 LEU A CA 1
ATOM 2877 C C . LEU A 1 358 ? 0.256 -2.225 23.575 1.00 94.19 358 LEU A C 1
ATOM 2879 O O . LEU A 1 358 ? 0.359 -1.165 24.201 1.00 94.19 358 LEU A O 1
ATOM 2883 N N . ASN A 1 359 ? 0.675 -3.397 24.054 1.00 90.69 359 ASN A N 1
ATOM 2884 C CA . ASN A 1 359 ? 1.195 -3.624 25.404 1.00 90.69 359 ASN A CA 1
ATOM 2885 C C . ASN A 1 359 ? 2.730 -3.674 25.446 1.00 90.69 359 ASN A C 1
ATOM 2887 O O . ASN A 1 359 ? 3.305 -4.203 26.394 1.00 90.69 359 ASN A O 1
ATOM 2891 N N . ASN A 1 360 ? 3.402 -3.080 24.454 1.00 86.19 360 ASN A N 1
ATOM 2892 C CA . ASN A 1 360 ? 4.862 -3.074 24.356 1.00 86.19 360 ASN A CA 1
ATOM 2893 C C . ASN A 1 360 ? 5.454 -1.647 24.472 1.00 86.19 360 ASN A C 1
ATOM 2895 O O . ASN A 1 360 ? 6.029 -1.119 23.516 1.00 86.19 360 ASN A O 1
ATOM 2899 N N . PRO A 1 361 ? 5.298 -0.974 25.635 1.00 74.38 361 PRO A N 1
ATOM 2900 C CA . PRO A 1 361 ? 5.677 0.433 25.805 1.00 74.38 361 PRO A CA 1
ATOM 2901 C C . PRO A 1 361 ? 7.189 0.682 25.713 1.00 74.38 361 PRO A C 1
ATOM 2903 O O . PRO A 1 361 ? 7.603 1.790 25.376 1.00 74.38 361 PRO A O 1
ATOM 2906 N N . GLY A 1 362 ? 8.012 -0.337 25.991 1.00 68.75 362 GLY A N 1
ATOM 2907 C CA . GLY A 1 362 ? 9.471 -0.253 25.875 1.00 68.75 362 GLY A CA 1
ATOM 2908 C C . GLY A 1 362 ? 9.962 -0.117 24.431 1.00 68.75 362 GLY A C 1
ATOM 2909 O O . GLY A 1 362 ? 11.092 0.308 24.216 1.00 68.75 362 GLY A O 1
ATOM 2910 N N . ARG A 1 363 ? 9.107 -0.445 23.456 1.00 78.75 363 ARG A N 1
ATOM 2911 C CA . ARG A 1 363 ? 9.428 -0.445 22.026 1.00 78.75 363 ARG A CA 1
ATOM 2912 C C . ARG A 1 363 ? 8.637 0.610 21.255 1.00 78.75 363 ARG A C 1
ATOM 2914 O O . ARG A 1 363 ? 9.199 1.306 20.419 1.00 78.75 363 ARG A O 1
ATOM 2921 N N . PHE A 1 364 ? 7.360 0.790 21.605 1.00 83.50 364 PHE A N 1
ATOM 2922 C CA . PHE A 1 364 ? 6.456 1.744 20.960 1.00 83.50 364 PHE A CA 1
ATOM 2923 C C . PHE A 1 364 ? 5.954 2.789 21.955 1.00 83.50 364 PHE A C 1
ATOM 2925 O O . PHE A 1 364 ? 5.334 2.469 22.971 1.00 83.50 364 PHE A O 1
ATOM 2932 N N . HIS A 1 365 ? 6.155 4.069 21.650 1.00 83.75 365 HIS A N 1
ATOM 2933 C CA . HIS A 1 365 ? 5.656 5.167 22.484 1.00 83.75 365 HIS A CA 1
ATOM 2934 C C . HIS A 1 365 ? 4.262 5.606 22.011 1.00 83.75 365 HIS A C 1
ATOM 2936 O O . HIS A 1 365 ? 4.076 6.645 21.369 1.00 83.75 365 HIS A O 1
ATOM 2942 N N . LEU A 1 366 ? 3.261 4.773 22.315 1.00 89.44 366 LEU A N 1
ATOM 2943 C CA . LEU A 1 366 ? 1.859 5.011 21.964 1.00 89.44 366 LEU A CA 1
ATOM 2944 C C . LEU A 1 366 ? 1.103 5.664 23.121 1.00 89.44 366 LEU A C 1
ATOM 2946 O O . LEU A 1 366 ? 0.907 5.061 24.174 1.00 89.44 366 LEU A O 1
ATOM 2950 N N . SER A 1 367 ? 0.597 6.875 22.895 1.00 91.06 367 SER A N 1
ATOM 2951 C CA . SER A 1 367 ? -0.370 7.487 23.813 1.00 91.06 367 SER A CA 1
ATOM 2952 C C . SER A 1 367 ? -1.721 6.757 23.763 1.00 91.06 367 SER A C 1
ATOM 2954 O O . SER A 1 367 ? -2.045 6.120 22.758 1.00 91.06 367 SER A O 1
ATOM 2956 N N . ASN A 1 368 ? -2.579 6.924 24.777 1.00 91.62 368 ASN A N 1
ATOM 2957 C CA . ASN A 1 368 ? -3.948 6.377 24.740 1.00 91.62 368 ASN A CA 1
ATOM 2958 C C . ASN A 1 368 ? -4.723 6.828 23.490 1.00 91.62 368 ASN A C 1
ATOM 2960 O O . ASN A 1 368 ? -5.432 6.036 22.875 1.00 91.62 368 ASN A O 1
ATOM 2964 N N . GLY A 1 369 ? -4.516 8.072 23.046 1.00 91.88 369 GLY A N 1
ATOM 2965 C CA . GLY A 1 369 ? -5.087 8.568 21.792 1.00 91.88 369 GLY A CA 1
ATOM 2966 C C . GLY A 1 369 ? -4.569 7.840 20.544 1.00 91.88 369 GLY A C 1
ATOM 2967 O O . GLY A 1 369 ? -5.346 7.623 19.617 1.00 91.88 369 GLY A O 1
ATOM 2968 N N . ASP A 1 370 ? -3.294 7.436 20.515 1.00 92.50 370 ASP A N 1
ATOM 2969 C CA . ASP A 1 370 ? -2.729 6.651 19.404 1.00 92.50 370 ASP A CA 1
ATOM 2970 C C . ASP A 1 370 ? -3.298 5.233 19.397 1.00 92.50 370 ASP A C 1
ATOM 2972 O O . ASP A 1 370 ? -3.734 4.752 18.354 1.00 92.50 370 ASP A O 1
ATOM 2976 N N . ARG A 1 371 ? -3.376 4.600 20.575 1.00 95.31 371 ARG A N 1
ATOM 2977 C CA . ARG A 1 371 ? -3.978 3.272 20.751 1.00 95.31 371 ARG A CA 1
ATOM 2978 C C . ARG A 1 371 ? -5.441 3.264 20.304 1.00 95.31 371 ARG A C 1
ATOM 2980 O O . ARG A 1 371 ? -5.836 2.408 19.521 1.00 95.31 371 ARG A O 1
ATOM 2987 N N . LEU A 1 372 ? -6.234 4.257 20.712 1.00 95.75 372 LEU A N 1
ATOM 2988 C CA . LEU A 1 372 ? -7.630 4.396 20.279 1.00 95.75 372 LEU A CA 1
ATOM 2989 C C . LEU A 1 372 ? -7.762 4.592 18.763 1.00 95.75 372 LEU A C 1
ATOM 2991 O O . LEU A 1 372 ? -8.655 4.011 18.145 1.00 95.75 372 LEU A O 1
ATOM 2995 N N . LEU A 1 373 ? -6.878 5.390 18.153 1.00 95.00 373 LEU A N 1
ATOM 2996 C CA . LEU A 1 373 ? -6.873 5.598 16.705 1.00 95.00 373 LEU A CA 1
ATOM 2997 C C . LEU A 1 373 ? -6.501 4.319 15.948 1.00 95.00 373 LEU A C 1
ATOM 2999 O O . LEU A 1 373 ? -7.145 4.001 14.949 1.00 95.00 373 LEU A O 1
ATOM 3003 N N . PHE A 1 374 ? -5.505 3.580 16.442 1.00 96.25 374 PHE A N 1
ATOM 3004 C CA . PHE A 1 374 ? -5.097 2.288 15.899 1.00 96.25 374 PHE A CA 1
ATOM 3005 C C . PHE A 1 374 ? -6.244 1.276 15.958 1.00 96.25 374 PHE A C 1
ATOM 3007 O O . PHE A 1 374 ? -6.604 0.721 14.925 1.00 96.25 374 PHE A O 1
ATOM 3014 N N . LEU A 1 375 ? -6.872 1.088 17.126 1.00 97.31 375 LEU A N 1
ATOM 3015 C CA . LEU A 1 375 ? -7.975 0.134 17.313 1.00 97.31 375 LEU A CA 1
ATOM 3016 C C . LEU A 1 375 ? -9.154 0.455 16.386 1.00 97.31 375 LEU A C 1
ATOM 3018 O O . LEU A 1 375 ? -9.698 -0.428 15.723 1.00 97.31 375 LEU A O 1
ATOM 3022 N N . TYR A 1 376 ? -9.513 1.737 16.280 1.00 96.56 376 TYR A N 1
ATOM 3023 C CA . TYR A 1 376 ? -10.575 2.174 15.380 1.00 96.56 376 TYR A CA 1
ATOM 3024 C C . TYR A 1 376 ? -10.235 1.897 13.905 1.00 96.56 376 TYR A C 1
ATOM 3026 O O . TYR A 1 376 ? -11.069 1.374 13.162 1.00 96.56 376 TYR A O 1
ATOM 3034 N N . ALA A 1 377 ? -9.010 2.210 13.477 1.00 96.31 377 ALA A N 1
ATOM 3035 C CA . ALA A 1 377 ? -8.553 1.933 12.120 1.00 96.31 377 ALA A CA 1
ATOM 3036 C C . ALA A 1 377 ? -8.469 0.430 11.821 1.00 96.31 377 ALA A C 1
ATOM 3038 O O . ALA A 1 377 ? -8.902 0.013 10.747 1.00 96.31 377 ALA A O 1
ATOM 3039 N N . LEU A 1 378 ? -8.005 -0.384 12.770 1.00 96.50 378 LEU A N 1
ATOM 3040 C CA . LEU A 1 378 ? -7.908 -1.836 12.640 1.00 96.50 378 LEU A CA 1
ATOM 3041 C C . LEU A 1 378 ? -9.281 -2.493 12.479 1.00 96.50 378 LEU A C 1
ATOM 3043 O O . LEU A 1 378 ? -9.464 -3.299 11.571 1.00 96.50 378 LEU A O 1
ATOM 3047 N N . ALA A 1 379 ? -10.274 -2.091 13.279 1.00 96.31 379 ALA A N 1
ATOM 3048 C CA . ALA A 1 379 ? -11.637 -2.608 13.154 1.00 96.31 379 ALA A CA 1
ATOM 3049 C C . ALA A 1 379 ? -12.236 -2.339 11.762 1.00 96.31 379 ALA A C 1
ATOM 3051 O O . ALA A 1 379 ? -12.842 -3.223 11.152 1.00 96.31 379 ALA A O 1
ATOM 3052 N N . VAL A 1 380 ? -12.047 -1.123 11.236 1.00 95.25 380 VAL A N 1
ATOM 3053 C CA . VAL A 1 380 ? -12.497 -0.765 9.881 1.00 95.25 380 VAL A CA 1
ATOM 3054 C C . VAL A 1 380 ? -11.700 -1.519 8.817 1.00 95.25 380 VAL A C 1
ATOM 3056 O O . VAL A 1 380 ? -12.284 -1.954 7.826 1.00 95.25 380 VAL A O 1
ATOM 3059 N N . TYR A 1 381 ? -10.394 -1.698 9.018 1.00 93.75 381 TYR A N 1
ATOM 3060 C CA . TYR A 1 381 ? -9.536 -2.393 8.066 1.00 93.75 381 TYR A CA 1
ATOM 3061 C C . TYR A 1 381 ? -9.876 -3.875 7.949 1.00 93.75 381 TYR A C 1
ATOM 3063 O O . TYR A 1 381 ? -10.052 -4.359 6.836 1.00 93.75 381 TYR A O 1
ATOM 3071 N N . TRP A 1 382 ? -10.066 -4.583 9.065 1.00 94.06 382 TRP A N 1
ATOM 3072 C CA . TRP A 1 382 ? -10.520 -5.975 9.037 1.00 94.06 382 TRP A CA 1
ATOM 3073 C C . TRP A 1 382 ? -11.878 -6.126 8.352 1.00 94.06 382 TRP A C 1
ATOM 3075 O O . TRP A 1 382 ? -12.085 -7.094 7.625 1.00 94.06 382 TRP A O 1
ATOM 3085 N N . LEU A 1 383 ? -12.790 -5.162 8.526 1.00 92.94 383 LEU A N 1
ATOM 3086 C CA . LEU A 1 383 ? -14.086 -5.179 7.841 1.00 92.94 383 LEU A CA 1
ATOM 3087 C C . LEU A 1 383 ? -13.954 -5.033 6.313 1.00 92.94 383 LEU A C 1
ATOM 3089 O O . LEU A 1 383 ? -14.800 -5.545 5.576 1.00 92.94 383 LEU A O 1
ATOM 3093 N N . ASP A 1 384 ? -12.934 -4.311 5.845 1.00 89.12 384 ASP A N 1
ATOM 3094 C CA . ASP A 1 384 ? -12.635 -4.139 4.418 1.00 89.12 384 ASP A CA 1
ATOM 3095 C C . ASP A 1 384 ? -11.880 -5.336 3.828 1.00 89.12 384 ASP A C 1
ATOM 3097 O O . ASP A 1 384 ? -12.150 -5.745 2.699 1.00 89.12 384 ASP A O 1
ATOM 3101 N N . LEU A 1 385 ? -10.934 -5.879 4.596 1.00 88.06 385 LEU A N 1
ATOM 3102 C CA . LEU A 1 385 ? -10.002 -6.911 4.161 1.00 88.06 385 LEU A CA 1
ATOM 3103 C C . LEU A 1 385 ? -10.631 -8.308 4.154 1.00 88.06 385 LEU A C 1
ATOM 3105 O O . LEU A 1 385 ? -10.489 -9.040 3.175 1.00 88.06 385 LEU A O 1
ATOM 3109 N N . LEU A 1 386 ? -11.293 -8.692 5.249 1.00 90.00 386 LEU A N 1
ATOM 3110 C CA . LEU A 1 386 ? -11.778 -10.055 5.444 1.00 90.00 386 LEU A CA 1
ATOM 3111 C C . LEU A 1 386 ? -13.077 -10.290 4.672 1.00 90.00 386 LEU A C 1
ATOM 3113 O O . LEU A 1 386 ? -13.938 -9.410 4.540 1.00 90.00 386 LEU A O 1
ATOM 3117 N N . SER A 1 387 ? -13.267 -11.525 4.205 1.00 90.38 387 SER A N 1
ATOM 3118 C CA . SER A 1 387 ? -14.577 -11.927 3.691 1.00 90.38 387 SER A CA 1
ATOM 3119 C C . SER A 1 387 ? -15.635 -11.811 4.796 1.00 90.38 387 SER A C 1
ATOM 3121 O O . SER A 1 387 ? -15.325 -11.909 5.982 1.00 90.38 387 SER A O 1
ATOM 3123 N N . LYS A 1 388 ? -16.909 -11.619 4.429 1.00 93.31 388 LYS A N 1
ATOM 3124 C CA . LYS A 1 388 ? -17.998 -11.522 5.416 1.00 93.31 388 LYS A CA 1
ATOM 3125 C C . LYS A 1 388 ? -17.984 -12.709 6.383 1.00 93.31 388 LYS A C 1
ATOM 3127 O O . LYS A 1 388 ? -18.057 -12.504 7.589 1.00 93.31 388 LYS A O 1
ATOM 3132 N N . ASP A 1 389 ? -17.892 -13.922 5.850 1.00 94.38 389 ASP A N 1
ATOM 3133 C CA . ASP A 1 389 ? -17.985 -15.141 6.651 1.00 94.38 389 ASP A CA 1
ATOM 3134 C C . ASP A 1 389 ? -16.778 -15.291 7.577 1.00 94.38 389 ASP A C 1
ATOM 3136 O O . ASP A 1 389 ? -16.921 -15.690 8.728 1.00 94.38 389 ASP A O 1
ATOM 3140 N N . GLU A 1 390 ? -15.590 -14.928 7.101 1.00 93.69 390 GLU A N 1
ATOM 3141 C CA . GLU A 1 390 ? -14.379 -14.905 7.915 1.00 93.69 390 GLU A CA 1
ATOM 3142 C C . GLU A 1 390 ? -14.450 -13.863 9.031 1.00 93.69 390 GLU A C 1
ATOM 3144 O O . GLU A 1 390 ? -14.216 -14.200 10.191 1.00 93.69 390 GLU A O 1
ATOM 3149 N N . PHE A 1 391 ? -14.862 -12.635 8.707 1.00 94.50 391 PHE A N 1
ATOM 3150 C CA . PHE A 1 391 ? -15.055 -11.570 9.686 1.00 94.50 391 PHE A CA 1
ATOM 3151 C C . PHE A 1 391 ? -16.064 -11.979 10.768 1.00 94.50 391 PHE A C 1
ATOM 3153 O O . PHE A 1 391 ? -15.824 -11.788 11.958 1.00 94.50 391 PHE A O 1
ATOM 3160 N N . GLU A 1 392 ? -17.191 -12.580 10.374 1.00 96.56 392 GLU A N 1
ATOM 3161 C CA . GLU A 1 392 ? -18.207 -13.071 11.309 1.00 96.56 392 GLU A CA 1
ATOM 3162 C C . GLU A 1 392 ? -17.682 -14.200 12.201 1.00 96.56 392 GLU A C 1
ATOM 3164 O O . GLU A 1 392 ? -17.979 -14.200 13.395 1.00 96.56 392 GLU A O 1
ATOM 3169 N N . ARG A 1 393 ? -16.886 -15.137 11.667 1.00 95.44 393 ARG A N 1
ATOM 3170 C CA . ARG A 1 393 ? -16.256 -16.197 12.474 1.00 95.44 393 ARG A CA 1
ATOM 3171 C C . ARG A 1 393 ? -15.270 -15.627 13.491 1.00 95.44 393 ARG A C 1
ATOM 3173 O O . ARG A 1 393 ? -15.257 -16.066 14.636 1.00 95.44 393 ARG A O 1
ATOM 3180 N N . GLN A 1 394 ? -14.481 -14.634 13.090 1.00 94.06 394 GLN A N 1
ATOM 3181 C CA . GLN A 1 394 ? -13.436 -14.043 13.928 1.00 94.06 394 GLN A CA 1
ATOM 3182 C C . GLN A 1 394 ? -13.951 -12.936 14.863 1.00 94.06 394 GLN A C 1
ATOM 3184 O O . GLN A 1 394 ? -13.206 -12.450 15.712 1.00 94.06 394 GLN A O 1
ATOM 3189 N N . ARG A 1 395 ? -15.224 -12.519 14.773 1.00 94.69 395 ARG A N 1
ATOM 3190 C CA . ARG A 1 395 ? -15.738 -11.362 15.536 1.00 94.69 395 ARG A CA 1
ATOM 3191 C C . ARG A 1 395 ? -15.538 -11.483 17.050 1.00 94.69 395 ARG A C 1
ATOM 3193 O O . ARG A 1 395 ? -15.301 -10.476 17.708 1.00 94.69 395 ARG A O 1
ATOM 3200 N N . ARG A 1 396 ? -15.636 -12.700 17.600 1.00 93.38 396 ARG A N 1
ATOM 3201 C CA . ARG A 1 396 ? -15.511 -12.952 19.045 1.00 93.38 396 ARG A CA 1
ATOM 3202 C C . ARG A 1 396 ? -14.062 -12.912 19.523 1.00 93.38 396 ARG A C 1
ATOM 3204 O O . ARG A 1 396 ? -13.825 -12.396 20.605 1.00 93.38 396 ARG A O 1
ATOM 3211 N N . SER A 1 397 ? -13.122 -13.420 18.728 1.00 93.56 397 SER A N 1
ATOM 3212 C CA . SER A 1 397 ? -11.693 -13.417 19.063 1.00 93.56 397 SER A CA 1
ATOM 3213 C C . SER A 1 397 ? -11.006 -12.096 18.719 1.00 93.56 397 SER A C 1
ATOM 3215 O O . SER A 1 397 ? -9.992 -11.777 19.323 1.00 93.56 397 SER A O 1
ATOM 3217 N N . ASN A 1 398 ? -11.558 -11.323 17.776 1.00 94.75 398 ASN A N 1
ATOM 3218 C CA . ASN A 1 398 ? -10.924 -10.107 17.271 1.00 94.75 398 ASN A CA 1
ATOM 3219 C C . ASN A 1 398 ? -11.706 -8.832 17.629 1.00 94.75 398 ASN A C 1
ATOM 3221 O O . ASN A 1 398 ? -11.226 -7.988 18.380 1.00 94.75 398 ASN A O 1
ATOM 3225 N N . LEU A 1 399 ? -12.930 -8.671 17.115 1.00 95.88 399 LEU A N 1
ATOM 3226 C CA . LEU A 1 399 ? -13.668 -7.404 17.221 1.00 95.88 399 LEU A CA 1
ATOM 3227 C C . LEU A 1 399 ? -14.198 -7.118 18.637 1.00 95.88 399 LEU A C 1
ATOM 3229 O O . LEU A 1 399 ? -14.172 -5.971 19.087 1.00 95.88 399 LEU A O 1
ATOM 3233 N N . ALA A 1 400 ? -14.700 -8.139 19.332 1.00 97.12 400 ALA A N 1
ATOM 3234 C CA . ALA A 1 400 ? -15.216 -8.003 20.692 1.00 97.12 400 ALA A CA 1
ATOM 3235 C C . ALA A 1 400 ? -14.137 -7.544 21.697 1.00 97.12 400 ALA A C 1
ATOM 3237 O O . ALA A 1 400 ? -14.359 -6.513 22.341 1.00 97.12 400 ALA A O 1
ATOM 3238 N N . PRO A 1 401 ? -12.966 -8.206 21.810 1.00 97.69 401 PRO A N 1
ATOM 3239 C CA . PRO A 1 401 ? -11.920 -7.751 22.724 1.00 97.69 401 PRO A CA 1
ATOM 3240 C C . PRO A 1 401 ? -11.326 -6.399 22.305 1.00 97.69 401 PRO A C 1
ATOM 3242 O O . PRO A 1 401 ? -11.105 -5.554 23.169 1.00 97.69 401 PRO A O 1
ATOM 3245 N N . LEU A 1 402 ? -11.211 -6.108 21.001 1.00 97.56 402 LEU A N 1
ATOM 3246 C CA . LEU A 1 402 ? -10.849 -4.772 20.506 1.00 97.56 402 LEU A CA 1
ATOM 3247 C C . LEU A 1 402 ? -11.794 -3.690 21.042 1.00 97.56 402 LEU A C 1
ATOM 3249 O O . LEU A 1 402 ? -11.353 -2.654 21.542 1.00 97.56 402 LEU A O 1
ATOM 3253 N N . THR A 1 403 ? -13.103 -3.935 20.967 1.00 97.50 403 THR A N 1
ATOM 3254 C CA . THR A 1 403 ? -14.126 -2.994 21.446 1.00 97.50 403 THR A CA 1
ATOM 3255 C C . THR A 1 403 ? -14.054 -2.820 22.965 1.00 97.50 403 THR A C 1
ATOM 3257 O O . THR A 1 403 ? -14.171 -1.699 23.464 1.00 97.50 403 THR A O 1
ATOM 3260 N N . ALA A 1 404 ? -13.816 -3.906 23.707 1.00 97.81 404 ALA A N 1
ATOM 3261 C CA . ALA A 1 404 ? -13.595 -3.853 25.150 1.00 97.81 404 ALA A CA 1
ATOM 3262 C C . ALA A 1 404 ? -12.353 -3.014 25.498 1.00 97.81 404 ALA A C 1
ATOM 3264 O O . ALA A 1 404 ? -12.443 -2.117 26.336 1.00 97.81 404 ALA A O 1
ATOM 3265 N N . LYS A 1 405 ? -11.238 -3.211 24.784 1.00 97.69 405 LYS A N 1
ATOM 3266 C CA . LYS A 1 405 ? -10.001 -2.447 24.983 1.00 97.69 405 LYS A CA 1
ATOM 3267 C C . LYS A 1 405 ? -10.176 -0.957 24.695 1.00 97.69 405 LYS A C 1
ATOM 3269 O O . LYS A 1 405 ? -9.649 -0.120 25.424 1.00 97.69 405 LYS A O 1
ATOM 3274 N N . MET A 1 406 ? -10.961 -0.596 23.675 1.00 97.44 406 MET A N 1
ATOM 3275 C CA . MET A 1 406 ? -11.303 0.811 23.422 1.00 97.44 406 MET A CA 1
ATOM 3276 C C . MET A 1 406 ? -12.047 1.441 24.607 1.00 97.44 406 MET A C 1
ATOM 3278 O O . MET A 1 406 ? -11.740 2.569 24.988 1.00 97.44 406 MET A O 1
ATOM 3282 N N . LYS A 1 407 ? -13.012 0.726 25.200 1.00 97.00 407 LYS A N 1
ATOM 3283 C CA . LYS A 1 407 ? -13.756 1.192 26.383 1.00 97.00 407 LYS A CA 1
ATOM 3284 C C . LYS A 1 407 ? -12.850 1.314 27.612 1.00 97.00 407 LYS A C 1
ATOM 3286 O O . LYS A 1 407 ? -12.944 2.310 28.322 1.00 97.00 407 LYS A O 1
ATOM 3291 N N . GLU A 1 408 ? -11.956 0.348 27.826 1.00 96.69 408 GLU A N 1
ATOM 3292 C CA . GLU A 1 408 ? -10.956 0.377 28.901 1.00 96.69 408 GLU A CA 1
ATOM 3293 C C . GLU A 1 408 ? -10.073 1.628 28.796 1.00 96.69 408 GLU A C 1
ATOM 3295 O O . GLU A 1 408 ? -10.011 2.415 29.737 1.00 96.69 408 GLU A O 1
ATOM 3300 N N . LEU A 1 409 ? -9.465 1.872 27.630 1.00 95.31 409 LEU A N 1
ATOM 3301 C CA . LEU A 1 409 ? -8.600 3.037 27.407 1.00 95.31 409 LEU A CA 1
ATOM 3302 C C . LEU A 1 409 ? -9.342 4.360 27.615 1.00 95.31 409 LEU A C 1
ATOM 3304 O O . LEU A 1 409 ? -8.7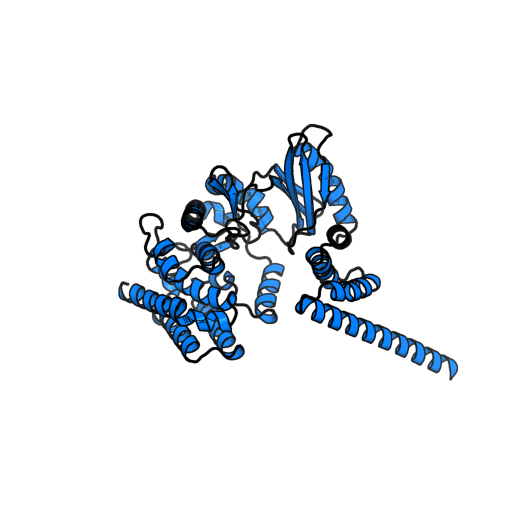70 5.304 28.147 1.00 95.31 409 LEU A O 1
ATOM 3308 N N . LEU A 1 410 ? -10.611 4.430 27.208 1.00 94.56 410 LEU A N 1
ATOM 3309 C CA . LEU A 1 410 ? -11.458 5.604 27.415 1.00 94.56 410 LEU A CA 1
ATOM 3310 C C . LEU A 1 410 ? -11.784 5.858 28.889 1.00 94.56 410 LEU A C 1
ATOM 3312 O O . LEU A 1 410 ? -11.947 7.009 29.264 1.00 94.56 410 LEU A O 1
ATOM 3316 N N . SER A 1 411 ? -11.878 4.814 29.714 1.00 94.19 411 SER A N 1
ATOM 3317 C CA . SER A 1 411 ? -12.119 4.954 31.159 1.00 94.19 411 SER A CA 1
ATOM 3318 C C . SER A 1 411 ? -10.896 5.445 31.942 1.00 94.19 411 SER A C 1
ATOM 3320 O O . SER A 1 411 ? -11.030 5.888 33.077 1.00 94.19 411 SER A O 1
ATOM 3322 N N . GLN A 1 412 ? -9.709 5.361 31.333 1.00 92.62 412 GLN A N 1
ATOM 3323 C CA . GLN A 1 412 ? -8.431 5.804 31.900 1.00 92.62 412 GLN A CA 1
ATOM 3324 C C . GLN A 1 412 ? -8.075 7.250 31.509 1.00 92.62 412 GLN A C 1
ATOM 3326 O O . GLN A 1 412 ? -7.022 7.745 31.914 1.00 92.62 412 GLN A O 1
ATOM 3331 N N . MET A 1 413 ? -8.891 7.892 30.666 1.00 89.25 413 MET A N 1
ATOM 3332 C CA . MET A 1 413 ? -8.713 9.265 30.178 1.00 89.25 413 MET A CA 1
ATOM 3333 C C . MET A 1 413 ? -9.690 10.205 30.865 1.00 89.25 413 MET A C 1
ATOM 3335 O O . MET A 1 413 ? -9.273 11.359 31.111 1.00 89.25 413 MET A O 1
#

Radius of gyration: 24.62 Å; chains: 1; bounding box: 67×38×87 Å

Foldseek 3Di:
DVVVVVVVVVVVVVVVVVVVVLVVLVVQLVVCLVVLVLVVSLVSLVVNCVVVVQPPVSLLSNLLSCVVVVVWVVSQVSLLSNDDPLRNVFVVVCVVVLQCLVDVDPPKDKDWTDDPDSAFSTKIWIADPVRWIKIKTKHFCQQQVQVLLCVPPQCVLAPLSVQAAFAWRDWDDDPRMIITMGTDFDADFCLVDPDLVLLLVLVLSLCSSQVPDQVRRQVSGDDHDPVRVVVVVCCCVPVVFLQLVLQQQLLDPVSLVVSLVSVLVLCVVVVADPVLNVLSVLLSCLCNVLVLSPVCDLVPFKGWDLQQQARRQWHQDPVRRIHGDDSSRTDIGGSLLNVLNHCLVSPHWQVSCCVSPVVCCVRDVADLSSLSSNLSSNSSSNSRPDDSVRCNVRCVRHSVVSSVVSVVSVVVD

Sequence (413 aa):
MTSILKKGRTIAGLTFQRLMTNRKAHRSFKHLYASKDYEKAILFGEAILKKSPADYIVRKKLTICFGESGHFERAVETKWGGLSASEQKTVLEALPEIEDTIGRSTGTRSRMIYTTGLEHLCIYEHRSDDGRIYLTKVISAQEKKREMAFYTQVLPSSSALVRHTPEVVSVKKAGGLVLITQEKAAGRLLSSEYQHTDVLQALDVLESITGTDEKKLRRHIPGRTAGERVEQLWLVRVIRNLPLDLFDRADRKKANRYLLKRVNAYLNRRGYSGETKALFKEIEKCVTDQQLHRLFRKEVRFSPVHGDFHGENIFIESDKTFKIIDWASIRIAPKVIDAVKLLGRGGVSFTEVEELYLNNPGRFHLSNGDRLLFLYALAVYWLDLLSKDEFERQRRSNLAPLTAKMKELLSQM